Protein AF-A0AAF5HZ53-F1 (afdb_monomer)

Solvent-accessible surface area (backbone atoms only — not comparable to full-atom values): 23746 Å² total; per-residue (Å²): 130,79,78,79,76,76,78,72,83,55,58,65,71,77,50,85,93,33,59,78,68,47,75,76,90,46,73,68,54,51,52,51,51,52,43,53,59,74,40,40,68,58,51,57,70,65,50,45,55,27,36,38,33,34,54,42,39,54,21,49,64,66,49,35,52,54,59,69,38,47,87,83,42,79,54,48,36,41,32,15,16,73,44,60,65,27,27,50,32,22,50,51,18,23,48,67,62,78,34,55,92,52,50,50,62,42,68,35,70,66,64,61,85,48,61,74,81,44,48,52,49,31,31,31,38,37,33,61,58,27,34,41,67,25,91,66,79,68,87,50,67,59,39,57,62,37,52,4,31,74,49,11,36,56,67,55,65,68,43,59,80,45,45,85,51,27,34,22,82,72,9,38,35,42,33,54,40,37,61,80,44,42,53,67,58,59,44,65,46,64,71,90,72,33,50,52,43,44,80,72,40,75,51,78,56,90,93,46,44,39,33,31,34,40,33,32,30,48,81,65,86,80,76,75,90,66,101,73,65,76,66,63,61,41,54,55,34,41,50,50,37,52,50,47,18,55,51,26,44,51,53,16,54,51,25,48,50,54,17,51,55,27,49,53,50,19,30,55,27,49,69,70,69,36,62,71,62,20,51,55,26,36,47,49,21,54,38,25,47,51,51,15,52,50,27,42,53,47,19,54,50,42,49,50,50,40,50,53,51,50,55,30,48,78,69,70,65,68,45,72,67,55,48,50,41,45,48,51,34,37,55,23,52,78,68,67,35,63,68,57,33,52,57,39,47,58,50,47,53,51,59,51,52,71,70,57,82,72,82,91,75,92,85,83,90,74,82,83,77,61,73,84,67,74,59,65,70,59,35,53,51,52,50,49,56,37,45,55,49,34,52,53,52,54,65,64,67,49,71,89,72,68,95,71,92,72,89,78,78,84,80,63,90,70,63,63,59,59,55,55,53,55,58,56,59,66,74,78,113

Mean predicted aligned error: 19.12 Å

Foldseek 3Di:
DPPPPQQDFFDFDCPPVRPVQADPQDPLNVQLLVLLLVCLVVCLVLQAAEEEEEACRQLRNVLSNVRSCPPSHQHAAEYEYLDPSSQVNSLVSCVSSVNNVRYHYDNDQGCVVCPPVQFQRHQEYEYEALQDADCDDDPDSVCRRRYLYRLSCVSVVVCVLCCNGRHHAQRKYKYKYWPSSPVVCVCLPDNPQFWHKDWRTWDDDDPTIMTIMMITGHDLDPDDDDPDDPLNLLVNLLSLLLNLLSVLQVLLVVLQVVLVVLLVVLLVCLLVVNVVSNLVSLLSSVLSNLSSVLSNVLSVLSVVLSVLSVVCSVVVNDDPVLSVLSVQLSVCSVVVVSVSNVVSSVVNVVVSCVVPPDDDDDDDPDDPPPSPDDPVVSSVVSSVVSNVVSVVVVVVPPPPPDPDDDDDDPDDPPPVVVVVVVVVVVVVD

Nearest PDB structures (foldseek):
  6kms-assembly2_D  TM=9.197E-01  e=2.524E-16  Homo sapiens
  6h1e-assembly1_A  TM=9.214E-01  e=8.585E-16  Homo sapiens
  6ped-assembly1_A  TM=9.242E-01  e=9.474E-15  Homo sapiens
  5zy6-assembly1_A  TM=5.348E-01  e=2.016E-03  Schizosaccharomyces pombe 972h-
  5zy5-assembly1_A  TM=5.264E-01  e=1.450E-03  Schizosaccharomyces pombe 972h-

Organism: Strongyloides stercoralis (NCBI:txid6248)

InterPro domains:
  IPR002052 DNA methylase, N-6 adenine-specific, conserved site [PS00092] (125-131)
  IPR005024 Snf7 family [PF03357] (241-385)
  IPR005024 Snf7 family [PTHR10476] (241-428)
  IPR029063 S-adenosyl-L-methionine-dependent methyltransferase superfamily [G3DSA:3.40.50.150] (20-218)
  IPR029063 S-adenosyl-L-methionine-dependent methyltransferase superfamily [SSF53335] (12-187)

pLDDT: mean 81.02, std 18.52, range [24.61, 98.81]

Secondary structure (DSSP, 8-state):
-----PPPPPP----TTTTTTS----HHHHHHHHHHHHTHHHHHHH--SEEEEES-TTSHHHHHHHHHHTTT---EEEEEES-HHHHHHHHHHHHHTT-TTTEEEEESSTTGGGTTTTTTTEEEEEE----B--SSPP-SHHHHHHB-TTTT-HHHHHHGGGHHHHEEEEEEEEEEEEGGGTHHHHHT--STT-EEEEEEEEEEETTEEEEEEEEEE-------S----THHHHHHHHHHHHHHHHHHHHHHHHHHHHHHHHHHHHHHHHHTT-HHHHHHHHHHHHHHHHHHHHHHHHHHHHHHHHHHHHHHHHTT---HHHHHHHHHHHHHHHTT-HHHHHHHHHHHHHHHHTTS-S------------SS---HHHHHHHHHHHHHHHHHHHHHHS--------------TTHHHHHHHHHHHTT--

Radius of gyration: 31.91 Å; Cα contacts (8 Å, |Δi|>4): 612; chains: 1; bounding box: 116×47×76 Å

Structure (mmCIF, N/CA/C/O backbone):
data_AF-A0AAF5HZ53-F1
#
_entry.id   AF-A0AAF5HZ53-F1
#
loop_
_atom_site.group_PDB
_atom_site.id
_atom_site.type_symbol
_atom_site.label_atom_id
_atom_site.label_alt_id
_atom_site.label_comp_id
_atom_site.label_asym_id
_atom_site.label_entity_id
_atom_site.label_seq_id
_atom_site.pdbx_PDB_ins_code
_atom_site.Cartn_x
_atom_site.Cartn_y
_atom_site.Cartn_z
_atom_site.occupancy
_atom_site.B_iso_or_equiv
_atom_site.auth_seq_id
_atom_site.auth_comp_id
_atom_site.auth_asym_id
_atom_site.auth_atom_id
_atom_site.pdbx_PDB_model_num
ATOM 1 N N . MET A 1 1 ? 13.118 34.087 -2.758 1.00 35.72 1 MET A N 1
ATOM 2 C CA . MET A 1 1 ? 12.292 33.162 -3.555 1.00 35.72 1 MET A CA 1
ATOM 3 C C . MET A 1 1 ? 13.201 32.516 -4.583 1.00 35.72 1 MET A C 1
ATOM 5 O O . MET A 1 1 ? 13.415 33.097 -5.637 1.00 35.72 1 MET A O 1
ATOM 9 N N . SER A 1 2 ? 13.825 31.382 -4.263 1.00 42.06 2 SER A N 1
ATOM 10 C CA . SER A 1 2 ? 14.275 30.494 -5.335 1.00 42.06 2 SER A CA 1
ATOM 11 C C . SER A 1 2 ? 12.997 30.019 -6.011 1.00 42.06 2 SER A C 1
ATOM 13 O O . SER A 1 2 ? 12.173 29.397 -5.348 1.00 42.06 2 SER A O 1
ATOM 15 N N . SER A 1 3 ? 12.768 30.381 -7.272 1.00 46.66 3 SER A N 1
ATOM 16 C CA . SER A 1 3 ? 11.804 29.636 -8.076 1.00 46.66 3 SER A CA 1
ATOM 17 C C . SER A 1 3 ? 12.309 28.200 -8.063 1.00 46.66 3 SER A C 1
ATOM 19 O O . SER A 1 3 ? 13.376 27.939 -8.625 1.00 46.66 3 SER A O 1
ATOM 21 N N . GLU A 1 4 ? 11.649 27.312 -7.326 1.00 55.56 4 GLU A N 1
ATOM 22 C CA . GLU A 1 4 ? 11.966 25.892 -7.380 1.00 55.56 4 GLU A CA 1
ATOM 23 C C . GLU A 1 4 ? 11.783 25.482 -8.836 1.00 55.56 4 GLU A C 1
ATOM 25 O O . GLU A 1 4 ? 10.690 25.530 -9.395 1.00 55.56 4 GLU A O 1
ATOM 30 N N . SER A 1 5 ? 12.906 25.262 -9.513 1.00 72.00 5 SER A N 1
ATOM 31 C CA . SER A 1 5 ? 12.907 24.876 -10.909 1.00 72.00 5 SER A CA 1
ATOM 32 C C . SER A 1 5 ? 12.378 23.451 -10.959 1.00 72.00 5 SER A C 1
ATOM 34 O O . SER A 1 5 ? 13.135 22.522 -10.666 1.00 72.00 5 SER A O 1
ATOM 36 N N . HIS A 1 6 ? 11.095 23.301 -11.282 1.00 87.06 6 HIS A N 1
ATOM 37 C CA . HIS A 1 6 ? 10.507 22.000 -11.559 1.00 87.06 6 HIS A CA 1
ATOM 38 C C . HIS A 1 6 ? 11.354 21.263 -12.593 1.00 87.06 6 HIS A C 1
ATOM 40 O O . HIS A 1 6 ? 11.796 21.845 -13.594 1.00 87.06 6 HIS A O 1
ATOM 46 N N . VAL A 1 7 ? 11.604 19.984 -12.346 1.00 91.25 7 VAL A N 1
ATOM 47 C CA . VAL A 1 7 ? 12.312 19.132 -13.292 1.00 91.25 7 VAL A CA 1
ATOM 48 C C . VAL A 1 7 ? 11.350 18.821 -14.439 1.00 91.25 7 VAL A C 1
ATOM 50 O O . VAL A 1 7 ? 10.280 18.263 -14.208 1.00 91.25 7 VAL A O 1
ATOM 53 N N . PRO A 1 8 ? 11.683 19.171 -15.693 1.00 94.06 8 PRO A N 1
ATOM 54 C CA . PRO A 1 8 ? 10.787 18.903 -16.807 1.00 94.06 8 PRO A CA 1
ATOM 55 C C . PRO A 1 8 ? 10.628 17.396 -17.013 1.00 94.06 8 PRO A C 1
ATOM 57 O O . PRO A 1 8 ? 11.576 16.625 -16.812 1.00 94.06 8 PRO A O 1
ATOM 60 N N . THR A 1 9 ? 9.453 16.987 -17.495 1.00 95.50 9 THR A N 1
ATOM 61 C CA . THR A 1 9 ? 9.209 15.611 -17.931 1.00 95.50 9 THR A CA 1
ATOM 62 C C . THR A 1 9 ? 10.311 15.166 -18.905 1.00 95.50 9 THR A C 1
ATOM 64 O O . THR A 1 9 ? 10.631 15.896 -19.849 1.00 95.50 9 THR A O 1
ATOM 67 N N . PRO A 1 10 ? 10.946 14.002 -18.680 1.00 96.88 10 PRO A N 1
ATOM 68 C CA . PRO A 1 10 ? 11.906 13.424 -19.611 1.00 96.88 10 PRO A CA 1
ATOM 69 C C . PRO A 1 10 ? 11.382 13.319 -21.043 1.00 96.88 10 PRO A C 1
ATOM 71 O O . PRO A 1 10 ? 10.196 13.094 -21.264 1.00 96.88 10 PRO A O 1
ATOM 74 N N . LEU A 1 11 ? 12.287 13.428 -22.017 1.00 96.19 11 LEU A N 1
ATOM 75 C CA . LEU A 1 11 ? 11.954 13.137 -23.410 1.00 96.19 11 LEU A CA 1
ATOM 76 C C . LEU A 1 11 ? 11.695 11.635 -23.550 1.00 96.19 11 LEU A C 1
ATOM 78 O O . LEU A 1 11 ? 12.560 10.841 -23.193 1.00 96.19 11 LEU A O 1
ATOM 82 N N . TYR A 1 12 ? 10.537 11.250 -24.068 1.00 94.19 12 TYR A N 1
ATOM 83 C CA . TYR A 1 12 ? 10.185 9.858 -24.338 1.00 94.19 12 TYR A CA 1
ATOM 84 C C . TYR A 1 12 ? 9.501 9.756 -25.702 1.00 94.19 12 TYR A C 1
ATOM 86 O O . TYR A 1 12 ? 9.055 10.761 -26.259 1.00 94.19 12 TYR A O 1
ATOM 94 N N . SER A 1 13 ? 9.443 8.545 -26.252 1.00 89.44 13 SER A N 1
ATOM 95 C CA . SER A 1 13 ? 8.788 8.271 -27.528 1.00 89.44 13 SER A CA 1
ATOM 96 C C . SER A 1 13 ? 8.111 6.910 -27.476 1.00 89.44 13 SER A C 1
ATOM 98 O O . SER A 1 13 ? 8.775 5.879 -27.368 1.00 89.44 13 SER A O 1
ATOM 100 N N . LEU A 1 14 ? 6.786 6.907 -27.594 1.00 83.62 14 LEU A N 1
ATOM 101 C CA . LEU A 1 14 ? 6.022 5.713 -27.928 1.00 83.62 14 LEU A CA 1
ATOM 102 C C . LEU A 1 14 ? 5.885 5.663 -29.450 1.00 83.62 14 LEU A C 1
ATOM 104 O O . LEU A 1 14 ? 4.874 6.067 -30.021 1.00 83.62 14 LEU A O 1
ATOM 108 N N . GLY A 1 15 ? 6.949 5.232 -30.134 1.00 72.56 15 GLY A N 1
ATOM 109 C CA . GLY A 1 15 ? 6.890 5.006 -31.580 1.00 72.56 15 GLY A CA 1
ATOM 110 C C . GLY A 1 15 ? 5.747 4.050 -31.957 1.00 72.56 15 GLY A C 1
ATOM 111 O O . GLY A 1 15 ? 5.226 3.326 -31.109 1.00 72.56 15 GLY A O 1
ATOM 112 N N . LEU A 1 16 ? 5.383 3.988 -33.245 1.00 72.94 16 LEU A N 1
ATOM 113 C CA . LEU A 1 16 ? 4.279 3.136 -33.733 1.00 72.94 16 LEU A CA 1
ATOM 114 C C . LEU A 1 16 ? 4.375 1.679 -33.241 1.00 72.94 16 LEU A C 1
ATOM 116 O O . LEU A 1 16 ? 3.353 1.070 -32.941 1.00 72.94 16 LEU A O 1
ATOM 120 N N . SER A 1 17 ? 5.596 1.156 -33.088 1.00 73.25 17 SER A N 1
ATOM 121 C CA . SER A 1 17 ? 5.888 -0.197 -32.596 1.00 73.25 17 SER A CA 1
ATOM 122 C C . SER A 1 17 ? 5.435 -0.480 -31.158 1.00 73.25 17 SER A C 1
ATOM 124 O O . SER A 1 17 ? 5.352 -1.644 -30.783 1.00 73.25 17 SER A O 1
ATOM 126 N N . TYR A 1 18 ? 5.185 0.552 -30.347 1.00 80.12 18 TYR A N 1
ATOM 127 C CA . TYR A 1 18 ? 4.872 0.415 -28.921 1.00 80.12 18 TYR A CA 1
ATOM 128 C C . TYR A 1 18 ? 3.440 0.812 -28.561 1.00 80.12 18 TYR A C 1
ATOM 130 O O . TYR A 1 18 ? 2.950 0.395 -27.517 1.00 80.12 18 TYR A O 1
ATOM 138 N N . THR A 1 19 ? 2.760 1.566 -29.430 1.00 73.69 19 THR A N 1
ATOM 139 C CA . THR A 1 19 ? 1.433 2.159 -29.158 1.00 73.69 19 THR A CA 1
ATOM 140 C C . THR A 1 19 ? 0.332 1.163 -28.781 1.00 73.69 19 THR A C 1
ATOM 142 O O . THR A 1 19 ? -0.624 1.551 -28.120 1.00 73.69 19 THR A O 1
ATOM 145 N N . SER A 1 20 ? 0.450 -0.111 -29.167 1.00 77.69 20 SER A N 1
ATOM 146 C CA . SER A 1 20 ? -0.503 -1.160 -28.779 1.00 77.69 20 SER A CA 1
ATOM 147 C C . SER A 1 20 ? -0.132 -1.895 -27.490 1.00 77.69 20 SER A C 1
ATOM 149 O O . SER A 1 20 ? -0.908 -2.704 -27.021 1.00 77.69 20 SER A O 1
ATOM 151 N N . SER A 1 21 ? 1.064 -1.688 -26.940 1.00 82.75 21 SER A N 1
ATOM 152 C CA . SER A 1 21 ? 1.644 -2.554 -25.900 1.00 82.75 21 SER A CA 1
ATOM 153 C C . SER A 1 21 ? 2.074 -1.764 -24.651 1.00 82.75 21 SER A C 1
ATOM 155 O O . SER A 1 21 ? 2.271 -2.341 -23.585 1.00 82.75 21 SER A O 1
ATOM 157 N N . ILE A 1 22 ? 2.207 -0.437 -24.764 1.00 86.69 22 ILE A N 1
ATOM 158 C CA . ILE A 1 22 ? 2.592 0.481 -23.685 1.00 86.69 22 ILE A CA 1
ATOM 159 C C . ILE A 1 22 ? 1.659 1.692 -23.734 1.00 86.69 22 ILE A C 1
ATOM 161 O O . ILE A 1 22 ? 1.466 2.270 -24.804 1.00 86.69 22 ILE A O 1
ATOM 165 N N . TYR A 1 23 ? 1.106 2.097 -22.591 1.00 86.25 23 TYR A N 1
ATOM 166 C CA . TYR A 1 23 ? 0.298 3.313 -22.496 1.00 86.25 23 TYR A CA 1
ATOM 167 C C . TYR A 1 23 ? 1.175 4.556 -22.263 1.00 86.25 23 TYR A C 1
ATOM 169 O O . TYR A 1 23 ? 2.250 4.477 -21.662 1.00 86.25 23 TYR A O 1
ATOM 177 N N . ASP A 1 24 ? 0.721 5.713 -22.752 1.00 90.38 24 ASP A N 1
ATOM 178 C CA . ASP A 1 24 ? 1.384 6.999 -22.504 1.00 90.38 24 ASP A CA 1
ATOM 179 C C . ASP A 1 24 ? 1.423 7.336 -21.005 1.00 90.38 24 ASP A C 1
ATOM 181 O O . ASP A 1 24 ? 0.443 7.079 -20.303 1.00 90.38 24 ASP A O 1
ATOM 185 N N . PRO A 1 25 ? 2.497 7.989 -20.512 1.00 93.94 25 PRO A N 1
ATOM 186 C CA . PRO A 1 25 ? 2.506 8.641 -19.207 1.00 93.94 25 PRO A CA 1
ATOM 187 C C . PRO A 1 25 ? 1.206 9.402 -18.935 1.00 93.94 25 PRO A C 1
ATOM 189 O O . PRO A 1 25 ? 0.830 10.315 -19.675 1.00 93.94 25 PRO A O 1
ATOM 192 N N . SER A 1 26 ? 0.523 9.023 -17.858 1.00 93.31 26 SER A N 1
ATOM 193 C CA . SER A 1 26 ? -0.814 9.517 -17.536 1.00 93.31 26 SER A CA 1
ATOM 194 C C . SER A 1 26 ? -0.879 10.085 -16.108 1.00 93.31 26 SER A C 1
ATOM 196 O O . SER A 1 26 ? 0.144 10.417 -15.509 1.00 93.31 26 SER A O 1
ATOM 198 N N . ASN A 1 27 ? -2.084 10.280 -15.564 1.00 93.75 27 ASN A N 1
ATOM 199 C CA . ASN A 1 27 ? -2.303 10.916 -14.258 1.00 93.75 27 ASN A CA 1
ATOM 200 C C . ASN A 1 27 ? -1.528 10.266 -13.115 1.00 93.75 27 ASN A C 1
ATOM 202 O O . ASN A 1 27 ? -1.022 10.978 -12.253 1.00 93.75 27 ASN A O 1
ATOM 206 N N . ASP A 1 28 ? -1.477 8.940 -13.116 1.00 95.62 28 ASP A N 1
ATOM 207 C CA . ASP A 1 28 ? -0.729 8.096 -12.190 1.00 95.62 28 ASP A CA 1
ATOM 208 C C . ASP A 1 28 ? 0.776 8.380 -12.248 1.00 95.62 28 ASP A C 1
ATOM 210 O O . ASP A 1 28 ? 1.409 8.635 -11.224 1.00 95.62 28 ASP A O 1
ATOM 214 N N . THR A 1 29 ? 1.320 8.448 -13.461 1.00 96.94 29 THR A N 1
ATOM 215 C CA . THR A 1 29 ? 2.727 8.730 -13.736 1.00 96.94 29 THR A CA 1
ATOM 216 C C . THR A 1 29 ? 3.102 10.123 -13.239 1.00 96.94 29 THR A C 1
ATOM 218 O O . THR A 1 29 ? 4.080 10.282 -12.511 1.00 96.94 29 THR A O 1
ATOM 221 N N . PHE A 1 30 ? 2.298 11.138 -13.575 1.00 97.00 30 PHE A N 1
ATOM 222 C CA . PHE A 1 30 ? 2.564 12.513 -13.152 1.00 97.00 30 PHE A CA 1
ATOM 223 C C . PHE A 1 30 ? 2.352 12.714 -11.652 1.00 97.00 30 PHE A C 1
ATOM 225 O O . PHE A 1 30 ? 3.144 13.404 -11.027 1.00 97.00 30 PHE A O 1
ATOM 232 N N . LEU A 1 31 ? 1.337 12.083 -11.049 1.00 97.50 31 LEU A N 1
ATOM 233 C CA . LEU A 1 31 ? 1.152 12.122 -9.598 1.00 97.50 31 LEU A CA 1
ATOM 234 C C . LEU A 1 31 ? 2.373 11.535 -8.869 1.00 97.50 31 LEU A C 1
ATOM 236 O O . LEU A 1 31 ? 2.834 12.111 -7.886 1.00 97.50 31 LEU A O 1
ATOM 240 N N . LEU A 1 32 ? 2.913 10.415 -9.354 1.00 98.44 32 LEU A N 1
ATOM 241 C CA . LEU A 1 32 ? 4.113 9.812 -8.779 1.00 98.44 32 LEU A CA 1
ATOM 242 C C . LEU A 1 32 ? 5.344 10.716 -8.937 1.00 98.44 32 LEU A C 1
ATOM 244 O O . LEU A 1 32 ? 6.112 10.866 -7.989 1.00 98.44 32 LEU A O 1
ATOM 248 N N . MET A 1 33 ? 5.523 11.346 -10.102 1.00 98.38 33 MET A N 1
ATOM 249 C CA . MET A 1 33 ? 6.601 12.318 -10.328 1.00 98.38 33 MET A CA 1
ATOM 250 C C . MET A 1 33 ? 6.499 13.522 -9.384 1.00 98.38 33 MET A C 1
ATOM 252 O O . MET A 1 33 ? 7.510 13.905 -8.799 1.00 98.38 33 MET A O 1
ATOM 256 N N . ASP A 1 34 ? 5.298 14.069 -9.190 1.00 97.75 34 ASP A N 1
ATOM 257 C CA . ASP A 1 34 ? 5.068 15.215 -8.306 1.00 97.75 34 ASP A CA 1
ATOM 258 C C . ASP A 1 34 ? 5.427 14.873 -6.848 1.00 97.75 34 ASP A C 1
ATOM 260 O O . ASP A 1 34 ? 6.133 15.634 -6.189 1.00 97.75 34 ASP A O 1
ATOM 264 N N . VAL A 1 35 ? 5.034 13.687 -6.361 1.00 98.19 35 VAL A N 1
ATOM 265 C CA . VAL A 1 35 ? 5.408 13.214 -5.012 1.00 98.19 35 VAL A CA 1
ATOM 266 C C . VAL A 1 35 ? 6.916 12.994 -4.883 1.00 98.19 35 VAL A C 1
ATOM 268 O O . VAL A 1 35 ? 7.516 13.348 -3.868 1.00 98.19 35 VAL A O 1
ATOM 271 N N . LEU A 1 36 ? 7.563 12.415 -5.900 1.00 98.44 36 LEU A N 1
ATOM 272 C CA . LEU A 1 36 ? 9.018 12.240 -5.888 1.00 98.44 36 LEU A CA 1
ATOM 273 C C . LEU A 1 36 ? 9.742 13.595 -5.854 1.00 98.44 36 LEU A C 1
ATOM 275 O O . LEU A 1 36 ? 10.742 13.721 -5.145 1.00 98.44 36 LEU A O 1
ATOM 279 N N . GLU A 1 37 ? 9.239 14.599 -6.580 1.00 97.81 37 GLU A N 1
ATOM 280 C CA . GLU A 1 37 ? 9.764 15.968 -6.560 1.00 97.81 37 GLU A CA 1
ATOM 281 C C . GLU A 1 37 ? 9.581 16.641 -5.197 1.00 97.81 37 GLU A C 1
ATOM 283 O O . GLU A 1 37 ? 10.543 17.205 -4.672 1.00 97.81 37 GLU A O 1
ATOM 288 N N . GLU A 1 38 ? 8.406 16.508 -4.579 1.00 97.19 38 GLU A N 1
ATOM 289 C CA . GLU A 1 38 ? 8.142 16.990 -3.217 1.00 97.19 38 GLU A CA 1
ATOM 290 C C . GLU A 1 38 ? 9.116 16.363 -2.205 1.00 97.19 38 GLU A C 1
ATOM 292 O O . GLU A 1 38 ? 9.681 17.039 -1.343 1.00 97.19 38 GLU A O 1
ATOM 297 N N . HIS A 1 39 ? 9.411 15.072 -2.365 1.00 97.69 39 HIS A N 1
ATOM 298 C CA . HIS A 1 39 ? 10.320 14.332 -1.492 1.00 97.69 39 HIS A CA 1
ATOM 299 C C . HIS A 1 39 ? 11.807 14.494 -1.851 1.00 97.69 39 HIS A C 1
ATOM 301 O O . HIS A 1 39 ? 12.663 13.839 -1.244 1.00 97.69 39 HIS A O 1
ATOM 307 N N . LYS A 1 40 ? 12.169 15.373 -2.796 1.00 97.31 40 LYS A N 1
ATOM 308 C CA . LYS A 1 40 ? 13.549 15.541 -3.289 1.00 97.31 40 LYS A CA 1
ATOM 309 C C . LYS A 1 40 ? 14.582 15.690 -2.172 1.00 97.31 40 LYS A C 1
ATOM 311 O O . LYS A 1 40 ? 15.599 15.000 -2.185 1.00 97.31 40 LYS A O 1
ATOM 316 N N . ASN A 1 41 ? 14.345 16.577 -1.206 1.00 96.50 41 ASN A N 1
ATOM 317 C CA . ASN A 1 41 ? 15.309 16.843 -0.129 1.00 96.50 41 ASN A CA 1
ATOM 318 C C . ASN A 1 41 ? 15.506 15.619 0.778 1.00 96.50 41 ASN A C 1
ATOM 320 O O . ASN A 1 41 ? 16.626 15.321 1.207 1.00 96.50 41 ASN A O 1
ATOM 324 N N . GLU A 1 42 ? 14.434 14.872 1.032 1.00 95.69 42 GLU A N 1
ATOM 325 C CA . GLU A 1 42 ? 14.494 13.640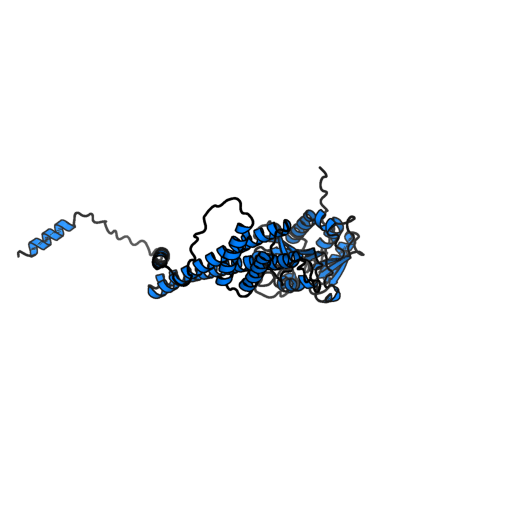 1.810 1.00 95.69 42 GLU A CA 1
ATOM 326 C C . GLU A 1 42 ? 15.225 12.531 1.056 1.00 95.69 42 GLU A C 1
ATOM 328 O O . GLU A 1 42 ? 16.052 11.838 1.641 1.00 95.69 42 GLU A O 1
ATOM 333 N N . LEU A 1 43 ? 14.986 12.398 -0.251 1.00 97.31 43 LEU A N 1
ATOM 334 C CA . LEU A 1 43 ? 15.679 11.437 -1.111 1.00 97.31 43 LEU A CA 1
ATOM 335 C C . LEU A 1 43 ? 17.174 11.765 -1.254 1.00 97.31 43 LEU A C 1
ATOM 337 O O . LEU A 1 43 ? 18.010 10.860 -1.231 1.00 97.31 43 LEU A O 1
ATOM 341 N N . ILE A 1 44 ? 17.540 13.051 -1.322 1.00 97.00 44 ILE A N 1
ATOM 342 C CA . ILE A 1 44 ? 18.945 13.488 -1.251 1.00 97.00 44 ILE A CA 1
ATOM 343 C C . ILE A 1 44 ? 19.570 13.096 0.093 1.00 97.00 44 ILE A C 1
ATOM 345 O O . ILE A 1 44 ? 20.728 12.681 0.137 1.00 97.00 44 ILE A O 1
ATOM 349 N N . SER A 1 45 ? 18.810 13.204 1.184 1.00 96.19 45 SER A N 1
ATOM 350 C CA . SER A 1 45 ? 19.270 12.854 2.534 1.00 96.19 45 SER A CA 1
ATOM 351 C C . SER A 1 45 ? 19.394 11.342 2.733 1.00 96.19 45 SER A C 1
ATOM 353 O O . SER A 1 45 ? 20.336 10.893 3.386 1.00 96.19 45 SER A O 1
ATOM 355 N N . LEU A 1 46 ? 18.496 10.566 2.117 1.00 94.62 46 LEU A N 1
ATOM 356 C CA . LEU A 1 46 ? 18.524 9.104 2.089 1.00 94.62 46 LEU A CA 1
ATOM 357 C C . LEU A 1 46 ? 19.775 8.573 1.380 1.00 94.62 46 LEU A C 1
ATOM 359 O O . LEU A 1 46 ? 20.310 7.548 1.789 1.00 94.62 46 LEU A O 1
ATOM 363 N N . LYS A 1 47 ? 20.255 9.280 0.345 1.00 96.19 47 LYS A N 1
ATOM 364 C CA . LYS A 1 47 ? 21.406 8.879 -0.485 1.00 96.19 47 LYS A CA 1
ATOM 365 C C . LYS A 1 47 ? 21.283 7.429 -0.984 1.00 96.19 47 LYS A C 1
ATOM 367 O O . LYS A 1 47 ? 22.191 6.633 -0.730 1.00 96.19 47 LYS A O 1
ATOM 372 N N . PRO A 1 48 ? 20.182 7.076 -1.681 1.00 97.81 48 PRO A N 1
ATOM 373 C CA . PRO A 1 48 ? 19.996 5.718 -2.179 1.00 97.81 48 PRO A CA 1
ATOM 374 C C . PRO A 1 48 ? 21.191 5.294 -3.040 1.00 97.81 48 PRO A C 1
ATOM 376 O O . PRO A 1 48 ? 21.686 6.080 -3.847 1.00 97.81 48 PRO A O 1
ATOM 379 N N . LEU A 1 49 ? 21.654 4.057 -2.874 1.00 96.62 49 LEU A N 1
ATOM 380 C CA . LEU A 1 49 ? 22.696 3.440 -3.693 1.00 96.62 49 LEU A CA 1
ATOM 381 C C . LEU A 1 49 ? 22.084 2.573 -4.790 1.00 96.62 49 LEU A C 1
ATOM 383 O O . LEU A 1 49 ? 22.604 2.568 -5.908 1.00 96.62 49 LEU A O 1
ATOM 387 N N . LEU A 1 50 ? 20.989 1.872 -4.486 1.00 97.31 50 LEU A N 1
ATOM 388 C CA . LEU A 1 50 ? 20.236 1.065 -5.440 1.00 97.31 50 LEU A CA 1
ATOM 389 C C . LEU A 1 50 ? 18.769 1.496 -5.478 1.00 97.31 50 LEU A C 1
ATOM 391 O O . LEU A 1 50 ? 18.039 1.385 -4.493 1.00 97.31 50 LEU A O 1
ATOM 395 N N . VAL A 1 51 ? 18.347 1.935 -6.659 1.00 98.50 51 VAL A N 1
ATOM 396 C CA . VAL A 1 51 ? 16.960 2.260 -6.981 1.00 98.50 51 VAL A CA 1
ATOM 397 C C . VAL A 1 51 ? 16.421 1.211 -7.944 1.00 98.50 51 VAL A C 1
ATOM 399 O O . VAL A 1 51 ? 17.088 0.880 -8.927 1.00 98.50 51 VAL A O 1
ATOM 402 N N . PHE A 1 52 ? 15.219 0.710 -7.678 1.00 98.69 52 PHE A N 1
ATOM 403 C CA . PHE A 1 52 ? 14.548 -0.272 -8.517 1.00 98.69 52 PHE A CA 1
ATOM 404 C C . PHE A 1 52 ? 13.138 0.212 -8.882 1.00 98.69 52 PHE A C 1
ATOM 406 O O . PHE A 1 52 ? 12.354 0.538 -7.996 1.00 98.69 52 PHE A O 1
ATOM 413 N N . GLU A 1 53 ? 12.795 0.233 -10.167 1.00 98.75 53 GLU A N 1
ATOM 414 C CA . GLU A 1 53 ? 11.419 0.461 -10.636 1.00 98.75 53 GLU A CA 1
ATOM 415 C C . GLU A 1 53 ? 10.823 -0.838 -11.195 1.00 98.75 53 GLU A C 1
ATOM 417 O O . GLU A 1 53 ? 11.436 -1.496 -12.036 1.00 98.75 53 GLU A O 1
ATOM 422 N N . ILE A 1 54 ? 9.636 -1.218 -10.727 1.00 98.50 54 ILE A N 1
ATOM 423 C CA . ILE A 1 54 ? 8.854 -2.333 -11.269 1.00 98.50 54 ILE A CA 1
ATOM 424 C C . ILE A 1 54 ? 7.810 -1.769 -12.236 1.00 98.50 54 ILE A C 1
ATOM 426 O O . ILE A 1 54 ? 7.110 -0.821 -11.889 1.00 98.50 54 ILE A O 1
ATOM 430 N N . GLY A 1 55 ? 7.662 -2.394 -13.405 1.00 97.12 55 GLY A N 1
ATOM 431 C CA . GLY A 1 55 ? 6.708 -1.986 -14.437 1.00 97.12 55 GLY A CA 1
ATOM 432 C C . GLY A 1 55 ? 7.087 -0.648 -15.063 1.00 97.12 55 GLY A C 1
ATOM 433 O O . GLY A 1 55 ? 6.289 0.285 -15.037 1.00 97.12 55 GLY A O 1
ATOM 434 N N . SER A 1 56 ? 8.321 -0.522 -15.563 1.00 96.88 56 SER A N 1
ATOM 435 C CA . SER A 1 56 ? 8.849 0.778 -15.995 1.00 96.88 56 SER A CA 1
ATOM 436 C C . SER A 1 56 ? 8.149 1.368 -17.217 1.00 96.88 56 SER A C 1
ATOM 438 O O . SER A 1 56 ? 8.244 2.578 -17.427 1.00 96.88 56 SER A O 1
ATOM 440 N N . GLY A 1 57 ? 7.453 0.561 -18.030 1.00 95.19 57 GLY A N 1
ATOM 441 C CA . GLY A 1 57 ? 6.653 1.056 -19.150 1.00 95.19 57 GLY A CA 1
ATOM 442 C C . GLY A 1 57 ? 7.452 1.959 -20.098 1.00 95.19 57 GLY A C 1
ATOM 443 O O . GLY A 1 57 ? 8.365 1.516 -20.796 1.00 95.19 57 GLY A O 1
ATOM 444 N N . SER A 1 58 ? 7.117 3.252 -20.103 1.00 95.56 58 SER A N 1
ATOM 445 C CA . SER A 1 58 ? 7.779 4.290 -20.907 1.00 95.56 58 SER A CA 1
ATOM 446 C C . SER A 1 58 ? 9.174 4.704 -20.403 1.00 95.56 58 SER A C 1
ATOM 448 O O . SER A 1 58 ? 9.904 5.406 -21.105 1.00 95.56 58 SER A O 1
ATOM 450 N N . GLY A 1 59 ? 9.559 4.319 -19.183 1.00 96.69 59 GLY A N 1
ATOM 451 C CA . GLY A 1 59 ? 10.820 4.687 -18.529 1.00 96.69 59 GLY A CA 1
ATOM 452 C C . GLY A 1 59 ? 10.880 6.126 -18.010 1.00 96.69 59 GLY A C 1
ATOM 453 O O . GLY A 1 59 ? 11.944 6.597 -17.601 1.00 96.69 59 GLY A O 1
ATOM 454 N N . VAL A 1 60 ? 9.762 6.855 -18.037 1.00 97.94 60 VAL A N 1
ATOM 455 C CA . VAL A 1 60 ? 9.723 8.276 -17.668 1.00 97.94 60 VAL A CA 1
ATOM 456 C C . VAL A 1 60 ? 10.012 8.490 -16.181 1.00 97.94 60 VAL A C 1
ATOM 458 O O . VAL A 1 60 ? 10.744 9.421 -15.852 1.00 97.94 60 VAL A O 1
ATOM 461 N N . ILE A 1 61 ? 9.522 7.629 -15.284 1.00 98.31 61 ILE A N 1
ATOM 462 C CA . ILE A 1 61 ? 9.708 7.797 -13.833 1.00 98.31 61 ILE A CA 1
ATOM 463 C C . ILE A 1 61 ? 11.172 7.577 -13.432 1.00 98.31 61 ILE A C 1
ATOM 465 O O . ILE A 1 61 ? 11.757 8.459 -12.798 1.00 98.31 61 ILE A O 1
ATOM 469 N N . THR A 1 62 ? 11.808 6.467 -13.838 1.00 98.00 62 THR A N 1
ATOM 470 C CA . THR A 1 62 ? 13.238 6.242 -13.550 1.00 98.00 62 THR A CA 1
ATOM 471 C C . THR A 1 62 ? 14.134 7.364 -14.092 1.00 98.00 62 THR A C 1
ATOM 473 O O . THR A 1 62 ? 15.004 7.873 -13.375 1.00 98.00 62 THR A O 1
ATOM 476 N N . VAL A 1 63 ? 13.894 7.838 -15.323 1.00 98.00 63 VAL A N 1
ATOM 477 C CA . VAL A 1 63 ? 14.690 8.927 -15.911 1.00 98.00 63 VAL A CA 1
ATOM 478 C C . VAL A 1 63 ? 14.415 10.256 -15.209 1.00 98.00 63 VAL A C 1
ATOM 480 O O . VAL A 1 63 ? 15.349 11.028 -14.976 1.00 98.00 63 VAL A O 1
ATOM 483 N N . PHE A 1 64 ? 13.164 10.527 -14.835 1.00 98.25 64 PHE A N 1
ATOM 484 C CA . PHE A 1 64 ? 12.802 11.707 -14.058 1.00 98.25 64 PHE A CA 1
ATOM 485 C C . PHE A 1 64 ? 13.535 11.723 -12.720 1.00 98.25 64 PHE A C 1
ATOM 487 O O . PHE A 1 64 ? 14.213 12.699 -12.410 1.00 98.25 64 PHE A O 1
ATOM 494 N N . LEU A 1 65 ? 13.494 10.619 -11.972 1.00 98.06 65 LEU A N 1
ATOM 495 C CA . LEU A 1 65 ? 14.191 10.495 -10.697 1.00 98.06 65 LEU A CA 1
ATOM 496 C C . LEU A 1 65 ? 15.708 10.672 -10.856 1.00 98.06 65 LEU A C 1
ATOM 498 O O . LEU A 1 65 ? 16.352 11.335 -10.037 1.00 98.06 65 LEU A O 1
ATOM 502 N N . LYS A 1 66 ? 16.290 10.127 -11.934 1.00 96.69 66 LYS A N 1
ATOM 503 C CA . LYS A 1 66 ? 17.710 10.320 -12.251 1.00 96.69 66 LYS A CA 1
ATOM 504 C C . LYS A 1 66 ? 18.047 11.796 -12.455 1.00 96.69 66 LYS A C 1
ATOM 506 O O . LYS A 1 66 ? 19.049 12.256 -11.912 1.00 96.69 66 LYS A O 1
ATOM 511 N N . LYS A 1 67 ? 17.212 12.546 -13.183 1.00 96.50 67 LYS A N 1
ATOM 512 C CA . LYS A 1 67 ? 17.362 14.002 -13.350 1.00 96.50 67 LYS A CA 1
ATOM 513 C C . LYS A 1 67 ? 17.149 14.761 -12.044 1.00 96.50 67 LYS A C 1
ATOM 515 O O . LYS A 1 67 ? 17.907 15.679 -11.756 1.00 96.50 67 LYS A O 1
ATOM 520 N N . LEU A 1 68 ? 16.147 14.366 -11.263 1.00 97.38 68 LEU A N 1
ATOM 521 C CA . LEU A 1 68 ? 15.739 15.034 -10.032 1.00 97.38 68 LEU A CA 1
ATOM 522 C C . LEU A 1 68 ? 16.831 15.024 -8.964 1.00 97.38 68 LEU A C 1
ATOM 524 O O . LEU A 1 68 ? 17.049 16.036 -8.295 1.00 97.38 68 LEU A O 1
ATOM 528 N N . LEU A 1 69 ? 17.520 13.892 -8.810 1.00 96.69 69 LEU A N 1
ATOM 529 C CA . LEU A 1 69 ? 18.551 13.717 -7.787 1.00 96.69 69 LEU A CA 1
ATOM 530 C C . LEU A 1 69 ? 19.971 14.006 -8.292 1.00 96.69 69 LEU A C 1
ATOM 532 O O . LEU A 1 69 ? 20.887 14.134 -7.480 1.00 96.69 69 LEU A O 1
ATOM 536 N N . HIS A 1 70 ? 20.184 14.146 -9.601 1.00 92.44 70 HIS A N 1
ATOM 537 C CA . HIS A 1 70 ? 21.475 14.554 -10.154 1.00 92.44 70 HIS A CA 1
ATOM 538 C C . HIS A 1 70 ? 21.696 16.076 -10.001 1.00 92.44 70 HIS A C 1
ATOM 540 O O . HIS A 1 70 ? 20.787 16.846 -10.302 1.00 92.44 70 HIS A O 1
ATOM 546 N N . PRO A 1 71 ? 22.897 16.558 -9.611 1.00 93.12 71 PRO A N 1
ATOM 547 C CA . PRO A 1 71 ? 24.130 15.809 -9.340 1.00 93.12 71 PRO A CA 1
ATOM 548 C C . PRO A 1 71 ? 24.313 15.396 -7.866 1.00 93.12 71 PRO A C 1
ATOM 550 O O . PRO A 1 71 ? 25.375 14.890 -7.512 1.00 93.12 71 PRO A O 1
ATOM 553 N N . TRP A 1 72 ? 23.326 15.635 -6.997 1.00 96.25 72 TRP A N 1
ATOM 554 C CA . TRP A 1 72 ? 23.444 15.448 -5.545 1.00 96.25 72 TRP A CA 1
ATOM 555 C C . TRP A 1 72 ? 23.660 13.993 -5.119 1.00 96.25 72 TRP A C 1
ATOM 557 O O . TRP A 1 72 ? 24.432 13.736 -4.195 1.00 96.25 72 TRP A O 1
ATOM 567 N N . VAL A 1 73 ? 22.990 13.047 -5.780 1.00 96.19 73 VAL A N 1
ATOM 568 C CA . VAL A 1 73 ? 23.091 11.615 -5.485 1.00 96.19 73 VAL A CA 1
ATOM 569 C C . VAL A 1 73 ? 23.364 10.848 -6.770 1.00 96.19 73 VAL A C 1
ATOM 571 O O . VAL A 1 73 ? 22.646 10.977 -7.761 1.00 96.19 73 VAL A O 1
ATOM 574 N N . ASN A 1 74 ? 24.391 10.001 -6.741 1.00 94.19 74 ASN A N 1
ATOM 575 C CA . ASN A 1 74 ? 24.627 9.014 -7.783 1.00 94.19 74 ASN A CA 1
ATOM 576 C C . ASN A 1 74 ? 24.251 7.625 -7.262 1.00 94.19 74 ASN A C 1
ATOM 578 O O . ASN A 1 74 ? 24.759 7.197 -6.231 1.00 94.19 74 ASN A O 1
ATOM 582 N N . PHE A 1 75 ? 23.398 6.930 -8.007 1.00 96.56 75 PHE A N 1
ATOM 583 C CA . PHE A 1 75 ? 22.839 5.630 -7.644 1.00 96.56 75 PHE A CA 1
ATOM 584 C C . PHE A 1 75 ? 22.779 4.693 -8.851 1.00 96.56 75 PHE A C 1
ATOM 586 O O . PHE A 1 75 ? 22.695 5.150 -9.998 1.00 96.56 75 PHE A O 1
ATOM 593 N N . ILE A 1 76 ? 22.815 3.389 -8.593 1.00 96.06 76 ILE A N 1
ATOM 594 C CA . ILE A 1 76 ? 22.525 2.341 -9.572 1.00 96.06 76 ILE A CA 1
ATOM 595 C C . ILE A 1 76 ? 21.011 2.292 -9.755 1.00 96.06 76 ILE A C 1
ATOM 597 O O . ILE A 1 76 ? 20.272 2.277 -8.772 1.00 96.06 76 ILE A O 1
ATOM 601 N N . SER A 1 77 ? 20.555 2.284 -11.004 1.00 97.62 77 SER A N 1
ATOM 602 C CA . SER A 1 77 ? 19.138 2.193 -11.335 1.00 97.62 77 SER A CA 1
ATOM 603 C C . SER A 1 77 ? 18.881 0.923 -12.130 1.00 97.62 77 SER A C 1
ATOM 605 O O . SER A 1 77 ? 19.485 0.714 -13.183 1.00 97.62 77 SER A O 1
ATOM 607 N N . LEU A 1 78 ? 18.000 0.085 -11.598 1.00 98.06 78 LEU A N 1
ATOM 608 C CA . LEU A 1 78 ? 17.482 -1.097 -12.266 1.00 98.06 78 LEU A CA 1
ATOM 609 C C . LEU A 1 78 ? 15.991 -0.906 -12.515 1.00 98.06 78 LEU A C 1
ATOM 611 O O . LEU A 1 78 ? 15.285 -0.308 -11.706 1.00 98.06 78 LEU A O 1
ATOM 615 N N . THR A 1 79 ? 15.510 -1.445 -13.621 1.00 98.38 79 THR A N 1
ATOM 616 C CA . THR A 1 79 ? 14.082 -1.510 -13.914 1.00 98.38 79 THR A CA 1
ATOM 617 C C . THR A 1 79 ? 13.703 -2.915 -14.346 1.00 98.38 79 THR A C 1
ATOM 619 O O . THR A 1 79 ? 14.517 -3.619 -14.954 1.00 98.38 79 THR A O 1
ATOM 622 N N . SER A 1 80 ? 12.475 -3.323 -14.047 1.00 98.19 80 SER A N 1
ATOM 623 C CA . SER A 1 80 ? 11.889 -4.523 -14.625 1.00 98.19 80 SER A CA 1
ATOM 624 C C . SER A 1 80 ? 10.545 -4.255 -15.268 1.00 98.19 80 SER A C 1
ATOM 626 O O . SER A 1 80 ? 9.783 -3.404 -14.821 1.00 98.19 80 SER A O 1
ATOM 628 N N . ASP A 1 81 ? 10.245 -5.024 -16.304 1.00 97.44 81 ASP A N 1
ATOM 629 C CA . ASP A 1 81 ? 8.912 -5.105 -16.882 1.00 97.44 81 ASP A CA 1
ATOM 630 C C . ASP A 1 81 ? 8.695 -6.522 -17.424 1.00 97.44 81 ASP A C 1
ATOM 632 O O . ASP A 1 81 ? 9.644 -7.178 -17.852 1.00 97.44 81 ASP A O 1
ATOM 636 N N . ILE A 1 82 ? 7.463 -7.027 -17.403 1.00 94.94 82 ILE A N 1
ATOM 637 C CA . ILE A 1 82 ? 7.160 -8.319 -18.032 1.00 94.94 82 ILE A CA 1
ATOM 638 C C . ILE A 1 82 ? 7.144 -8.193 -19.562 1.00 94.94 82 ILE A C 1
ATOM 640 O O . ILE A 1 82 ? 7.368 -9.176 -20.269 1.00 94.94 82 ILE A O 1
ATOM 644 N N . ASN A 1 83 ? 6.909 -6.982 -20.067 1.00 93.75 83 ASN A N 1
ATOM 645 C CA . ASN A 1 83 ? 6.828 -6.668 -21.477 1.00 93.75 83 ASN A CA 1
ATOM 646 C C . ASN A 1 83 ? 8.192 -6.219 -22.031 1.00 93.75 83 ASN A C 1
ATOM 648 O O . ASN A 1 83 ? 8.721 -5.161 -21.691 1.00 93.75 83 ASN A O 1
ATOM 652 N N . MET A 1 84 ? 8.747 -6.987 -22.973 1.00 94.38 84 MET A N 1
ATOM 653 C CA . MET A 1 84 ? 10.020 -6.652 -23.627 1.00 94.38 84 MET A CA 1
ATOM 654 C C . MET A 1 84 ? 9.970 -5.310 -24.379 1.00 94.38 84 MET A C 1
ATOM 656 O O . MET A 1 84 ? 10.990 -4.625 -24.478 1.00 94.38 84 MET A O 1
ATOM 660 N N . ASN A 1 85 ? 8.808 -4.915 -24.908 1.00 94.56 85 ASN A N 1
ATOM 661 C CA . ASN A 1 85 ? 8.643 -3.610 -25.547 1.00 94.56 85 ASN A CA 1
ATOM 662 C C . ASN A 1 85 ? 8.802 -2.475 -24.530 1.00 94.56 85 ASN A C 1
ATOM 664 O O . ASN A 1 85 ? 9.474 -1.494 -24.838 1.00 94.56 85 ASN A O 1
ATOM 668 N N . ALA A 1 86 ? 8.277 -2.632 -23.310 1.00 94.94 86 ALA A N 1
ATOM 669 C CA . ALA A 1 86 ? 8.469 -1.672 -22.222 1.00 94.94 86 ALA A CA 1
ATOM 670 C C . ALA A 1 86 ? 9.942 -1.552 -21.816 1.00 94.94 86 ALA A C 1
ATOM 672 O O . ALA A 1 86 ? 10.463 -0.442 -21.693 1.00 94.94 86 ALA A O 1
ATOM 673 N N . CYS A 1 87 ? 10.671 -2.668 -21.732 1.00 96.00 87 CYS A N 1
ATOM 674 C CA . CYS A 1 87 ? 12.114 -2.618 -21.486 1.00 96.00 87 CYS A CA 1
ATOM 675 C C . CYS A 1 87 ? 12.874 -1.857 -22.587 1.00 96.00 87 CYS A C 1
ATOM 677 O O . CYS A 1 87 ? 13.767 -1.058 -22.293 1.00 96.00 87 CYS A O 1
ATOM 679 N N . ARG A 1 88 ? 12.519 -2.069 -23.862 1.00 95.25 88 ARG A N 1
ATOM 680 C CA . ARG A 1 88 ? 13.124 -1.348 -24.997 1.00 95.25 88 ARG A CA 1
ATOM 681 C C . ARG A 1 88 ? 12.780 0.138 -24.978 1.00 95.25 88 ARG A C 1
ATOM 683 O O . ARG A 1 88 ? 13.686 0.958 -25.092 1.00 95.25 88 ARG A O 1
ATOM 690 N N . CYS A 1 89 ? 11.511 0.480 -24.767 1.00 95.44 89 CYS A N 1
ATOM 691 C CA . CYS A 1 89 ? 11.059 1.863 -24.649 1.00 95.44 89 CYS A CA 1
ATOM 692 C C . CYS A 1 89 ? 11.768 2.581 -23.493 1.00 95.44 89 CYS A C 1
ATOM 694 O O . CYS A 1 89 ? 12.297 3.674 -23.675 1.00 95.44 89 CYS A O 1
ATOM 696 N N . THR A 1 90 ? 11.902 1.920 -22.340 1.00 96.50 90 THR A N 1
ATOM 697 C CA . THR A 1 90 ? 12.668 2.439 -21.201 1.00 96.50 90 THR A CA 1
ATOM 698 C C . THR A 1 90 ? 14.113 2.765 -21.601 1.00 96.50 90 THR A C 1
ATOM 700 O O . THR A 1 90 ? 14.602 3.850 -21.291 1.00 96.50 90 THR A O 1
ATOM 703 N N . GLN A 1 91 ? 14.795 1.884 -22.342 1.00 96.19 91 GLN A N 1
ATOM 704 C CA . GLN A 1 91 ? 16.166 2.121 -22.824 1.00 96.19 91 GLN A CA 1
ATOM 705 C C . GLN A 1 91 ? 16.267 3.252 -23.866 1.00 96.19 91 GLN A C 1
ATOM 707 O O . GLN A 1 91 ? 17.222 4.038 -23.848 1.00 96.19 91 GLN A O 1
ATOM 712 N N . GLU A 1 92 ? 15.275 3.391 -24.747 1.00 95.56 92 GLU A N 1
ATOM 713 C CA . GLU A 1 92 ? 15.179 4.520 -25.679 1.00 95.56 92 GLU A CA 1
ATOM 714 C C . GLU A 1 92 ? 14.990 5.845 -24.925 1.00 95.56 92 GLU A C 1
ATOM 716 O O . GLU A 1 92 ? 15.718 6.805 -25.181 1.00 95.56 92 GLU A O 1
ATOM 721 N N . THR A 1 93 ? 14.093 5.885 -23.936 1.00 96.75 93 THR A N 1
ATOM 722 C CA . THR A 1 93 ? 13.899 7.032 -23.034 1.00 96.75 93 THR A CA 1
ATOM 723 C C . THR A 1 93 ? 15.181 7.364 -22.274 1.00 96.75 93 THR A C 1
ATOM 725 O O . THR A 1 93 ? 15.553 8.534 -22.175 1.00 96.75 93 THR A O 1
ATOM 728 N N . CYS A 1 94 ? 15.941 6.369 -21.814 1.00 96.62 94 CYS A N 1
ATOM 729 C CA . CYS A 1 94 ? 17.255 6.605 -21.209 1.00 96.62 94 CYS A CA 1
ATOM 730 C C . CYS A 1 94 ? 18.225 7.274 -22.197 1.00 96.62 94 CYS A C 1
ATOM 732 O O . CYS A 1 94 ? 18.882 8.254 -21.840 1.00 96.62 94 CYS A O 1
ATOM 734 N N . SER A 1 95 ? 18.270 6.801 -23.444 1.00 96.06 95 SER A N 1
ATOM 735 C CA . SER A 1 95 ? 19.141 7.333 -24.504 1.00 96.06 95 SER A CA 1
ATOM 736 C C . SER A 1 95 ? 18.777 8.760 -24.910 1.00 96.06 95 SER A C 1
ATOM 738 O O . SER A 1 95 ? 19.654 9.611 -25.043 1.00 96.06 95 SER A O 1
ATOM 740 N N . MET A 1 96 ? 17.482 9.063 -25.022 1.00 96.88 96 MET A N 1
ATOM 741 C CA . MET A 1 96 ? 16.984 10.412 -25.320 1.00 96.88 96 MET A CA 1
ATOM 742 C C . MET A 1 96 ? 17.319 11.439 -24.229 1.00 96.88 96 MET A C 1
ATOM 744 O O . MET A 1 96 ? 17.264 12.642 -24.476 1.00 96.88 96 MET A O 1
ATOM 748 N N . ASN A 1 97 ? 17.675 10.982 -23.025 1.00 96.81 97 ASN A N 1
ATOM 749 C CA . ASN A 1 97 ? 18.009 11.833 -21.886 1.00 96.81 97 ASN A CA 1
ATOM 750 C C . ASN A 1 97 ? 19.465 11.676 -21.412 1.00 96.81 97 ASN A C 1
ATOM 752 O O . ASN A 1 97 ? 19.784 12.134 -20.315 1.00 96.81 97 ASN A O 1
ATOM 756 N N . SER A 1 98 ? 20.343 11.068 -22.221 1.00 95.06 98 SER A N 1
ATOM 757 C CA . SER A 1 98 ? 21.777 10.886 -21.928 1.00 95.06 98 SER A CA 1
ATOM 758 C C . SER A 1 98 ? 22.073 10.054 -20.668 1.00 95.06 98 SER A C 1
ATOM 760 O O . SER A 1 98 ? 23.054 10.292 -19.956 1.00 95.06 98 SER A O 1
ATOM 762 N N . PHE A 1 99 ? 21.205 9.086 -20.364 1.00 94.19 99 PHE A N 1
ATOM 763 C CA . PHE A 1 99 ? 21.340 8.149 -19.246 1.00 94.19 99 PHE A CA 1
ATOM 764 C C . PHE A 1 99 ? 21.444 6.685 -19.698 1.00 94.19 99 PHE A C 1
ATOM 766 O O . PHE A 1 99 ? 21.325 5.784 -18.869 1.00 94.19 99 PHE A O 1
ATOM 773 N N . GLU A 1 100 ? 21.728 6.417 -20.974 1.00 89.94 100 GLU A N 1
ATOM 774 C CA . GLU A 1 100 ? 21.752 5.066 -21.557 1.00 89.94 100 GLU A CA 1
ATOM 775 C C . GLU A 1 100 ? 22.737 4.102 -20.880 1.00 89.94 100 GLU A C 1
ATOM 777 O O . GLU A 1 100 ? 22.528 2.898 -20.878 1.00 89.94 100 GLU A O 1
ATOM 782 N N . LYS A 1 101 ? 23.801 4.616 -20.252 1.00 90.62 101 LYS A N 1
ATOM 783 C CA . LYS A 1 101 ? 24.784 3.804 -19.502 1.00 90.62 101 LYS A CA 1
ATOM 784 C C . LYS A 1 101 ? 24.564 3.814 -17.988 1.00 90.62 101 LYS A C 1
ATOM 786 O O . LYS A 1 101 ? 25.491 3.515 -17.234 1.00 90.62 101 LYS A O 1
ATOM 791 N N . LYS A 1 102 ? 23.412 4.300 -17.522 1.00 91.75 102 LYS A N 1
ATOM 792 C CA . LYS A 1 102 ? 23.142 4.556 -16.096 1.00 91.75 102 LYS A CA 1
ATOM 793 C C . LYS A 1 102 ? 21.926 3.814 -15.553 1.00 91.75 102 LYS A C 1
ATOM 795 O O . LYS A 1 102 ? 21.754 3.824 -14.333 1.00 91.75 102 LYS A O 1
ATOM 800 N N . ILE A 1 103 ? 21.104 3.240 -16.427 1.00 95.50 103 ILE A N 1
ATOM 801 C CA . ILE A 1 103 ? 19.853 2.566 -16.086 1.00 95.50 103 ILE A CA 1
ATOM 802 C C . ILE A 1 103 ? 19.807 1.251 -16.867 1.00 95.50 103 ILE A C 1
ATOM 804 O O . ILE A 1 103 ? 19.808 1.267 -18.097 1.00 95.50 103 ILE A O 1
ATOM 808 N N . ASP A 1 104 ? 19.743 0.123 -16.163 1.00 96.81 104 ASP A N 1
ATOM 809 C CA . ASP A 1 104 ? 19.578 -1.195 -16.781 1.00 96.81 104 ASP A CA 1
ATOM 810 C C . ASP A 1 104 ? 18.097 -1.607 -16.737 1.00 96.81 104 ASP A C 1
ATOM 812 O O . ASP A 1 104 ? 17.434 -1.459 -15.709 1.00 96.81 104 ASP A O 1
ATOM 816 N N . SER A 1 105 ? 17.562 -2.129 -17.847 1.00 97.69 105 SER A N 1
ATOM 817 C CA . SER A 1 105 ? 16.171 -2.602 -17.938 1.00 97.69 105 SER A CA 1
ATOM 818 C C . SER A 1 105 ? 16.111 -4.085 -18.270 1.00 97.69 105 SER A C 1
ATOM 820 O O . SER A 1 105 ? 16.757 -4.540 -19.215 1.00 97.69 105 SER A O 1
ATOM 822 N N . ILE A 1 106 ? 15.369 -4.844 -17.462 1.00 98.25 106 ILE A N 1
ATOM 823 C CA . ILE A 1 106 ? 15.361 -6.304 -17.477 1.00 98.25 106 ILE A CA 1
ATOM 824 C C . ILE A 1 106 ? 13.932 -6.812 -17.678 1.00 98.25 106 ILE A C 1
ATOM 826 O O . ILE A 1 106 ? 13.041 -6.526 -16.885 1.00 98.25 106 ILE A O 1
ATOM 830 N N . CYS A 1 107 ? 13.728 -7.629 -18.711 1.00 97.94 107 CYS A N 1
ATOM 831 C CA . CYS A 1 107 ? 12.433 -8.251 -18.965 1.00 97.94 107 CYS A CA 1
ATOM 832 C C . CYS A 1 107 ? 12.199 -9.416 -17.989 1.00 97.94 107 CYS A C 1
ATOM 834 O O . CYS A 1 107 ? 12.798 -10.484 -18.147 1.00 97.94 107 CYS A O 1
ATOM 836 N N . CYS A 1 108 ? 11.357 -9.226 -16.974 1.00 97.25 108 CYS A N 1
ATOM 837 C CA . CYS A 1 108 ? 11.008 -10.253 -15.996 1.00 97.25 108 CYS A CA 1
ATOM 838 C C . CYS A 1 108 ? 9.755 -9.929 -15.166 1.00 97.25 108 CYS A C 1
ATOM 840 O O . CYS A 1 108 ? 9.335 -8.783 -15.056 1.00 97.25 108 CYS A O 1
ATOM 842 N N . ASP A 1 109 ? 9.211 -10.950 -14.495 1.00 94.94 109 ASP A N 1
ATOM 843 C CA . ASP A 1 109 ? 8.161 -10.791 -13.483 1.00 94.94 109 ASP A CA 1
ATOM 844 C C . ASP A 1 109 ? 8.717 -10.116 -12.217 1.00 94.94 109 ASP A C 1
ATOM 846 O O . ASP A 1 109 ? 9.444 -10.736 -11.428 1.00 94.94 109 ASP A O 1
ATOM 850 N N . THR A 1 110 ? 8.322 -8.853 -12.027 1.00 96.31 110 THR A N 1
ATOM 851 C CA . THR A 1 110 ? 8.570 -8.042 -10.828 1.00 96.31 110 THR A CA 1
ATOM 852 C C . THR A 1 110 ? 10.045 -8.056 -10.415 1.00 96.31 110 THR A C 1
ATOM 854 O O . THR A 1 110 ? 10.900 -7.578 -11.156 1.00 96.31 110 THR A O 1
ATOM 857 N N . ILE A 1 111 ? 10.370 -8.607 -9.246 1.00 95.31 111 ILE A N 1
ATOM 858 C CA . ILE A 1 111 ? 11.739 -8.701 -8.717 1.00 95.31 111 ILE A CA 1
ATOM 859 C C . ILE A 1 111 ? 12.196 -10.151 -8.529 1.00 95.31 111 ILE A C 1
ATOM 861 O O . ILE A 1 111 ? 13.314 -10.399 -8.074 1.00 95.31 111 ILE A O 1
ATOM 865 N N . LYS A 1 112 ? 11.340 -11.129 -8.856 1.00 92.81 112 LYS A N 1
ATOM 866 C CA . LYS A 1 112 ? 11.542 -12.538 -8.482 1.00 92.81 112 LYS A CA 1
ATOM 867 C C . LYS A 1 112 ? 12.881 -13.099 -8.975 1.00 92.81 112 LYS A C 1
ATOM 869 O O . LYS A 1 112 ? 13.571 -13.708 -8.157 1.00 92.81 112 LYS A O 1
ATOM 874 N N . PRO A 1 113 ? 13.324 -12.874 -10.230 1.00 94.81 113 PRO A N 1
ATOM 875 C CA . PRO A 1 113 ? 14.588 -13.446 -10.708 1.00 94.81 113 PRO A CA 1
ATOM 876 C C . PRO A 1 113 ? 15.840 -12.828 -10.083 1.00 94.81 113 PRO A C 1
ATOM 878 O O . PRO A 1 113 ? 16.929 -13.386 -10.204 1.00 94.81 113 PRO A O 1
ATOM 881 N N . PHE A 1 114 ? 15.708 -11.680 -9.417 1.00 93.94 114 PHE A N 1
ATOM 882 C CA . PHE A 1 114 ? 16.816 -11.049 -8.710 1.00 93.94 114 PHE A CA 1
ATOM 883 C C . PHE A 1 114 ? 17.031 -11.646 -7.317 1.00 93.94 114 PHE A C 1
ATOM 885 O O . PHE A 1 114 ? 18.074 -11.404 -6.707 1.00 93.94 114 PHE A O 1
ATOM 892 N N . LEU A 1 115 ? 16.085 -12.434 -6.799 1.00 89.69 115 LEU A N 1
ATOM 893 C CA . LEU A 1 115 ? 16.222 -13.090 -5.505 1.00 89.69 115 LEU A CA 1
ATOM 894 C C . LEU A 1 115 ? 17.163 -14.305 -5.595 1.00 89.69 115 LEU A C 1
ATOM 896 O O . LEU A 1 115 ? 17.120 -15.051 -6.572 1.00 89.69 115 LEU A O 1
ATOM 900 N N . PRO A 1 116 ? 18.022 -14.534 -4.582 1.00 92.06 116 PRO A N 1
ATOM 901 C CA . PRO A 1 116 ? 18.188 -13.752 -3.348 1.00 92.06 116 PRO A CA 1
ATOM 902 C C . PRO A 1 116 ? 19.220 -12.606 -3.460 1.00 92.06 116 PRO A C 1
ATOM 904 O O . PRO A 1 116 ? 19.588 -12.003 -2.456 1.00 92.06 116 PRO A O 1
ATOM 907 N N . ARG A 1 117 ? 19.748 -12.307 -4.655 1.00 89.31 117 ARG A N 1
ATOM 908 C CA . ARG A 1 117 ? 20.902 -11.400 -4.851 1.00 89.31 117 ARG A CA 1
ATOM 909 C C . ARG A 1 117 ? 20.636 -9.960 -4.400 1.00 89.31 117 ARG A C 1
ATOM 911 O O . ARG A 1 117 ? 21.574 -9.290 -3.978 1.00 89.31 117 ARG A O 1
ATOM 918 N N . ILE A 1 118 ? 19.388 -9.501 -4.486 1.00 90.50 118 ILE A N 1
ATOM 919 C CA . ILE A 1 118 ? 18.960 -8.154 -4.063 1.00 90.50 118 ILE A CA 1
ATOM 920 C C . ILE A 1 118 ? 18.410 -8.102 -2.630 1.00 90.50 118 ILE A C 1
ATOM 922 O O . ILE A 1 118 ? 17.863 -7.077 -2.235 1.00 90.50 118 ILE A O 1
ATOM 926 N N . CYS A 1 119 ? 18.521 -9.182 -1.847 1.00 91.06 119 CYS A N 1
ATOM 927 C CA . CYS A 1 119 ? 17.988 -9.177 -0.489 1.00 91.06 119 CYS A CA 1
ATOM 928 C C . CYS A 1 119 ? 18.665 -8.113 0.389 1.00 91.06 119 CYS A C 1
ATOM 930 O O . CYS A 1 119 ? 19.895 -8.093 0.496 1.00 91.06 119 CYS A O 1
ATOM 932 N N . ASN A 1 120 ? 17.869 -7.274 1.058 1.00 89.50 120 ASN A N 1
ATOM 933 C CA . ASN A 1 120 ? 18.326 -6.123 1.845 1.00 89.50 120 ASN A CA 1
ATOM 934 C C . ASN A 1 120 ? 19.270 -5.185 1.066 1.00 89.50 120 ASN A C 1
ATOM 936 O O . ASN A 1 120 ? 20.336 -4.815 1.575 1.00 89.50 120 ASN A O 1
ATOM 940 N N . LYS A 1 121 ? 18.953 -4.873 -0.199 1.00 92.31 121 LYS A N 1
ATOM 941 C CA . LYS A 1 121 ? 19.798 -4.020 -1.059 1.00 92.31 121 LYS A CA 1
ATOM 942 C C . LYS A 1 121 ? 19.085 -2.835 -1.682 1.00 92.31 121 LYS A C 1
ATOM 944 O O . LYS A 1 121 ? 19.784 -1.924 -2.101 1.00 92.31 121 LYS A O 1
ATOM 949 N N . ILE A 1 122 ? 17.760 -2.847 -1.792 1.00 97.12 122 ILE A N 1
ATOM 950 C CA . ILE A 1 122 ? 17.023 -1.783 -2.478 1.00 97.12 122 ILE A CA 1
ATOM 951 C C . ILE A 1 122 ? 16.755 -0.643 -1.493 1.00 97.12 122 ILE A C 1
ATOM 953 O O . ILE A 1 122 ? 16.029 -0.824 -0.521 1.00 97.12 122 ILE A O 1
ATOM 957 N N . ASP A 1 123 ? 17.320 0.535 -1.753 1.00 97.38 123 ASP A N 1
ATOM 958 C CA . ASP A 1 123 ? 17.096 1.731 -0.929 1.00 97.38 123 ASP A CA 1
ATOM 959 C C . ASP A 1 123 ? 15.819 2.471 -1.330 1.00 97.38 123 ASP A C 1
ATOM 961 O O . ASP A 1 123 ? 15.164 3.111 -0.507 1.00 97.38 123 ASP A O 1
ATOM 965 N N . LEU A 1 124 ? 15.464 2.385 -2.611 1.00 98.50 124 LEU A N 1
ATOM 966 C CA . LEU A 1 124 ? 14.258 2.984 -3.157 1.00 98.50 124 LEU A CA 1
ATOM 967 C C . LEU A 1 124 ? 13.629 2.039 -4.178 1.00 98.50 124 LEU A C 1
ATOM 969 O O . LEU A 1 124 ? 14.215 1.763 -5.223 1.00 98.50 124 LEU A O 1
ATOM 973 N N . LEU A 1 125 ? 12.433 1.557 -3.869 1.00 98.69 125 LEU A N 1
ATOM 974 C CA . LEU A 1 125 ? 11.587 0.781 -4.762 1.00 98.69 125 LEU A CA 1
ATOM 975 C C . LEU A 1 125 ? 10.444 1.670 -5.260 1.00 98.69 125 LEU A C 1
ATOM 977 O O . LEU A 1 125 ? 9.866 2.437 -4.492 1.00 98.69 125 LEU A O 1
ATOM 981 N N . ILE A 1 126 ? 10.104 1.567 -6.537 1.00 98.81 126 ILE A N 1
ATOM 982 C CA . ILE A 1 126 ? 9.001 2.305 -7.153 1.00 98.81 126 ILE A CA 1
ATOM 983 C C . ILE A 1 126 ? 8.143 1.320 -7.937 1.00 98.81 126 ILE A C 1
ATOM 985 O O . ILE A 1 126 ? 8.682 0.449 -8.620 1.00 98.81 126 ILE A O 1
ATOM 989 N N . PHE A 1 127 ? 6.821 1.437 -7.838 1.00 98.69 127 PHE A N 1
ATOM 990 C CA . PHE A 1 127 ? 5.907 0.596 -8.601 1.00 98.69 127 PHE A CA 1
ATOM 991 C C . PHE A 1 127 ? 4.618 1.338 -8.955 1.00 98.69 127 PHE A C 1
ATOM 993 O O . PHE A 1 127 ? 3.905 1.819 -8.077 1.00 98.69 127 PHE A O 1
ATOM 1000 N N . ASN A 1 128 ? 4.285 1.378 -10.242 1.00 97.62 128 ASN A N 1
ATOM 1001 C CA . ASN A 1 128 ? 2.949 1.725 -10.710 1.00 97.62 128 ASN A CA 1
ATOM 1002 C C . ASN A 1 128 ? 2.230 0.434 -11.157 1.00 97.62 128 ASN A C 1
ATOM 1004 O O . ASN A 1 128 ? 2.390 0.021 -12.306 1.00 97.62 128 ASN A O 1
ATOM 1008 N N . PRO A 1 129 ? 1.557 -0.290 -10.241 1.00 97.06 129 PRO A N 1
ATOM 1009 C CA . PRO A 1 129 ? 0.985 -1.602 -10.536 1.00 97.06 129 PRO A CA 1
ATOM 1010 C C . PRO A 1 129 ? -0.212 -1.526 -11.488 1.00 97.06 129 PRO A C 1
ATOM 1012 O O . PRO A 1 129 ? -0.865 -0.491 -11.566 1.00 97.06 129 PRO A O 1
ATOM 1015 N N . PRO A 1 130 ? -0.613 -2.650 -12.109 1.00 95.56 130 PRO A N 1
ATOM 1016 C CA . PRO A 1 130 ? -1.967 -2.771 -12.631 1.00 95.56 130 PRO A CA 1
ATOM 1017 C C . PRO A 1 130 ? -2.956 -2.728 -11.455 1.00 95.56 130 PRO A C 1
ATOM 1019 O O . PRO A 1 130 ? -3.021 -3.665 -10.653 1.00 95.56 130 PRO A O 1
ATOM 1022 N N . TYR A 1 131 ? -3.684 -1.619 -11.320 1.00 95.50 131 TYR A N 1
ATOM 1023 C CA . TYR A 1 131 ? -4.499 -1.316 -10.140 1.00 95.50 131 TYR A CA 1
ATOM 1024 C C . TYR A 1 131 ? -6.020 -1.337 -10.378 1.00 95.50 131 TYR A C 1
ATOM 1026 O O . TYR A 1 131 ? -6.807 -1.136 -9.453 1.00 95.50 131 TYR A O 1
ATOM 1034 N N . VAL A 1 132 ? -6.478 -1.551 -11.612 1.00 94.56 132 VAL A N 1
ATOM 1035 C CA . VAL A 1 132 ? -7.906 -1.497 -11.958 1.00 94.56 132 VAL A CA 1
ATOM 1036 C C . VAL A 1 132 ? -8.603 -2.788 -11.536 1.00 94.56 132 VAL A C 1
ATOM 1038 O O . VAL A 1 132 ? -8.132 -3.894 -11.820 1.00 94.56 132 VAL A O 1
ATOM 1041 N N . LEU A 1 133 ? -9.751 -2.646 -10.870 1.00 96.12 133 LEU A N 1
ATOM 1042 C CA . LEU A 1 133 ? -10.573 -3.773 -10.438 1.00 96.12 133 LEU A CA 1
ATOM 1043 C C . LEU A 1 133 ? -11.108 -4.529 -11.660 1.00 96.12 133 LEU A C 1
ATOM 1045 O O . LEU A 1 133 ? -11.723 -3.947 -12.551 1.00 96.12 133 LEU A O 1
ATOM 1049 N N . THR A 1 134 ? -10.854 -5.833 -11.698 1.00 95.25 134 THR A N 1
ATOM 1050 C CA . THR A 1 134 ? -11.205 -6.724 -12.812 1.00 95.25 134 THR A CA 1
ATOM 1051 C C . THR A 1 134 ? -11.619 -8.094 -12.279 1.00 95.25 134 THR A C 1
ATOM 1053 O O . THR A 1 134 ? -10.906 -8.695 -11.481 1.00 95.25 134 THR A O 1
ATOM 1056 N N . GLU A 1 135 ? -12.774 -8.596 -12.713 1.00 92.94 135 GLU A N 1
ATOM 1057 C CA . GLU A 1 135 ? -13.260 -9.932 -12.324 1.00 92.94 135 GLU A CA 1
ATOM 1058 C C . GLU A 1 135 ? -12.547 -11.045 -13.105 1.00 92.94 135 GLU A C 1
ATOM 1060 O O . GLU A 1 135 ? -12.192 -12.091 -12.561 1.00 92.94 135 GLU A O 1
ATOM 1065 N N . GLU A 1 136 ? -12.309 -10.800 -14.394 1.00 91.81 136 GLU A N 1
ATOM 1066 C CA . GLU A 1 136 ? -11.685 -11.749 -15.310 1.00 91.81 136 GLU A CA 1
ATOM 1067 C C . GLU A 1 136 ? -10.165 -11.587 -15.342 1.00 91.81 136 GLU A C 1
ATOM 1069 O O . GLU A 1 136 ? -9.617 -10.502 -15.133 1.00 91.81 136 GLU A O 1
ATOM 1074 N N . LYS A 1 137 ? -9.465 -12.683 -15.651 1.00 89.81 137 LYS A N 1
ATOM 1075 C CA . LYS A 1 137 ? -8.014 -12.635 -15.861 1.00 89.81 137 LYS A CA 1
ATOM 1076 C C . LYS A 1 137 ? -7.678 -11.876 -17.153 1.00 89.81 137 LYS A C 1
ATOM 1078 O O . LYS A 1 137 ? -8.430 -12.007 -18.118 1.00 89.81 137 LYS A O 1
ATOM 1083 N N . PRO A 1 138 ? -6.521 -11.191 -17.213 1.00 88.62 138 PRO A N 1
ATOM 1084 C CA . PRO A 1 138 ? -6.052 -10.530 -18.427 1.00 88.62 138 PRO A CA 1
ATOM 1085 C C . PRO A 1 138 ? -5.934 -11.517 -19.592 1.00 88.62 138 PRO A C 1
ATOM 1087 O O . PRO A 1 138 ? -5.359 -12.600 -19.447 1.00 88.62 138 PRO A O 1
ATOM 1090 N N . ARG A 1 139 ? -6.472 -11.137 -20.746 1.00 89.62 139 ARG A N 1
ATOM 1091 C CA . ARG A 1 139 ? -6.547 -11.952 -21.968 1.00 89.62 139 ARG A CA 1
ATOM 1092 C C . ARG A 1 139 ? -5.545 -11.511 -23.031 1.00 89.62 139 ARG A C 1
ATOM 1094 O O . ARG A 1 139 ? -5.265 -12.279 -23.948 1.00 89.62 139 ARG A O 1
ATOM 1101 N N . CYS A 1 140 ? -5.022 -10.295 -22.917 1.00 88.12 140 CYS A N 1
ATOM 1102 C CA . CYS A 1 140 ? -4.062 -9.694 -23.838 1.00 88.12 140 CYS A CA 1
ATOM 1103 C C . CYS A 1 140 ? -3.046 -8.814 -23.089 1.00 88.12 140 CYS A C 1
ATOM 1105 O O . CYS A 1 140 ? -3.170 -8.604 -21.880 1.00 88.12 140 CYS A O 1
ATOM 1107 N N . GLU A 1 141 ? -2.026 -8.325 -23.799 1.00 83.69 141 GLU A N 1
ATOM 1108 C CA . GLU A 1 141 ? -0.975 -7.473 -23.223 1.00 83.69 141 GLU A CA 1
ATOM 1109 C C . GLU A 1 141 ? -1.528 -6.146 -22.703 1.00 83.69 141 GLU A C 1
ATOM 1111 O O . GLU A 1 141 ? -1.114 -5.678 -21.647 1.00 83.69 141 GLU A O 1
ATOM 1116 N N . GLU A 1 142 ? -2.517 -5.581 -23.391 1.00 83.75 142 GLU A N 1
ATOM 1117 C CA . GLU A 1 142 ? -3.165 -4.334 -22.998 1.00 83.75 142 GLU A CA 1
ATOM 1118 C C . GLU A 1 142 ? -3.876 -4.476 -21.647 1.00 83.75 142 GLU A C 1
ATOM 1120 O O . GLU A 1 142 ? -3.768 -3.601 -20.789 1.00 83.75 142 GLU A O 1
ATOM 1125 N N . GLU A 1 143 ? -4.561 -5.605 -21.422 1.00 88.75 143 GLU A N 1
ATOM 1126 C CA . GLU A 1 143 ? -5.209 -5.897 -20.140 1.00 88.75 143 GLU A CA 1
ATOM 1127 C C . GLU A 1 143 ? -4.176 -6.103 -19.021 1.00 88.75 143 GLU A C 1
ATOM 1129 O O . GLU A 1 143 ? -4.431 -5.698 -17.888 1.00 88.75 143 GLU A O 1
ATOM 1134 N N . LEU A 1 144 ? -2.989 -6.657 -19.315 1.00 88.75 144 LEU A N 1
ATOM 1135 C CA . LEU A 1 144 ? -1.919 -6.829 -18.320 1.00 88.75 144 LEU A CA 1
ATOM 1136 C C . LEU A 1 144 ? -1.409 -5.496 -17.751 1.00 88.75 144 LEU A C 1
ATOM 1138 O O . LEU A 1 144 ? -0.936 -5.477 -16.615 1.00 88.75 144 LEU A O 1
ATOM 1142 N N . CYS A 1 145 ? -1.517 -4.394 -18.501 1.00 89.06 145 CYS A N 1
ATOM 1143 C CA . CYS A 1 145 ? -1.067 -3.077 -18.050 1.00 89.06 145 CYS A CA 1
ATOM 1144 C C . CYS A 1 145 ? -1.912 -2.503 -16.906 1.00 89.06 145 CYS A C 1
ATOM 1146 O O . CYS A 1 145 ? -1.381 -1.759 -16.086 1.00 89.06 145 CYS A O 1
ATOM 1148 N N . TYR A 1 146 ? -3.210 -2.821 -16.845 1.00 90.75 146 TYR A N 1
ATOM 1149 C CA . TYR A 1 146 ? -4.128 -2.184 -15.894 1.00 90.75 146 TYR A CA 1
ATOM 1150 C C . TYR A 1 146 ? -4.882 -3.161 -14.986 1.00 90.75 146 TYR A C 1
ATOM 1152 O O . TYR A 1 146 ? -5.272 -2.772 -13.887 1.00 90.75 146 TYR A O 1
ATOM 1160 N N . ALA A 1 147 ? -5.100 -4.412 -15.396 1.00 94.25 147 ALA A N 1
ATOM 1161 C CA . ALA A 1 147 ? -5.955 -5.352 -14.675 1.00 94.25 147 ALA A CA 1
ATOM 1162 C C . ALA A 1 147 ? -5.290 -5.889 -13.395 1.00 94.25 147 ALA A C 1
ATOM 1164 O O . ALA A 1 147 ? -4.432 -6.774 -13.420 1.00 94.25 147 ALA A O 1
ATOM 1165 N N . GLY A 1 148 ? -5.728 -5.369 -12.250 1.00 95.69 148 GLY A N 1
ATOM 1166 C CA . GLY A 1 148 ? -5.224 -5.734 -10.927 1.00 95.69 148 GLY A CA 1
ATOM 1167 C C . GLY A 1 148 ? -6.010 -6.844 -10.223 1.00 95.69 148 GLY A C 1
ATOM 1168 O O . GLY A 1 148 ? -5.806 -7.068 -9.027 1.00 95.69 148 GLY A O 1
ATOM 1169 N N . GLY A 1 149 ? -6.922 -7.536 -10.910 1.00 96.00 149 GLY A N 1
ATOM 1170 C CA . GLY A 1 149 ? -7.825 -8.531 -10.320 1.00 96.00 149 GLY A CA 1
ATOM 1171 C C . GLY A 1 149 ? -8.958 -7.915 -9.481 1.00 96.00 149 GLY A C 1
ATOM 1172 O O . GLY A 1 149 ? -9.129 -6.694 -9.492 1.00 96.00 149 GLY A O 1
ATOM 1173 N N . PRO A 1 150 ? -9.726 -8.722 -8.717 1.00 95.56 150 PRO A N 1
ATOM 1174 C CA . PRO A 1 150 ? -10.993 -8.280 -8.112 1.00 95.56 150 PRO A CA 1
ATOM 1175 C C . PRO A 1 150 ? -10.867 -7.095 -7.150 1.00 95.56 150 PRO A C 1
ATOM 1177 O O . PRO A 1 150 ? -11.767 -6.274 -7.040 1.00 95.56 150 PRO A O 1
ATOM 1180 N N . ASN A 1 151 ? -9.715 -6.977 -6.486 1.00 95.69 151 ASN A N 1
ATOM 1181 C CA . ASN A 1 151 ? -9.412 -5.859 -5.594 1.00 95.69 151 ASN A CA 1
ATOM 1182 C C . ASN A 1 151 ? -8.415 -4.853 -6.198 1.00 95.69 151 ASN A C 1
ATOM 1184 O O . ASN A 1 151 ? -7.943 -3.960 -5.498 1.00 95.69 151 ASN A O 1
ATOM 1188 N N . GLY A 1 152 ? -8.022 -5.025 -7.463 1.00 96.81 152 GLY A N 1
ATOM 1189 C CA . GLY A 1 152 ? -7.065 -4.148 -8.137 1.00 96.81 152 GLY A CA 1
ATOM 1190 C C . GLY A 1 152 ? -5.666 -4.138 -7.503 1.00 96.81 152 GLY A C 1
ATOM 1191 O O . GLY A 1 152 ? -4.976 -3.132 -7.535 1.00 96.81 152 GLY A O 1
ATOM 1192 N N . ARG A 1 153 ? -5.246 -5.227 -6.856 1.00 96.56 153 ARG A N 1
ATOM 1193 C CA . ARG A 1 153 ? -3.948 -5.311 -6.165 1.00 96.56 153 ARG A CA 1
ATOM 1194 C C . ARG A 1 153 ? -3.297 -6.689 -6.246 1.00 96.56 153 ARG A C 1
ATOM 1196 O O . ARG A 1 153 ? -2.427 -6.996 -5.449 1.00 96.56 153 ARG A O 1
ATOM 1203 N N . HIS A 1 154 ? -3.685 -7.532 -7.203 1.00 95.88 154 HIS A N 1
ATOM 1204 C CA . HIS A 1 154 ? -3.195 -8.911 -7.310 1.00 95.88 154 HIS A CA 1
ATOM 1205 C C . HIS A 1 154 ? -1.660 -9.004 -7.364 1.00 95.88 154 HIS A C 1
ATOM 1207 O O . HIS A 1 154 ? -1.060 -9.804 -6.648 1.00 95.88 154 HIS A O 1
ATOM 1213 N N . VAL A 1 155 ? -1.019 -8.164 -8.186 1.00 96.25 155 VAL A N 1
ATOM 1214 C CA . VAL A 1 155 ? 0.450 -8.133 -8.295 1.00 96.25 155 VAL A CA 1
ATOM 1215 C C . VAL A 1 155 ? 1.081 -7.527 -7.039 1.00 96.25 155 VAL A C 1
ATOM 1217 O O . VAL A 1 155 ? 2.086 -8.038 -6.545 1.00 96.25 155 VAL A O 1
ATOM 1220 N N . LEU A 1 156 ? 0.467 -6.474 -6.489 1.00 97.06 156 LEU A N 1
ATOM 1221 C CA . LEU A 1 156 ? 0.933 -5.808 -5.274 1.00 97.06 156 LEU A CA 1
ATOM 1222 C C . LEU A 1 156 ? 0.869 -6.736 -4.049 1.00 97.06 156 LEU A C 1
ATOM 1224 O O . LEU A 1 156 ? 1.853 -6.837 -3.326 1.00 97.06 156 LEU A O 1
ATOM 1228 N N . ASP A 1 157 ? -0.216 -7.489 -3.866 1.00 95.44 157 ASP A N 1
ATOM 1229 C CA . ASP A 1 157 ? -0.389 -8.467 -2.782 1.00 95.44 157 ASP A CA 1
ATOM 1230 C C . ASP A 1 157 ? 0.679 -9.576 -2.836 1.00 95.44 157 ASP A C 1
ATOM 1232 O O . ASP A 1 157 ? 1.104 -10.083 -1.799 1.00 95.44 157 ASP A O 1
ATOM 1236 N N . GLY A 1 158 ? 1.165 -9.932 -4.031 1.00 93.75 158 GLY A N 1
ATOM 1237 C CA . GLY A 1 158 ? 2.291 -10.857 -4.193 1.00 93.75 158 GLY A CA 1
ATOM 1238 C C . GLY A 1 158 ? 3.657 -10.251 -3.840 1.00 93.75 158 GLY A C 1
ATOM 1239 O O . GLY A 1 158 ? 4.577 -10.984 -3.469 1.00 93.75 158 GLY A O 1
ATOM 1240 N N . LEU A 1 159 ? 3.799 -8.927 -3.950 1.00 95.00 159 LEU A N 1
ATOM 1241 C CA . LEU A 1 159 ? 5.032 -8.188 -3.673 1.00 95.00 159 LEU A CA 1
ATOM 1242 C C . LEU A 1 159 ? 5.148 -7.770 -2.201 1.00 95.00 159 LEU A C 1
ATOM 1244 O O . LEU A 1 159 ? 6.238 -7.859 -1.635 1.00 95.00 159 LEU A O 1
ATOM 1248 N N . LEU A 1 160 ? 4.048 -7.337 -1.576 1.00 93.56 160 LEU A N 1
ATOM 1249 C CA . LEU A 1 160 ? 4.027 -6.783 -0.217 1.00 93.56 160 LEU A CA 1
ATOM 1250 C C . LEU A 1 160 ? 4.755 -7.674 0.820 1.00 93.56 160 LEU A C 1
ATOM 1252 O O . LEU A 1 160 ? 5.638 -7.155 1.505 1.00 93.56 160 LEU A O 1
ATOM 1256 N N . PRO A 1 161 ? 4.535 -9.009 0.889 1.00 89.00 161 PRO A N 1
ATOM 1257 C CA . PRO A 1 161 ? 5.222 -9.888 1.848 1.00 89.00 161 PRO A CA 1
ATOM 1258 C C . PRO A 1 161 ? 6.703 -10.162 1.533 1.00 89.00 161 PRO A C 1
ATOM 1260 O O . PRO A 1 161 ? 7.342 -11.016 2.155 1.00 89.00 161 PRO A O 1
ATOM 1263 N N . ARG A 1 162 ? 7.235 -9.584 0.450 1.00 89.88 162 ARG A N 1
ATOM 1264 C CA . ARG A 1 162 ? 8.642 -9.697 0.035 1.00 89.88 162 ARG A CA 1
ATOM 1265 C C . ARG A 1 162 ? 9.415 -8.408 0.295 1.00 89.88 162 ARG A C 1
ATOM 1267 O O . ARG A 1 162 ? 10.640 -8.444 0.232 1.00 89.88 162 ARG A O 1
ATOM 1274 N N . LEU A 1 163 ? 8.741 -7.294 0.598 1.00 92.44 163 LEU A N 1
ATOM 1275 C CA . LEU A 1 163 ? 9.382 -5.988 0.788 1.00 92.44 163 LEU A CA 1
ATOM 1276 C C . LEU A 1 163 ? 10.441 -6.018 1.896 1.00 92.44 163 LEU A C 1
ATOM 1278 O O . LEU A 1 163 ? 11.567 -5.589 1.652 1.00 92.44 163 LEU A O 1
ATOM 1282 N N . LYS A 1 164 ? 10.130 -6.645 3.038 1.00 85.44 164 LYS A N 1
ATOM 1283 C CA . LYS A 1 164 ? 11.071 -6.846 4.155 1.00 85.44 164 LYS A CA 1
ATOM 1284 C C . LYS A 1 164 ? 12.330 -7.637 3.780 1.00 85.44 164 LYS A C 1
ATOM 1286 O O . LYS A 1 164 ? 13.342 -7.570 4.465 1.00 85.44 164 LYS A O 1
ATOM 1291 N N . ASP A 1 165 ? 12.260 -8.447 2.720 1.00 85.75 165 ASP A N 1
ATOM 1292 C CA . ASP A 1 165 ? 13.382 -9.280 2.289 1.00 85.75 165 ASP A CA 1
ATOM 1293 C C . ASP A 1 165 ? 14.302 -8.521 1.321 1.00 85.75 165 ASP A C 1
ATOM 1295 O O . ASP A 1 165 ? 15.430 -8.961 1.103 1.00 85.75 165 ASP A O 1
ATOM 1299 N N . VAL A 1 166 ? 13.849 -7.415 0.712 1.00 92.81 166 VAL A N 1
ATOM 1300 C CA . VAL A 1 166 ? 14.560 -6.720 -0.381 1.00 92.81 166 VAL A CA 1
ATOM 1301 C C . VAL A 1 166 ? 14.936 -5.278 -0.070 1.00 92.81 166 VAL A C 1
ATOM 1303 O O . VAL A 1 166 ? 15.994 -4.835 -0.529 1.00 92.81 166 VAL A O 1
ATOM 1306 N N . LEU A 1 167 ? 14.122 -4.563 0.710 1.00 93.75 167 LEU A N 1
ATOM 1307 C CA . LEU A 1 167 ? 14.409 -3.191 1.117 1.00 93.75 167 LEU A CA 1
ATOM 1308 C C . LEU A 1 167 ? 15.559 -3.152 2.130 1.00 93.75 167 LEU A C 1
ATOM 1310 O O . LEU A 1 167 ? 15.728 -4.058 2.944 1.00 93.75 167 LEU A O 1
ATOM 1314 N N . THR A 1 168 ? 16.384 -2.109 2.069 1.00 92.50 168 THR A N 1
ATOM 1315 C CA . THR A 1 168 ? 17.321 -1.787 3.153 1.00 92.50 168 THR A CA 1
ATOM 1316 C C . THR A 1 168 ? 16.569 -1.208 4.350 1.00 92.50 168 THR A C 1
ATOM 1318 O O . THR A 1 168 ? 15.444 -0.734 4.223 1.00 92.50 168 THR A O 1
ATOM 1321 N N . VAL A 1 169 ? 17.190 -1.206 5.532 1.00 88.06 169 VAL A N 1
ATOM 1322 C CA . VAL A 1 169 ? 16.639 -0.494 6.697 1.00 88.06 169 VAL A CA 1
ATOM 1323 C C . VAL A 1 169 ? 16.591 1.005 6.393 1.00 88.06 169 VAL A C 1
ATOM 1325 O O . VAL A 1 169 ? 17.611 1.601 6.054 1.00 88.06 169 VAL A O 1
ATOM 1328 N N . GLY A 1 170 ? 15.417 1.613 6.543 1.00 89.12 170 GLY A N 1
ATOM 1329 C CA . GLY A 1 170 ? 15.119 2.980 6.111 1.00 89.12 170 GLY A CA 1
ATOM 1330 C C . GLY A 1 170 ? 14.816 3.103 4.614 1.00 89.12 170 GLY A C 1
ATOM 1331 O O . GLY A 1 170 ? 14.537 4.208 4.142 1.00 89.12 170 GLY A O 1
ATOM 1332 N N . GLY A 1 171 ? 14.864 1.990 3.876 1.00 94.12 171 GLY A N 1
ATOM 1333 C CA . GLY A 1 171 ? 14.508 1.910 2.469 1.00 94.12 171 GLY A CA 1
ATOM 1334 C C . GLY A 1 171 ? 13.037 2.245 2.255 1.00 94.12 171 GLY A C 1
ATOM 1335 O O . GLY A 1 171 ? 12.185 1.980 3.107 1.00 94.12 171 GLY A O 1
ATOM 1336 N N . ARG A 1 172 ? 12.744 2.869 1.115 1.00 96.62 172 ARG A N 1
ATOM 1337 C CA . ARG A 1 172 ? 11.418 3.406 0.793 1.00 96.62 172 ARG A CA 1
ATOM 1338 C C . ARG A 1 172 ? 10.823 2.677 -0.399 1.00 96.62 172 ARG A C 1
ATOM 1340 O O . ARG A 1 172 ? 11.516 2.438 -1.381 1.00 96.62 172 ARG A O 1
ATOM 1347 N N . PHE A 1 173 ? 9.532 2.396 -0.351 1.00 97.94 173 PHE A N 1
ATOM 1348 C CA . PHE A 1 173 ? 8.758 1.863 -1.461 1.00 97.94 173 PHE A CA 1
ATOM 1349 C C . PHE A 1 173 ? 7.605 2.809 -1.792 1.00 97.94 173 PHE A C 1
ATOM 1351 O O . PHE A 1 173 ? 6.721 3.004 -0.965 1.00 97.94 173 PHE A O 1
ATOM 1358 N N . TYR A 1 174 ? 7.622 3.400 -2.986 1.00 98.75 174 TYR A N 1
ATOM 1359 C CA . TYR A 1 174 ? 6.536 4.239 -3.492 1.00 98.75 174 TYR A CA 1
ATOM 1360 C C . TYR A 1 174 ? 5.648 3.425 -4.421 1.00 98.75 174 TYR A C 1
ATOM 1362 O O . TYR A 1 174 ? 6.147 2.798 -5.359 1.00 98.75 174 TYR A O 1
ATOM 1370 N N . VAL A 1 175 ? 4.341 3.461 -4.180 1.00 98.62 175 VAL A N 1
ATOM 1371 C CA . VAL A 1 175 ? 3.375 2.695 -4.966 1.00 98.62 175 VAL A CA 1
ATOM 1372 C C . VAL A 1 175 ? 2.107 3.485 -5.254 1.00 98.62 175 VAL A C 1
ATOM 1374 O O . VAL A 1 175 ? 1.583 4.169 -4.374 1.00 98.62 175 VAL A O 1
ATOM 1377 N N . ILE A 1 176 ? 1.619 3.388 -6.492 1.00 98.38 176 ILE A N 1
ATOM 1378 C CA . ILE A 1 176 ? 0.315 3.931 -6.890 1.00 98.38 176 ILE A CA 1
ATOM 1379 C C . ILE A 1 176 ? -0.800 2.958 -6.499 1.00 98.38 176 ILE A C 1
ATOM 1381 O O . ILE A 1 176 ? -0.675 1.747 -6.678 1.00 98.38 176 ILE A O 1
ATOM 1385 N N . ALA A 1 177 ? -1.906 3.500 -5.993 1.00 97.75 177 ALA A N 1
ATOM 1386 C CA . ALA A 1 177 ? -3.134 2.759 -5.737 1.00 97.75 177 ALA A CA 1
ATOM 1387 C C . ALA A 1 177 ? -4.373 3.617 -6.035 1.00 97.75 177 ALA A C 1
ATOM 1389 O O . ALA A 1 177 ? -4.377 4.828 -5.821 1.00 97.75 177 ALA A O 1
ATOM 1390 N N . LEU A 1 178 ? -5.458 2.989 -6.474 1.00 95.88 178 LEU A N 1
ATOM 1391 C CA . LEU A 1 178 ? -6.794 3.579 -6.479 1.00 95.88 178 LEU A CA 1
ATOM 1392 C C . LEU A 1 178 ? -7.429 3.497 -5.091 1.00 95.88 178 LEU A C 1
ATOM 1394 O O . LEU A 1 178 ? -7.190 2.558 -4.332 1.00 95.88 178 LEU A O 1
ATOM 1398 N N . LYS A 1 179 ? -8.338 4.434 -4.798 1.00 92.62 179 LYS A N 1
ATOM 1399 C CA . LYS A 1 179 ? -9.208 4.394 -3.608 1.00 92.62 179 LYS A CA 1
ATOM 1400 C C . LYS A 1 179 ? -9.835 3.012 -3.381 1.00 92.62 179 LYS A C 1
ATOM 1402 O O . LYS A 1 179 ? -9.878 2.533 -2.249 1.00 92.62 179 LYS A O 1
ATOM 1407 N N . ASP A 1 180 ? -10.295 2.388 -4.461 1.00 94.12 180 ASP A N 1
ATOM 1408 C CA . ASP A 1 180 ? -11.010 1.111 -4.437 1.00 94.12 180 ASP A CA 1
ATOM 1409 C C . ASP A 1 180 ? -10.084 -0.101 -4.247 1.00 94.12 180 ASP A C 1
ATOM 1411 O O . ASP A 1 180 ? -10.564 -1.216 -4.064 1.00 94.12 180 ASP A O 1
ATOM 1415 N N . ASN A 1 181 ? -8.759 0.094 -4.197 1.00 95.94 181 ASN A N 1
ATOM 1416 C CA . ASN A 1 181 ? -7.808 -0.974 -3.867 1.00 95.94 181 ASN A CA 1
ATOM 1417 C C . ASN A 1 181 ? -7.728 -1.297 -2.372 1.00 95.94 181 ASN A C 1
ATOM 1419 O O . ASN A 1 181 ? -6.877 -2.091 -1.965 1.00 95.94 181 ASN A O 1
ATOM 1423 N N . ASP A 1 182 ? -8.628 -0.726 -1.566 1.00 93.69 182 ASP A N 1
ATOM 1424 C CA . ASP A 1 182 ? -8.630 -0.817 -0.108 1.00 93.69 182 ASP A CA 1
ATOM 1425 C C . ASP A 1 182 ? -7.386 -0.143 0.494 1.00 93.69 182 ASP A C 1
ATOM 1427 O O . ASP A 1 182 ? -6.481 -0.772 1.045 1.00 93.69 182 ASP A O 1
ATOM 1431 N N . ILE A 1 183 ? -7.333 1.189 0.369 1.00 89.75 183 ILE A N 1
ATOM 1432 C CA . ILE A 1 183 ? -6.246 2.013 0.927 1.00 89.75 183 ILE A CA 1
ATOM 1433 C C . ILE A 1 183 ? -6.069 1.760 2.428 1.00 89.75 183 ILE A C 1
ATOM 1435 O O . ILE A 1 183 ? -4.947 1.766 2.929 1.00 89.75 183 ILE A O 1
ATOM 1439 N N . GLU A 1 184 ? -7.158 1.505 3.156 1.00 85.69 184 GLU A N 1
ATOM 1440 C CA . GLU A 1 184 ? -7.088 1.177 4.576 1.00 85.69 184 GLU A CA 1
ATOM 1441 C C . GLU A 1 184 ? -6.353 -0.146 4.818 1.00 85.69 184 GLU A C 1
ATOM 1443 O O . GLU A 1 184 ? -5.514 -0.220 5.721 1.00 85.69 184 GLU A O 1
ATOM 1448 N N . TYR A 1 185 ? -6.638 -1.183 4.028 1.00 88.75 185 TYR A N 1
ATOM 1449 C CA . TYR A 1 185 ? -5.884 -2.429 4.070 1.00 88.75 185 TYR A CA 1
ATOM 1450 C C . TYR A 1 185 ? -4.398 -2.191 3.804 1.00 88.75 185 TYR A C 1
ATOM 1452 O O . TYR A 1 185 ? -3.589 -2.653 4.605 1.00 88.75 185 TYR A O 1
ATOM 1460 N N . LEU A 1 186 ? -4.051 -1.437 2.753 1.00 90.75 186 LEU A N 1
ATOM 1461 C CA . LEU A 1 186 ? -2.662 -1.164 2.362 1.00 90.75 186 LEU A CA 1
ATOM 1462 C C . LEU A 1 186 ? -1.897 -0.372 3.433 1.00 90.75 186 LEU A C 1
ATOM 1464 O O . LEU A 1 186 ? -0.811 -0.776 3.837 1.00 90.75 186 LEU A O 1
ATOM 1468 N N . VAL A 1 187 ? -2.483 0.706 3.964 1.00 87.50 187 VAL A N 1
ATOM 1469 C CA . VAL A 1 187 ? -1.870 1.533 5.025 1.00 87.50 187 VAL A CA 1
ATOM 1470 C C . VAL A 1 187 ? -1.660 0.746 6.318 1.00 87.50 187 VAL A C 1
ATOM 1472 O O . VAL A 1 187 ? -0.718 0.990 7.072 1.00 87.50 187 VAL A O 1
ATOM 1475 N N . ASN A 1 188 ? -2.539 -0.213 6.590 1.00 81.94 188 ASN A N 1
ATOM 1476 C CA . ASN A 1 188 ? -2.429 -1.076 7.755 1.00 81.94 188 ASN A CA 1
ATOM 1477 C C . ASN A 1 188 ? -1.804 -2.441 7.413 1.00 81.94 188 ASN A C 1
ATOM 1479 O O . ASN A 1 188 ? -1.875 -3.361 8.235 1.00 81.94 188 ASN A O 1
ATOM 1483 N N . PHE A 1 189 ? -1.261 -2.631 6.207 1.00 83.81 189 PHE A N 1
ATOM 1484 C CA . PHE A 1 189 ? -0.603 -3.877 5.840 1.00 83.81 189 PHE A CA 1
ATOM 1485 C C . PHE A 1 189 ? 0.627 -4.048 6.727 1.00 83.81 189 PHE A C 1
ATOM 1487 O O . PHE A 1 189 ? 1.435 -3.134 6.871 1.00 83.81 189 PHE A O 1
ATOM 1494 N N . VAL A 1 190 ? 0.756 -5.220 7.341 1.00 70.75 190 VAL A N 1
ATOM 1495 C CA . VAL A 1 190 ? 1.874 -5.532 8.226 1.00 70.75 190 VAL A CA 1
ATOM 1496 C C . VAL A 1 190 ? 2.348 -6.941 7.930 1.00 70.75 190 VAL A C 1
ATOM 1498 O O . VAL A 1 190 ? 1.606 -7.902 8.116 1.00 70.75 190 VAL A O 1
ATOM 1501 N N . ASP A 1 191 ? 3.606 -7.053 7.517 1.00 68.62 191 ASP A N 1
ATOM 1502 C CA . ASP A 1 191 ? 4.313 -8.322 7.343 1.00 68.62 191 ASP A CA 1
ATOM 1503 C C . ASP A 1 191 ? 5.348 -8.485 8.466 1.00 68.62 191 ASP A C 1
ATOM 1505 O O . ASP A 1 191 ? 6.533 -8.205 8.307 1.00 68.62 191 ASP A O 1
ATOM 1509 N N . GLY A 1 192 ? 4.877 -8.834 9.667 1.00 62.62 192 GLY A N 1
ATOM 1510 C CA . GLY A 1 192 ? 5.751 -9.077 10.824 1.00 62.62 192 GLY A CA 1
ATOM 1511 C C . GLY A 1 192 ? 6.277 -7.834 11.557 1.00 62.62 192 GLY A C 1
ATOM 1512 O O . GLY A 1 192 ? 7.126 -7.979 12.428 1.00 62.62 192 GLY A O 1
ATOM 1513 N N . GLY A 1 193 ? 5.757 -6.637 11.261 1.00 58.44 193 GLY A N 1
ATOM 1514 C CA . GLY A 1 193 ? 6.018 -5.411 12.033 1.00 58.44 193 GLY A CA 1
ATOM 1515 C C . GLY A 1 193 ? 7.132 -4.500 11.508 1.00 58.44 193 GLY A C 1
ATOM 1516 O O . GLY A 1 193 ? 7.614 -3.642 12.236 1.00 58.44 193 GLY A O 1
ATOM 1517 N N . HIS A 1 194 ? 7.533 -4.680 10.254 1.00 74.94 194 HIS A N 1
ATOM 1518 C CA . HIS A 1 194 ? 8.698 -4.012 9.674 1.00 74.94 194 HIS A CA 1
ATOM 1519 C C . HIS A 1 194 ? 8.381 -2.844 8.732 1.00 74.94 194 HIS A C 1
ATOM 1521 O O . HIS A 1 194 ? 9.278 -2.095 8.368 1.00 74.94 194 HIS A O 1
ATOM 1527 N N . LEU A 1 195 ? 7.121 -2.664 8.332 1.00 84.94 195 LEU A N 1
ATOM 1528 C CA . LEU A 1 195 ? 6.741 -1.676 7.323 1.00 84.94 195 LEU A CA 1
ATOM 1529 C C . LEU A 1 195 ? 5.809 -0.625 7.921 1.00 84.94 195 LEU A C 1
ATOM 1531 O O . LEU A 1 195 ? 4.728 -0.950 8.414 1.00 84.94 195 LEU A O 1
ATOM 1535 N N . GLU A 1 196 ? 6.213 0.639 7.839 1.00 86.75 196 GLU A N 1
ATOM 1536 C CA . GLU A 1 196 ? 5.329 1.779 8.076 1.00 86.75 196 GLU A CA 1
ATOM 1537 C C . GLU A 1 196 ? 4.794 2.286 6.742 1.00 86.75 196 GLU A C 1
ATOM 1539 O O . GLU A 1 196 ? 5.567 2.719 5.893 1.00 86.75 196 GLU A O 1
ATOM 1544 N N . CYS A 1 197 ? 3.475 2.243 6.556 1.00 90.12 197 CYS A N 1
ATOM 1545 C CA . CYS A 1 197 ? 2.827 2.760 5.358 1.00 90.12 197 CYS A CA 1
ATOM 1546 C C . CYS A 1 197 ? 2.087 4.069 5.653 1.00 90.12 197 CYS A C 1
ATOM 1548 O O . CYS A 1 197 ? 1.372 4.176 6.653 1.00 90.12 197 CYS A O 1
ATOM 1550 N N . SER A 1 198 ? 2.187 5.041 4.750 1.00 91.25 198 SER A N 1
ATOM 1551 C CA . SER A 1 198 ? 1.388 6.268 4.784 1.00 91.25 198 SER A CA 1
ATOM 1552 C C . SER A 1 198 ? 1.003 6.736 3.380 1.00 91.25 198 SER A C 1
ATOM 1554 O O . SER A 1 198 ? 1.616 6.361 2.383 1.00 91.25 198 SER A O 1
ATOM 1556 N N . VAL A 1 199 ? -0.056 7.543 3.301 1.00 92.12 199 VAL A N 1
ATOM 1557 C CA . VAL A 1 199 ? -0.447 8.253 2.078 1.00 92.12 199 VAL A CA 1
ATOM 1558 C C . VAL A 1 199 ? 0.390 9.524 1.977 1.00 92.12 199 VAL A C 1
ATOM 1560 O O . VAL A 1 199 ? 0.393 10.317 2.917 1.00 92.12 199 VAL A O 1
ATOM 1563 N N . VAL A 1 200 ? 1.055 9.729 0.841 1.00 94.19 200 VAL A N 1
ATOM 1564 C CA . VAL A 1 200 ? 1.922 10.898 0.586 1.00 94.19 200 VAL A CA 1
ATOM 1565 C C . VAL A 1 200 ? 1.499 11.721 -0.624 1.00 94.19 200 VAL A C 1
ATOM 1567 O O . VAL A 1 200 ? 1.971 12.831 -0.805 1.00 94.19 200 VAL A O 1
ATOM 1570 N N . GLY A 1 201 ? 0.569 11.218 -1.432 1.00 89.19 201 GLY A N 1
ATOM 1571 C CA . GLY A 1 201 ? -0.003 11.978 -2.535 1.00 89.19 201 GLY A CA 1
ATOM 1572 C C . GLY A 1 201 ? -1.409 11.516 -2.862 1.00 89.19 201 GLY A C 1
ATOM 1573 O O . GLY A 1 201 ? -1.768 10.360 -2.629 1.00 89.19 201 GLY A O 1
ATOM 1574 N N . ASN A 1 202 ? -2.207 12.424 -3.413 1.00 95.06 202 ASN A N 1
ATOM 1575 C CA . ASN A 1 202 ? -3.549 12.131 -3.887 1.00 95.06 202 ASN A CA 1
ATOM 1576 C C . ASN A 1 202 ? -3.909 13.001 -5.095 1.00 95.06 202 ASN A C 1
ATOM 1578 O O . ASN A 1 202 ? -3.577 14.186 -5.135 1.00 95.06 202 ASN A O 1
ATOM 1582 N N . ARG A 1 203 ? -4.626 12.429 -6.065 1.00 93.69 203 ARG A N 1
ATOM 1583 C CA . ARG A 1 203 ? -5.200 13.173 -7.190 1.00 93.69 203 ARG A CA 1
ATOM 1584 C C . ARG A 1 203 ? -6.535 12.575 -7.596 1.00 93.69 203 ARG A C 1
ATOM 1586 O O . ARG A 1 203 ? -6.636 11.383 -7.871 1.00 93.69 203 ARG A O 1
ATOM 1593 N N . ILE A 1 204 ? -7.542 13.436 -7.691 1.00 89.56 204 ILE A N 1
ATOM 1594 C CA . ILE A 1 204 ? -8.868 13.078 -8.195 1.00 89.56 204 ILE A CA 1
ATOM 1595 C C . ILE A 1 204 ? -8.999 13.601 -9.623 1.00 89.56 204 ILE A C 1
ATOM 1597 O O . ILE A 1 204 ? -8.799 14.794 -9.866 1.00 89.56 204 ILE A O 1
ATOM 1601 N N . ARG A 1 205 ? -9.366 12.731 -10.568 1.00 82.44 205 ARG A N 1
ATOM 1602 C CA . ARG A 1 205 ? -9.717 13.125 -11.937 1.00 82.44 205 ARG A CA 1
ATOM 1603 C C . ARG A 1 205 ? -10.881 12.284 -12.452 1.00 82.44 205 ARG A C 1
ATOM 1605 O O . ARG A 1 205 ? -10.762 11.084 -12.660 1.00 82.44 205 ARG A O 1
ATOM 1612 N N . GLY A 1 206 ? -12.021 12.932 -12.685 1.00 82.50 206 GLY A N 1
ATOM 1613 C CA . GLY A 1 206 ? -13.246 12.228 -13.069 1.00 82.50 206 GLY A CA 1
ATOM 1614 C C . GLY A 1 206 ? -13.691 11.259 -11.971 1.00 82.50 206 GLY A C 1
ATOM 1615 O O . GLY A 1 206 ? -13.858 11.667 -10.824 1.00 82.50 206 GLY A O 1
ATOM 1616 N N . CYS A 1 207 ? -13.879 9.989 -12.329 1.00 80.88 207 CYS A N 1
ATOM 1617 C CA . CYS A 1 207 ? -14.206 8.914 -11.389 1.00 80.88 207 CYS A CA 1
ATOM 1618 C C . CYS A 1 207 ? -12.978 8.294 -10.704 1.00 80.88 207 CYS A C 1
ATOM 1620 O O . CYS A 1 207 ? -13.142 7.507 -9.776 1.00 80.88 207 CYS A O 1
ATOM 1622 N N . GLU A 1 208 ? -11.761 8.639 -11.130 1.00 86.44 208 GLU A N 1
ATOM 1623 C CA . GLU A 1 208 ? -10.533 8.077 -10.575 1.00 86.44 208 GLU A CA 1
ATOM 1624 C C . GLU A 1 208 ? -10.056 8.896 -9.375 1.00 86.44 208 GLU A C 1
ATOM 1626 O O . GLU A 1 208 ? -9.938 10.123 -9.435 1.00 86.44 208 GLU A O 1
ATOM 1631 N N . ASN A 1 209 ? -9.752 8.201 -8.281 1.00 92.38 209 ASN A N 1
ATOM 1632 C CA . ASN A 1 209 ? -9.134 8.774 -7.095 1.00 92.38 209 ASN A CA 1
ATOM 1633 C C . ASN A 1 209 ? -7.848 7.997 -6.785 1.00 92.38 209 ASN A C 1
ATOM 1635 O O . ASN A 1 209 ? -7.900 6.908 -6.209 1.00 92.38 209 ASN A O 1
ATOM 1639 N N . LEU A 1 210 ? -6.723 8.549 -7.237 1.00 96.38 210 LEU A N 1
ATOM 1640 C CA . LEU A 1 210 ? -5.395 7.947 -7.173 1.00 96.38 210 LEU A CA 1
ATOM 1641 C C . LEU A 1 210 ? -4.656 8.405 -5.918 1.00 96.38 210 LEU A C 1
ATOM 1643 O O . LEU A 1 210 ? -4.721 9.572 -5.536 1.00 96.38 210 LEU A O 1
ATOM 1647 N N . PHE A 1 211 ? -3.901 7.498 -5.318 1.00 97.00 211 PHE A N 1
ATOM 1648 C CA . PHE A 1 211 ? -3.052 7.722 -4.159 1.00 97.00 211 PHE A CA 1
ATOM 1649 C C . PHE A 1 211 ? -1.624 7.282 -4.463 1.00 97.00 211 PHE A C 1
ATOM 1651 O O . PHE A 1 211 ? -1.416 6.279 -5.143 1.00 97.00 211 PHE A O 1
ATOM 1658 N N . VAL A 1 212 ? -0.653 7.996 -3.896 1.00 98.44 212 VAL A N 1
ATOM 1659 C CA . VAL A 1 212 ? 0.713 7.490 -3.729 1.00 98.44 212 VAL A CA 1
ATOM 1660 C C . VAL A 1 212 ? 0.868 7.090 -2.276 1.00 98.44 212 VAL A C 1
ATOM 1662 O O . VAL A 1 212 ? 0.669 7.910 -1.374 1.00 98.44 212 VAL A O 1
ATOM 1665 N N . LEU A 1 213 ? 1.219 5.830 -2.057 1.00 97.75 213 LEU A N 1
ATOM 1666 C CA . LEU A 1 213 ? 1.610 5.322 -0.755 1.00 97.75 213 LEU A CA 1
ATOM 1667 C C . LEU A 1 213 ? 3.131 5.256 -0.681 1.00 97.75 213 LEU A C 1
ATOM 1669 O O . LEU A 1 213 ? 3.785 4.888 -1.657 1.00 97.75 213 LEU A O 1
ATOM 1673 N N . ILE A 1 214 ? 3.676 5.581 0.485 1.00 97.12 214 ILE A N 1
ATOM 1674 C CA . ILE A 1 214 ? 5.056 5.270 0.841 1.00 97.12 214 ILE A CA 1
ATOM 1675 C C . ILE A 1 214 ? 5.040 4.175 1.901 1.00 97.12 214 ILE A C 1
ATOM 1677 O O . ILE A 1 214 ? 4.317 4.279 2.890 1.00 97.12 214 ILE A O 1
ATOM 1681 N N . LEU A 1 215 ? 5.835 3.131 1.697 1.00 95.06 215 LEU A N 1
ATOM 1682 C CA . LEU A 1 215 ? 6.151 2.132 2.706 1.00 95.06 215 LEU A CA 1
ATOM 1683 C C . LEU A 1 215 ? 7.623 2.282 3.080 1.00 95.06 215 LEU A C 1
ATOM 1685 O O . LEU A 1 215 ? 8.482 2.324 2.200 1.00 95.06 215 LEU A O 1
ATOM 1689 N N . ILE A 1 216 ? 7.919 2.378 4.370 1.00 92.38 216 ILE A N 1
ATOM 1690 C CA . ILE A 1 216 ? 9.279 2.501 4.891 1.00 92.38 216 ILE A CA 1
ATOM 1691 C C . ILE A 1 216 ? 9.606 1.240 5.677 1.00 92.38 216 ILE A C 1
ATOM 1693 O O . ILE A 1 216 ? 8.890 0.896 6.618 1.00 92.38 216 ILE A O 1
ATOM 1697 N N . GLU A 1 217 ? 10.696 0.574 5.300 1.00 88.44 217 GLU A N 1
ATOM 1698 C CA . GLU A 1 217 ? 11.257 -0.526 6.082 1.00 88.44 217 GLU A CA 1
ATOM 1699 C C . GLU A 1 217 ? 11.894 0.055 7.344 1.00 88.44 217 GLU A C 1
ATOM 1701 O O . GLU A 1 217 ? 12.962 0.670 7.312 1.00 88.44 217 GLU A O 1
ATOM 1706 N N . VAL A 1 218 ? 11.217 -0.099 8.474 1.00 83.44 218 VAL A N 1
ATOM 1707 C CA . VAL A 1 218 ? 11.704 0.343 9.773 1.00 83.44 218 VAL A CA 1
ATOM 1708 C C . VAL A 1 218 ? 12.471 -0.777 10.458 1.00 83.44 218 VAL A C 1
ATOM 1710 O O . VAL A 1 218 ? 12.155 -1.963 10.368 1.00 83.44 218 VAL A O 1
ATOM 1713 N N . TYR A 1 219 ? 13.506 -0.393 11.199 1.00 67.12 219 TYR A N 1
ATOM 1714 C CA . TYR A 1 219 ? 14.227 -1.338 12.033 1.00 67.12 219 TYR A CA 1
ATOM 1715 C C . TYR A 1 219 ? 13.321 -1.798 13.184 1.00 67.12 219 TYR A C 1
ATOM 1717 O O . TYR A 1 219 ? 13.132 -1.059 14.148 1.00 67.12 219 TYR A O 1
ATOM 1725 N N . LEU A 1 220 ? 12.827 -3.036 13.150 1.00 55.28 220 LEU A N 1
ATOM 1726 C CA . LEU A 1 220 ? 12.585 -3.748 14.404 1.00 55.28 220 LEU A CA 1
ATOM 1727 C C . LEU A 1 220 ? 13.951 -4.140 14.928 1.00 55.28 220 LEU A C 1
ATOM 1729 O O . LEU A 1 220 ? 14.695 -4.770 14.192 1.00 55.28 220 LEU A O 1
ATOM 1733 N N . ILE A 1 221 ? 14.302 -3.794 16.164 1.00 44.94 221 ILE A N 1
ATOM 1734 C CA . ILE A 1 221 ? 15.548 -4.263 16.774 1.00 44.94 221 ILE A CA 1
ATOM 1735 C C . ILE A 1 221 ? 15.425 -5.777 17.007 1.00 44.94 221 ILE A C 1
ATOM 1737 O O . ILE A 1 221 ? 14.739 -6.160 17.957 1.00 44.94 221 ILE A O 1
ATOM 1741 N N . PRO A 1 222 ? 16.126 -6.671 16.279 1.00 38.00 222 PRO A N 1
ATOM 1742 C CA . PRO A 1 222 ? 16.221 -8.072 16.637 1.00 38.00 222 PRO A CA 1
ATOM 1743 C C . PRO A 1 222 ? 17.648 -8.253 17.166 1.00 38.00 222 PRO A C 1
ATOM 1745 O O . PRO A 1 222 ? 18.518 -8.816 16.503 1.00 38.00 222 PRO A O 1
ATOM 1748 N N . LYS A 1 223 ? 17.960 -7.657 18.324 1.00 29.86 223 LYS A N 1
ATOM 1749 C CA . LYS A 1 223 ? 19.309 -7.775 18.886 1.00 29.86 223 LYS A CA 1
ATOM 1750 C C . LYS A 1 223 ? 19.449 -9.115 19.591 1.00 29.86 223 LYS A C 1
ATOM 1752 O O . LYS A 1 223 ? 19.127 -9.265 20.765 1.00 29.86 223 LYS A O 1
ATOM 1757 N N . MET A 1 224 ? 19.976 -10.081 18.839 1.00 25.25 224 MET A N 1
ATOM 1758 C CA . MET A 1 224 ? 20.778 -11.161 19.399 1.00 25.25 224 MET A CA 1
ATOM 1759 C C . MET A 1 224 ? 21.829 -10.580 20.355 1.00 25.25 224 MET A C 1
ATOM 1761 O O . MET A 1 224 ? 22.553 -9.656 19.993 1.00 25.25 224 MET A O 1
ATOM 1765 N N . GLY A 1 225 ? 21.911 -11.157 21.554 1.00 36.28 225 GLY A N 1
ATOM 1766 C CA . GLY A 1 225 ? 23.117 -11.179 22.379 1.00 36.28 225 GLY A CA 1
ATOM 1767 C C . GLY A 1 225 ? 23.770 -9.831 22.681 1.00 36.28 225 GLY A C 1
ATOM 1768 O O . GLY A 1 225 ? 24.870 -9.567 22.211 1.00 36.28 225 GLY A O 1
ATOM 1769 N N . ASN A 1 226 ? 23.143 -9.012 23.524 1.00 24.61 226 ASN A N 1
ATOM 1770 C CA . ASN A 1 226 ? 23.871 -8.371 24.621 1.00 24.61 226 ASN A CA 1
ATOM 1771 C C . ASN A 1 226 ? 22.877 -7.788 25.622 1.00 24.61 226 ASN A C 1
ATOM 1773 O O . ASN A 1 226 ? 22.045 -6.953 25.273 1.00 24.61 226 ASN A O 1
ATOM 1777 N N . GLU A 1 227 ? 22.972 -8.242 26.867 1.00 34.84 227 GLU A N 1
ATOM 1778 C CA . GLU A 1 227 ? 22.157 -7.831 28.008 1.00 34.84 227 GLU A CA 1
ATOM 1779 C C . GLU A 1 227 ? 22.426 -6.376 28.424 1.00 34.84 227 GLU A C 1
ATOM 1781 O O . GLU A 1 227 ? 22.764 -6.122 29.569 1.00 34.84 227 GLU A O 1
ATOM 1786 N N . HIS A 1 228 ? 22.278 -5.381 27.545 1.00 28.72 228 HIS A N 1
ATOM 1787 C CA . HIS A 1 228 ? 22.378 -3.975 27.941 1.00 28.72 228 HIS A CA 1
ATOM 1788 C C . HIS A 1 228 ? 21.304 -3.096 27.274 1.00 28.72 228 HIS A C 1
ATOM 1790 O O . HIS A 1 228 ? 21.252 -2.937 26.057 1.00 28.72 228 HIS A O 1
ATOM 1796 N N . SER A 1 229 ? 20.511 -2.451 28.144 1.00 34.06 229 SER A N 1
ATOM 1797 C CA . SER A 1 229 ? 19.500 -1.393 27.946 1.00 34.06 229 SER A CA 1
ATOM 1798 C C . SER A 1 229 ? 18.048 -1.830 27.657 1.00 34.06 229 SER A C 1
ATOM 1800 O O . SER A 1 229 ? 17.613 -1.997 26.519 1.00 34.06 229 SER A O 1
ATOM 1802 N N . GLY A 1 230 ? 17.243 -1.901 28.728 1.00 42.97 230 GLY A N 1
ATOM 1803 C CA . GLY A 1 230 ? 15.790 -2.150 28.705 1.00 42.97 230 GLY A CA 1
ATOM 1804 C C . GLY A 1 230 ? 14.937 -1.114 27.954 1.00 42.97 230 GLY A C 1
ATOM 1805 O O . GLY A 1 230 ? 13.733 -1.304 27.836 1.00 42.97 230 GLY A O 1
ATOM 1806 N N . VAL A 1 231 ? 15.546 -0.055 27.410 1.00 42.69 231 VAL A N 1
ATOM 1807 C CA . VAL A 1 231 ? 14.884 0.918 26.522 1.00 42.69 231 VAL A CA 1
ATOM 1808 C C . VAL A 1 231 ? 14.548 0.275 25.165 1.00 42.69 231 VAL A C 1
ATOM 1810 O O . VAL A 1 231 ? 13.468 0.492 24.639 1.00 42.69 231 VAL A O 1
ATOM 1813 N N . SER A 1 232 ? 15.410 -0.611 24.649 1.00 52.31 232 SER A N 1
ATOM 1814 C CA . SER A 1 232 ? 15.234 -1.244 23.327 1.00 52.31 232 SER A CA 1
ATOM 1815 C C . SER A 1 232 ? 14.126 -2.307 23.265 1.00 52.31 232 SER A C 1
ATOM 1817 O O . SER A 1 232 ? 13.424 -2.419 22.265 1.00 52.31 232 SER A O 1
ATOM 1819 N N . ALA A 1 233 ? 13.935 -3.082 24.339 1.00 57.88 233 ALA A N 1
ATOM 1820 C CA . ALA A 1 233 ? 12.836 -4.048 24.431 1.00 57.88 233 ALA A CA 1
ATOM 1821 C C . ALA A 1 233 ? 11.475 -3.344 24.509 1.00 57.88 233 ALA A C 1
ATOM 1823 O O . ALA A 1 233 ? 10.480 -3.840 23.985 1.00 57.88 233 ALA A O 1
ATOM 1824 N N . LEU A 1 234 ? 11.442 -2.174 25.149 1.00 65.12 234 LEU A N 1
ATOM 1825 C CA . LEU A 1 234 ? 10.236 -1.377 25.276 1.00 65.12 234 LEU A CA 1
ATOM 1826 C C . LEU A 1 234 ? 9.756 -0.847 23.924 1.00 65.12 234 LEU A C 1
ATOM 1828 O O . LEU A 1 234 ? 8.557 -0.897 23.686 1.00 65.12 234 LEU A O 1
ATOM 1832 N N . ASP A 1 235 ? 10.657 -0.402 23.044 1.00 61.62 235 ASP A N 1
ATOM 1833 C CA . ASP A 1 235 ? 10.288 0.101 21.712 1.00 61.62 235 ASP A CA 1
ATOM 1834 C C . ASP A 1 235 ? 9.601 -0.985 20.862 1.00 61.62 235 ASP A C 1
ATOM 1836 O O . ASP A 1 235 ? 8.566 -0.731 20.248 1.00 61.62 235 ASP A O 1
ATOM 1840 N N . ASN A 1 236 ? 10.101 -2.228 20.905 1.00 59.78 236 ASN A N 1
ATOM 1841 C CA . ASN A 1 236 ? 9.460 -3.369 20.237 1.00 59.78 236 ASN A CA 1
ATOM 1842 C C . ASN A 1 236 ? 8.076 -3.682 20.834 1.00 59.78 236 ASN A C 1
ATOM 1844 O O . ASN A 1 236 ? 7.108 -3.878 20.098 1.00 59.78 236 ASN A O 1
ATOM 1848 N N . HIS A 1 237 ? 7.967 -3.717 22.167 1.00 73.25 237 HIS A N 1
ATOM 1849 C CA . HIS A 1 237 ? 6.685 -3.939 22.839 1.00 73.25 237 HIS A CA 1
ATOM 1850 C C . HIS A 1 237 ? 5.684 -2.811 22.535 1.00 73.25 237 HIS A C 1
ATOM 1852 O O . HIS A 1 237 ? 4.503 -3.067 22.314 1.00 73.25 237 HIS A O 1
ATOM 1858 N N . LEU A 1 238 ? 6.159 -1.567 22.462 1.00 67.62 238 LEU A N 1
ATOM 1859 C CA . LEU A 1 238 ? 5.375 -0.388 22.114 1.00 67.62 238 LEU A CA 1
ATOM 1860 C C . LEU A 1 238 ? 4.851 -0.456 20.675 1.00 67.62 238 LEU A C 1
ATOM 1862 O O . LEU A 1 238 ? 3.676 -0.170 20.436 1.00 67.62 238 LEU A O 1
ATOM 1866 N N . PHE A 1 239 ? 5.696 -0.866 19.728 1.00 63.78 239 PHE A N 1
ATOM 1867 C CA . PHE A 1 239 ? 5.287 -1.096 18.346 1.00 63.78 239 PHE A CA 1
ATOM 1868 C C . PHE A 1 239 ? 4.208 -2.185 18.261 1.00 63.78 239 PHE A C 1
ATOM 1870 O O . PHE A 1 239 ? 3.155 -1.963 17.665 1.00 63.78 239 PHE A O 1
ATOM 1877 N N . ASN A 1 240 ? 4.417 -3.331 18.920 1.00 70.88 240 ASN A N 1
ATOM 1878 C CA . ASN A 1 240 ? 3.440 -4.421 18.938 1.00 70.88 240 ASN A CA 1
ATOM 1879 C C . ASN A 1 240 ? 2.110 -4.009 19.587 1.00 70.88 240 ASN A C 1
ATOM 1881 O O . ASN A 1 240 ? 1.055 -4.443 19.133 1.00 70.88 240 ASN A O 1
ATOM 1885 N N . LEU A 1 241 ? 2.131 -3.152 20.613 1.00 74.25 241 LEU A N 1
ATOM 1886 C CA . LEU A 1 241 ? 0.910 -2.591 21.195 1.00 74.25 241 LEU A CA 1
ATOM 1887 C C . LEU A 1 241 ? 0.168 -1.685 20.212 1.00 74.25 241 LEU A C 1
ATOM 1889 O O . LEU A 1 241 ? -1.036 -1.847 20.038 1.00 74.25 241 LEU A O 1
ATOM 1893 N N . ARG A 1 242 ? 0.867 -0.777 19.521 1.00 72.25 242 ARG A N 1
ATOM 1894 C CA . ARG A 1 242 ? 0.259 0.064 18.472 1.00 72.25 242 ARG A CA 1
ATOM 1895 C C . ARG A 1 242 ? -0.320 -0.765 17.334 1.00 72.25 242 ARG A C 1
ATOM 1897 O O . ARG A 1 242 ? -1.389 -0.456 16.814 1.00 72.25 242 ARG A O 1
ATOM 1904 N N . PHE A 1 243 ? 0.375 -1.833 16.958 1.00 68.31 243 PHE A N 1
ATOM 1905 C CA . PHE A 1 243 ? -0.125 -2.795 15.987 1.00 68.31 243 PHE A CA 1
ATOM 1906 C C . PHE A 1 243 ? -1.427 -3.440 16.468 1.00 68.31 243 PHE A C 1
ATOM 1908 O O . PHE A 1 243 ? -2.425 -3.453 15.748 1.00 68.31 243 PHE A O 1
ATOM 1915 N N . ALA A 1 244 ? -1.438 -3.899 17.715 1.00 73.75 244 ALA A N 1
ATOM 1916 C CA . ALA A 1 244 ? -2.605 -4.509 18.313 1.00 73.75 244 ALA A CA 1
ATOM 1917 C C . ALA A 1 244 ? -3.786 -3.523 18.426 1.00 73.75 244 ALA A C 1
ATOM 1919 O O . ALA A 1 244 ? -4.925 -3.911 18.186 1.00 73.75 244 ALA A O 1
ATOM 1920 N N . ALA A 1 245 ? -3.532 -2.236 18.693 1.00 77.44 245 ALA A N 1
ATOM 1921 C CA . ALA A 1 245 ? -4.554 -1.186 18.651 1.00 77.44 245 ALA A CA 1
ATOM 1922 C C . ALA A 1 245 ? -5.206 -1.087 17.260 1.00 77.44 245 ALA A C 1
ATOM 1924 O O . ALA A 1 245 ? -6.428 -1.179 17.133 1.00 77.44 245 ALA A O 1
ATOM 1925 N N . LYS A 1 246 ? -4.400 -1.026 16.192 1.00 77.75 246 LYS A N 1
ATOM 1926 C CA . LYS A 1 246 ? -4.905 -1.022 14.806 1.00 77.75 246 LY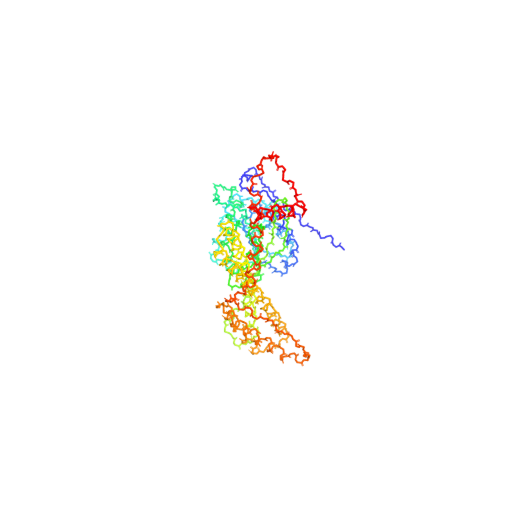S A CA 1
ATOM 1927 C C . LYS A 1 246 ? -5.714 -2.280 14.463 1.00 77.75 246 LYS A C 1
ATOM 1929 O O . LYS A 1 246 ? -6.716 -2.190 13.753 1.00 77.75 246 LYS A O 1
ATOM 1934 N N . GLU A 1 247 ? -5.315 -3.448 14.963 1.00 74.62 247 GLU A N 1
ATOM 1935 C CA . GLU A 1 247 ? -6.071 -4.695 14.787 1.00 74.62 247 GLU A CA 1
ATOM 1936 C C . GLU A 1 247 ? -7.454 -4.634 15.458 1.00 74.62 247 GLU A C 1
ATOM 1938 O O . GLU A 1 247 ? -8.450 -5.057 14.867 1.00 74.62 247 GLU A O 1
ATOM 1943 N N . LEU A 1 248 ? -7.556 -4.026 16.643 1.00 82.50 248 LEU A N 1
ATOM 1944 C CA . LEU A 1 248 ? -8.845 -3.803 17.299 1.00 82.50 248 LEU A CA 1
ATOM 1945 C C . LEU A 1 248 ? -9.750 -2.860 16.500 1.00 82.50 248 LEU A C 1
ATOM 1947 O O . LEU A 1 248 ? -10.946 -3.124 16.399 1.00 82.50 248 LEU A O 1
ATOM 1951 N N . VAL A 1 249 ? -9.209 -1.809 15.873 1.00 82.12 249 VAL A N 1
ATOM 1952 C CA . VAL A 1 249 ? -9.997 -0.932 14.979 1.00 82.12 249 VAL A CA 1
ATOM 1953 C C . VAL A 1 249 ? -10.581 -1.724 13.807 1.00 82.12 249 VAL A C 1
ATOM 1955 O O . VAL A 1 249 ? -11.755 -1.562 13.471 1.00 82.12 249 VAL A O 1
ATOM 1958 N N . ARG A 1 250 ? -9.799 -2.630 13.209 1.00 76.88 250 ARG A N 1
ATOM 1959 C CA . ARG A 1 250 ? -10.285 -3.513 12.136 1.00 76.88 250 ARG A CA 1
ATOM 1960 C C . ARG A 1 250 ? -11.393 -4.446 12.621 1.00 76.88 250 ARG A C 1
ATOM 1962 O O . ARG A 1 250 ? -12.416 -4.579 11.950 1.00 76.88 250 ARG A O 1
ATOM 1969 N N . ASN A 1 251 ? -11.217 -5.055 1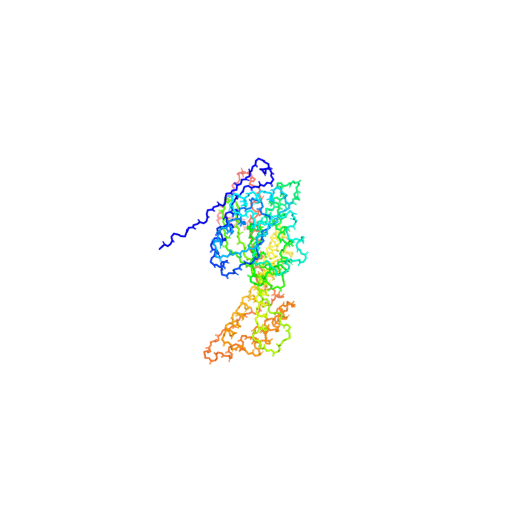3.792 1.00 81.50 251 ASN A N 1
ATOM 1970 C CA . ASN A 1 251 ? -12.235 -5.918 14.390 1.00 81.50 251 ASN A CA 1
ATOM 1971 C C . ASN A 1 251 ? -13.513 -5.135 14.735 1.00 81.50 251 ASN A C 1
ATOM 1973 O O . ASN A 1 251 ? -14.607 -5.638 14.492 1.00 81.50 251 ASN A O 1
ATOM 1977 N N . SER A 1 252 ? -13.393 -3.877 15.179 1.00 86.56 252 SER A N 1
ATOM 1978 C CA . SER A 1 252 ? -14.533 -2.970 15.375 1.00 86.56 252 SER A CA 1
ATOM 1979 C C . SER A 1 252 ? -15.330 -2.781 14.086 1.00 86.56 252 SER A C 1
ATOM 1981 O O . SER A 1 252 ? -16.536 -3.014 14.070 1.00 86.56 252 SER A O 1
ATOM 1983 N N . LYS A 1 253 ? -14.662 -2.443 12.976 1.00 86.88 253 LYS A N 1
ATOM 1984 C CA . LYS A 1 253 ? -15.318 -2.255 11.668 1.00 86.88 253 LYS A CA 1
ATOM 1985 C C . LYS A 1 253 ? -15.984 -3.528 11.149 1.00 86.88 253 LYS A C 1
ATOM 1987 O O . LYS A 1 253 ? -17.048 -3.477 10.533 1.00 86.88 253 LYS A O 1
ATOM 1992 N N . LYS A 1 254 ? -15.382 -4.691 11.411 1.00 86.00 254 LYS A N 1
ATOM 1993 C CA . LYS A 1 254 ? -15.994 -5.984 11.088 1.00 86.00 254 LYS A CA 1
ATOM 1994 C C . LYS A 1 254 ? -17.286 -6.199 11.885 1.00 86.00 254 LYS A C 1
ATOM 1996 O O . LYS A 1 254 ? -18.297 -6.569 11.293 1.00 86.00 254 LYS A O 1
ATOM 2001 N N . CYS A 1 255 ? -17.275 -5.913 13.187 1.00 89.00 255 CYS A N 1
ATOM 2002 C CA . CYS A 1 255 ? -18.468 -5.977 14.031 1.00 89.00 255 CYS A CA 1
ATOM 2003 C C . CYS A 1 255 ? -19.553 -4.978 13.594 1.00 89.00 255 CYS A C 1
ATOM 2005 O O . CYS A 1 255 ? -20.723 -5.341 13.602 1.00 89.00 255 CYS A O 1
ATOM 2007 N N . GLU A 1 256 ? -19.196 -3.771 13.141 1.00 90.31 256 GLU A N 1
ATOM 2008 C CA . GLU A 1 256 ? -20.151 -2.793 12.582 1.00 90.31 256 GLU A CA 1
ATOM 2009 C C . GLU A 1 256 ? -20.823 -3.301 11.295 1.00 90.31 256 GLU A C 1
ATOM 2011 O O . GLU A 1 256 ? -22.022 -3.103 11.080 1.00 90.31 256 GLU A O 1
ATOM 2016 N N . LYS A 1 257 ? -20.073 -4.000 10.433 1.00 90.56 257 LYS A N 1
ATOM 2017 C CA . LYS A 1 257 ? -20.643 -4.646 9.243 1.00 90.56 257 LYS A CA 1
ATOM 2018 C C . LYS A 1 257 ? -21.610 -5.768 9.630 1.00 90.56 257 LYS A C 1
ATOM 2020 O O . LYS A 1 257 ? -22.720 -5.818 9.107 1.00 90.56 257 LYS A O 1
ATOM 2025 N N . GLU A 1 258 ? -21.212 -6.624 10.571 1.00 91.56 258 GLU A N 1
ATOM 2026 C CA . GLU A 1 258 ? -22.062 -7.702 11.094 1.00 91.56 258 GLU A CA 1
ATOM 2027 C C . GLU A 1 258 ? -23.323 -7.155 11.792 1.00 91.56 258 GLU A C 1
ATOM 2029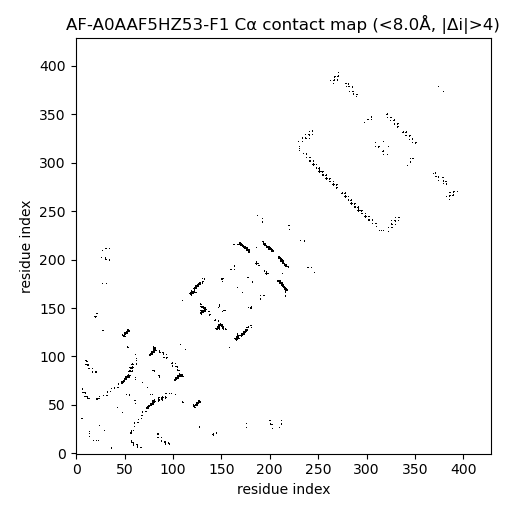 O O . GLU A 1 258 ? -24.405 -7.712 11.616 1.00 91.56 258 GLU A O 1
ATOM 2034 N N . GLU A 1 259 ? -23.221 -6.036 12.521 1.00 93.06 259 GLU A N 1
ATOM 2035 C CA . GLU A 1 259 ? -24.366 -5.317 13.096 1.00 93.06 259 GLU A CA 1
ATOM 2036 C C . GLU A 1 259 ? -25.350 -4.887 12.002 1.00 93.06 259 GLU A C 1
ATOM 2038 O O . GLU A 1 259 ? -26.557 -5.104 12.130 1.00 93.06 259 GLU A O 1
ATOM 2043 N N . LYS A 1 260 ? -24.852 -4.279 10.918 1.00 93.38 260 LYS A N 1
ATOM 2044 C CA . LYS A 1 260 ? -25.693 -3.824 9.805 1.00 93.38 260 LYS A CA 1
ATOM 2045 C C . LYS A 1 260 ? -26.403 -4.989 9.116 1.00 93.38 260 LYS A C 1
ATOM 2047 O O . LYS A 1 260 ? -27.594 -4.891 8.821 1.00 93.38 260 LYS A O 1
ATOM 2052 N N . ASP A 1 261 ? -25.695 -6.090 8.883 1.00 92.88 261 ASP A N 1
ATOM 2053 C CA . ASP A 1 261 ? -26.277 -7.291 8.282 1.00 92.88 261 ASP A CA 1
ATOM 2054 C C . ASP A 1 261 ? -27.382 -7.878 9.170 1.00 92.88 261 ASP A C 1
ATOM 2056 O O . ASP A 1 261 ? -28.424 -8.308 8.672 1.00 92.88 261 ASP A O 1
ATOM 2060 N N . GLU A 1 262 ? -27.200 -7.843 10.488 1.00 92.69 262 GLU A N 1
ATOM 2061 C CA . GLU A 1 262 ? -28.203 -8.315 11.436 1.00 92.69 262 GLU A CA 1
ATOM 2062 C C . GLU A 1 262 ? -29.416 -7.375 11.530 1.00 92.69 262 GLU A C 1
ATOM 2064 O O . GLU A 1 262 ? -30.553 -7.847 11.569 1.00 92.69 262 GLU A O 1
ATOM 2069 N N . LYS A 1 263 ? -29.208 -6.054 11.446 1.00 92.94 263 LYS A N 1
ATOM 2070 C CA . LYS A 1 263 ? -30.293 -5.064 11.310 1.00 92.94 263 LYS A CA 1
ATOM 2071 C C . LYS A 1 263 ? -31.122 -5.285 10.042 1.00 92.94 263 LYS A C 1
ATOM 2073 O O . LYS A 1 263 ? -32.347 -5.200 10.086 1.00 92.94 263 LYS A O 1
ATOM 2078 N N . ASN A 1 264 ? -30.488 -5.634 8.925 1.00 92.62 264 ASN A N 1
ATOM 2079 C CA . ASN A 1 264 ? -31.211 -5.952 7.691 1.00 92.62 264 ASN A CA 1
ATOM 2080 C C . ASN A 1 264 ? -32.074 -7.217 7.850 1.00 92.62 264 ASN A C 1
ATOM 2082 O O . ASN A 1 264 ? -33.223 -7.250 7.405 1.00 92.62 264 ASN A O 1
ATOM 2086 N N . LYS A 1 265 ? -31.551 -8.255 8.519 1.00 92.25 265 LYS A N 1
ATOM 2087 C CA . LYS A 1 265 ? -32.322 -9.474 8.828 1.00 92.25 265 LYS A CA 1
ATOM 2088 C C . LYS A 1 265 ? -33.468 -9.200 9.799 1.00 92.25 265 LYS A C 1
ATOM 2090 O O . LYS A 1 265 ? -34.547 -9.757 9.615 1.00 92.25 265 LYS A O 1
ATOM 2095 N N . LEU A 1 266 ? -33.259 -8.319 10.778 1.00 92.50 266 LEU A N 1
ATOM 2096 C CA . LEU A 1 266 ? -34.296 -7.838 11.689 1.00 92.50 266 LEU A CA 1
ATOM 2097 C C . LEU A 1 266 ? -35.470 -7.221 10.910 1.00 92.50 266 LEU A C 1
ATOM 2099 O O . LEU A 1 266 ? -36.606 -7.666 11.073 1.00 92.50 266 LEU A O 1
ATOM 2103 N N . VAL A 1 267 ? -35.202 -6.271 10.007 1.00 92.25 267 VAL A N 1
ATOM 2104 C CA . VAL A 1 267 ? -36.242 -5.649 9.161 1.00 92.25 267 VAL A CA 1
ATOM 2105 C C . VAL A 1 267 ? -36.954 -6.702 8.298 1.00 92.25 267 VAL A C 1
ATOM 2107 O O . VAL A 1 267 ? -38.183 -6.721 8.224 1.00 92.25 267 VAL A O 1
ATOM 2110 N N . ALA A 1 268 ? -36.215 -7.644 7.704 1.00 91.06 268 ALA A N 1
ATOM 2111 C CA . ALA A 1 268 ? -36.799 -8.717 6.896 1.00 91.06 268 ALA A CA 1
ATOM 2112 C C . ALA A 1 268 ? -37.685 -9.688 7.706 1.00 91.06 268 ALA A C 1
ATOM 2114 O O . ALA A 1 268 ? -38.707 -10.156 7.198 1.00 91.06 268 ALA A O 1
ATOM 2115 N N . ALA A 1 269 ? -37.319 -9.999 8.953 1.00 91.69 269 ALA A N 1
ATOM 2116 C CA . ALA A 1 269 ? -38.119 -10.831 9.853 1.00 91.69 269 ALA A CA 1
ATOM 2117 C C . ALA A 1 269 ? -39.409 -10.115 10.291 1.00 91.69 269 ALA A C 1
ATOM 2119 O O . ALA A 1 269 ? -40.476 -10.736 10.332 1.00 91.69 269 ALA A O 1
ATOM 2120 N N . LEU A 1 270 ? -39.335 -8.800 10.531 1.00 90.44 270 LEU A N 1
ATOM 2121 C CA . LEU A 1 270 ? -40.495 -7.964 10.854 1.00 90.44 270 LEU A CA 1
ATOM 2122 C C . LEU A 1 270 ? -41.484 -7.872 9.686 1.00 90.44 270 LEU A C 1
ATOM 2124 O O . LEU A 1 270 ? -42.678 -8.071 9.904 1.00 90.44 270 LEU A O 1
ATOM 2128 N N . LYS A 1 271 ? -41.007 -7.697 8.442 1.00 88.50 271 LYS A N 1
ATOM 2129 C CA . LYS A 1 271 ? -41.863 -7.742 7.235 1.00 88.50 271 LYS A CA 1
ATOM 2130 C C . LYS A 1 271 ? -42.639 -9.060 7.099 1.00 88.50 271 LYS A C 1
ATOM 2132 O O . LYS A 1 271 ? -43.748 -9.075 6.578 1.00 88.50 271 LYS A O 1
ATOM 2137 N N . LYS A 1 272 ? -42.071 -10.172 7.578 1.00 89.75 272 LYS A N 1
ATOM 2138 C CA . LYS A 1 272 ? -42.698 -11.507 7.561 1.00 89.75 272 LYS A CA 1
ATOM 2139 C C . LYS A 1 272 ? -43.592 -11.788 8.776 1.00 89.75 272 LYS A C 1
ATOM 2141 O O . LYS A 1 272 ? -44.121 -12.891 8.883 1.00 89.75 272 LYS A O 1
ATOM 2146 N N . GLY A 1 273 ? -43.730 -10.844 9.711 1.00 86.06 273 GLY A N 1
ATOM 2147 C CA . GLY A 1 273 ? -44.496 -11.025 10.948 1.00 86.06 273 GLY A CA 1
ATOM 2148 C C . GLY A 1 273 ? -43.857 -11.988 11.960 1.00 86.06 273 GLY A C 1
ATOM 2149 O O . GLY A 1 273 ? -44.522 -12.430 12.895 1.00 86.06 273 GLY A O 1
ATOM 2150 N N . GLN A 1 274 ? -42.574 -12.332 11.803 1.00 89.56 274 GLN A N 1
ATOM 2151 C CA . GLN A 1 274 ? -41.875 -13.296 12.659 1.00 89.56 274 GLN A CA 1
ATOM 2152 C C . GLN A 1 274 ? -41.247 -12.598 13.871 1.00 89.56 274 GLN A C 1
ATOM 2154 O O . GLN A 1 274 ? -40.044 -12.335 13.904 1.00 89.56 274 GLN A O 1
ATOM 2159 N N . ARG A 1 275 ? -42.070 -12.288 14.882 1.00 86.81 275 ARG A N 1
ATOM 2160 C CA . ARG A 1 275 ? -41.650 -11.489 16.049 1.00 86.81 275 ARG A CA 1
ATOM 2161 C C . ARG A 1 275 ? -40.522 -12.132 16.869 1.00 86.81 275 ARG A C 1
ATOM 2163 O O . ARG A 1 275 ? -39.604 -11.427 17.268 1.00 86.81 275 ARG A O 1
ATOM 2170 N N . GLU A 1 276 ? -40.564 -13.446 17.085 1.00 87.81 276 GLU A N 1
ATOM 2171 C CA . GLU A 1 276 ? -39.529 -14.162 17.853 1.00 87.81 276 GLU A CA 1
ATOM 2172 C C . GLU A 1 276 ? -38.164 -14.133 17.145 1.00 87.81 276 GLU A C 1
ATOM 2174 O O . GLU A 1 276 ? -37.139 -13.861 17.763 1.00 87.81 276 GLU A O 1
ATOM 2179 N N . VAL A 1 277 ? -38.146 -14.335 15.822 1.00 89.94 277 VAL A N 1
ATOM 2180 C CA . VAL A 1 277 ? -36.918 -14.278 15.008 1.00 89.94 277 VAL A CA 1
ATOM 2181 C C . VAL A 1 277 ? -36.360 -12.854 14.960 1.00 89.94 277 VAL A C 1
ATOM 2183 O O . VAL A 1 277 ? -35.150 -12.653 15.056 1.00 89.94 277 VAL A O 1
ATOM 2186 N N . ALA A 1 278 ? -37.241 -11.855 14.859 1.00 90.62 278 ALA A N 1
ATOM 2187 C CA . ALA A 1 278 ? -36.861 -10.450 14.927 1.00 90.62 278 ALA A CA 1
ATOM 2188 C C . ALA A 1 278 ? -36.184 -10.110 16.268 1.00 90.62 278 ALA A C 1
ATOM 2190 O O . ALA A 1 278 ? -35.125 -9.489 16.263 1.00 90.62 278 ALA A O 1
ATOM 2191 N N . GLN A 1 279 ? -36.713 -10.591 17.398 1.00 89.44 279 GLN A N 1
ATOM 2192 C CA . GLN A 1 279 ? -36.100 -10.370 18.712 1.00 89.44 279 GLN A CA 1
ATOM 2193 C C . GLN A 1 279 ? -34.660 -10.908 18.781 1.00 89.44 279 GLN A C 1
ATOM 2195 O O . GLN A 1 279 ? -33.763 -10.194 19.228 1.00 89.44 279 GLN A O 1
ATOM 2200 N N . VAL A 1 280 ? -34.408 -12.113 18.256 1.00 90.75 280 VAL A N 1
ATOM 2201 C CA . VAL A 1 280 ? -33.054 -12.699 18.202 1.00 90.75 280 VAL A CA 1
ATOM 2202 C C . VAL A 1 280 ? -32.095 -11.840 17.367 1.00 90.75 280 VAL A C 1
ATOM 2204 O O . VAL A 1 280 ? -30.960 -11.596 17.779 1.00 90.75 280 VAL A O 1
ATOM 2207 N N . HIS A 1 281 ? -32.537 -11.348 16.205 1.00 91.62 281 HIS A N 1
ATOM 2208 C CA . HIS A 1 281 ? -31.718 -10.468 15.365 1.00 91.62 281 HIS A CA 1
ATOM 2209 C C . HIS A 1 281 ? -31.457 -9.104 16.025 1.00 91.62 281 HIS A C 1
ATOM 2211 O O . HIS A 1 281 ? -30.350 -8.578 15.917 1.00 91.62 281 HIS A O 1
ATOM 2217 N N . ALA A 1 282 ? -32.427 -8.547 16.755 1.00 91.50 282 ALA A N 1
ATOM 2218 C CA . ALA A 1 282 ? -32.235 -7.312 17.514 1.00 91.50 282 ALA A CA 1
ATOM 2219 C C . ALA A 1 282 ? -31.194 -7.483 18.635 1.00 91.50 282 ALA A C 1
ATOM 2221 O O . ALA A 1 282 ? -30.265 -6.679 18.740 1.00 91.50 282 ALA A O 1
ATOM 2222 N N . GLU A 1 283 ? -31.286 -8.558 19.424 1.00 91.62 283 GLU A N 1
ATOM 2223 C CA . GLU A 1 283 ? -30.302 -8.882 20.467 1.00 91.62 283 GLU A CA 1
ATOM 2224 C C . GLU A 1 283 ? -28.896 -9.079 19.882 1.00 91.62 283 GLU A C 1
ATOM 2226 O O . GLU A 1 283 ? -27.915 -8.528 20.393 1.00 91.62 283 GLU A O 1
ATOM 2231 N N . ASN A 1 284 ? -28.786 -9.812 18.771 1.00 91.38 284 ASN A N 1
ATOM 2232 C CA . ASN A 1 284 ? -27.520 -10.006 18.068 1.00 91.38 284 ASN A CA 1
ATOM 2233 C C . ASN A 1 284 ? -26.937 -8.684 17.544 1.00 91.38 284 ASN A C 1
ATOM 2235 O O . ASN A 1 284 ? -25.735 -8.459 17.691 1.00 91.38 284 ASN A O 1
ATOM 2239 N N . ALA A 1 285 ? -27.762 -7.800 16.972 1.00 92.25 285 ALA A N 1
ATOM 2240 C CA . ALA A 1 285 ? -27.321 -6.499 16.475 1.00 92.25 285 ALA A CA 1
ATOM 2241 C C . ALA A 1 285 ? -26.758 -5.626 17.607 1.00 92.25 285 ALA A C 1
ATOM 2243 O O . ALA A 1 285 ? -25.670 -5.066 17.476 1.00 92.25 285 ALA A O 1
ATOM 2244 N N . ILE A 1 286 ? -27.444 -5.561 18.753 1.00 91.31 286 ILE A N 1
ATOM 2245 C CA . ILE A 1 286 ? -26.966 -4.796 19.915 1.00 91.31 286 ILE A CA 1
ATOM 2246 C C . ILE A 1 286 ? -25.679 -5.404 20.475 1.00 91.31 286 ILE A C 1
ATOM 2248 O O . ILE A 1 286 ? -24.739 -4.672 20.789 1.00 91.31 286 ILE A O 1
ATOM 2252 N N . ARG A 1 287 ? -25.589 -6.739 20.548 1.00 90.06 287 ARG A N 1
ATOM 2253 C CA . ARG A 1 287 ? -24.358 -7.419 20.969 1.00 90.06 287 ARG A CA 1
ATOM 2254 C C . ARG A 1 287 ? -23.183 -7.048 20.062 1.00 90.06 287 ARG A C 1
ATOM 2256 O O . ARG A 1 287 ? -22.128 -6.684 20.573 1.00 90.06 287 ARG A O 1
ATOM 2263 N N . LYS A 1 288 ? -23.375 -7.058 18.738 1.00 91.62 288 LYS A N 1
ATOM 2264 C CA . LYS A 1 288 ? -22.343 -6.669 17.762 1.00 91.62 288 LYS A CA 1
ATOM 2265 C C . LYS A 1 288 ? -21.949 -5.199 17.849 1.00 91.62 288 LYS A C 1
ATOM 2267 O O . LYS A 1 288 ? -20.757 -4.898 17.822 1.00 91.62 288 LYS A O 1
ATOM 2272 N N . LYS A 1 289 ? -22.913 -4.305 18.067 1.00 90.50 289 LYS A N 1
ATOM 2273 C CA . LYS A 1 289 ? -22.651 -2.889 18.349 1.00 90.50 289 LYS A CA 1
ATOM 2274 C C . LYS A 1 289 ? -21.791 -2.707 19.606 1.00 90.50 289 LYS A C 1
ATOM 2276 O O . LYS A 1 289 ? -20.819 -1.954 19.596 1.00 90.50 289 LYS A O 1
ATOM 2281 N N . ASN A 1 290 ? -22.121 -3.417 20.685 1.00 88.25 290 ASN A N 1
ATOM 2282 C CA . ASN A 1 290 ? -21.371 -3.357 21.942 1.00 88.25 290 ASN A CA 1
ATOM 2283 C C . ASN A 1 290 ? -19.961 -3.954 21.803 1.00 88.25 290 ASN A C 1
ATOM 2285 O O . ASN A 1 290 ? -19.009 -3.387 22.337 1.00 88.25 290 ASN A O 1
ATOM 2289 N N . GLU A 1 291 ? -19.803 -5.054 21.057 1.00 87.88 291 GLU A N 1
ATOM 2290 C CA . GLU A 1 291 ? -18.492 -5.616 20.697 1.00 87.88 291 GLU A CA 1
ATOM 2291 C C . GLU A 1 291 ? -17.632 -4.591 19.939 1.00 87.88 291 GLU A C 1
ATOM 2293 O O . GLU A 1 291 ? -16.484 -4.363 20.322 1.00 87.88 291 GLU A O 1
ATOM 2298 N N . ALA A 1 292 ? -18.194 -3.916 18.927 1.00 87.81 292 ALA A N 1
ATOM 2299 C CA . ALA A 1 292 ? -17.493 -2.883 18.164 1.00 87.81 292 ALA A CA 1
ATOM 2300 C C . ALA A 1 292 ? -17.011 -1.731 19.062 1.00 87.81 292 ALA A C 1
ATOM 2302 O O . ALA A 1 292 ? -15.826 -1.396 19.085 1.00 87.81 292 ALA A O 1
ATOM 2303 N N . ILE A 1 293 ? -17.908 -1.182 19.888 1.00 88.69 293 ILE A N 1
ATOM 2304 C CA . ILE A 1 293 ? -17.575 -0.104 20.831 1.00 88.69 293 ILE A CA 1
ATOM 2305 C C . ILE A 1 293 ? -16.479 -0.543 21.809 1.00 88.69 293 ILE A C 1
ATOM 2307 O O . ILE A 1 293 ? -15.580 0.244 22.113 1.00 88.69 293 ILE A O 1
ATOM 2311 N N . ASN A 1 294 ? -16.527 -1.784 22.299 1.00 86.56 294 ASN A N 1
ATOM 2312 C CA . ASN A 1 294 ? -15.510 -2.317 23.201 1.00 86.56 294 ASN A CA 1
ATOM 2313 C C . ASN A 1 294 ? -14.140 -2.415 22.519 1.00 86.56 294 ASN A C 1
ATOM 2315 O O . ASN A 1 294 ? -13.143 -2.004 23.117 1.00 86.56 294 ASN A O 1
ATOM 2319 N N . TYR A 1 295 ? -14.082 -2.883 21.269 1.00 88.12 295 TYR A N 1
ATOM 2320 C CA . TYR A 1 295 ? -12.845 -2.895 20.488 1.00 88.12 295 TYR A CA 1
ATOM 2321 C C . TYR A 1 295 ? -12.289 -1.487 20.259 1.00 88.12 295 TYR A C 1
ATOM 2323 O O . TYR A 1 295 ? -11.102 -1.251 20.494 1.00 88.12 295 TYR A O 1
ATOM 2331 N N . LEU A 1 296 ? -13.138 -0.531 19.877 1.00 84.75 296 LEU A N 1
ATOM 2332 C CA . LEU A 1 296 ? -12.721 0.850 19.642 1.00 84.75 296 LEU A CA 1
ATOM 2333 C C . LEU A 1 296 ? -12.218 1.530 20.924 1.00 84.75 296 LEU A C 1
ATOM 2335 O O . LEU A 1 296 ? -11.164 2.167 20.926 1.00 84.75 296 LEU A O 1
ATOM 2339 N N . ARG A 1 297 ? -12.938 1.354 22.039 1.00 85.12 297 ARG A N 1
ATOM 2340 C CA . ARG A 1 297 ? -12.537 1.872 23.356 1.00 85.12 297 ARG A CA 1
ATOM 2341 C C . ARG A 1 297 ? -11.190 1.299 23.782 1.00 85.12 297 ARG A C 1
ATOM 2343 O O . ARG A 1 297 ? -10.349 2.027 24.305 1.00 85.12 297 ARG A O 1
ATOM 2350 N N . MET A 1 298 ? -10.988 0.006 23.548 1.00 82.50 298 MET A N 1
ATOM 2351 C CA . MET A 1 298 ? -9.732 -0.660 23.855 1.00 82.50 298 MET A CA 1
ATOM 2352 C C . MET A 1 298 ? -8.586 -0.142 22.983 1.00 82.50 298 MET A C 1
ATOM 2354 O O . MET A 1 298 ? -7.530 0.169 23.523 1.00 82.50 298 MET A O 1
ATOM 2358 N N . SER A 1 299 ? -8.797 0.035 21.673 1.00 79.44 299 SER A N 1
ATOM 2359 C CA . SER A 1 299 ? -7.796 0.646 20.787 1.00 79.44 299 SER A CA 1
ATOM 2360 C C . SER A 1 299 ? -7.361 2.016 21.299 1.00 79.44 299 SER A C 1
ATOM 2362 O O . SER A 1 299 ? -6.169 2.253 21.469 1.00 79.44 299 SER A O 1
ATOM 2364 N N . ALA A 1 300 ? -8.320 2.891 21.612 1.00 83.12 300 ALA A N 1
ATOM 2365 C CA . ALA A 1 300 ? -8.025 4.233 22.107 1.00 83.12 300 ALA A CA 1
ATOM 2366 C C . ALA A 1 300 ? -7.236 4.207 23.431 1.00 83.12 300 ALA A C 1
ATOM 2368 O O . ALA A 1 300 ? -6.307 4.995 23.615 1.00 83.12 300 ALA A O 1
ATOM 2369 N N . ARG A 1 301 ? -7.561 3.276 24.342 1.00 84.94 301 ARG A N 1
ATOM 2370 C CA . ARG A 1 301 ? -6.791 3.064 25.580 1.00 84.94 301 ARG A CA 1
ATOM 2371 C C . ARG A 1 301 ? -5.368 2.571 25.301 1.00 84.94 301 ARG A C 1
ATOM 2373 O O . ARG A 1 301 ? -4.433 3.078 25.917 1.00 84.94 301 ARG A O 1
ATOM 2380 N N . ILE A 1 302 ? -5.181 1.636 24.363 1.00 81.62 302 ILE A N 1
ATOM 2381 C CA . ILE A 1 302 ? -3.844 1.156 23.978 1.00 81.62 302 ILE A CA 1
ATOM 2382 C C . ILE A 1 302 ? -3.010 2.280 23.379 1.00 81.62 302 ILE A C 1
ATOM 2384 O O . ILE A 1 302 ? -1.858 2.438 23.776 1.00 81.62 302 ILE A O 1
ATOM 2388 N N . ASP A 1 303 ? -3.575 3.088 22.484 1.00 76.94 303 ASP A N 1
ATOM 2389 C CA . ASP A 1 303 ? -2.864 4.225 21.899 1.00 76.94 303 ASP A CA 1
ATOM 2390 C C . ASP A 1 303 ? -2.456 5.250 22.967 1.00 76.94 303 ASP A C 1
ATOM 2392 O O . ASP A 1 303 ? -1.334 5.766 22.936 1.00 76.94 303 ASP A O 1
ATOM 2396 N N . ALA A 1 304 ? -3.313 5.494 23.965 1.00 81.00 304 ALA A N 1
ATOM 2397 C CA . ALA A 1 304 ? -2.996 6.361 25.097 1.00 81.00 304 ALA A CA 1
ATOM 2398 C C . ALA A 1 304 ? -1.856 5.799 25.964 1.00 81.00 304 ALA A C 1
ATOM 2400 O O . ALA A 1 304 ? -0.924 6.533 26.310 1.00 81.00 304 ALA A O 1
ATOM 2401 N N . VAL A 1 305 ? -1.884 4.500 26.285 1.00 81.38 305 VAL A N 1
ATOM 2402 C CA . VAL A 1 305 ? -0.787 3.834 27.003 1.00 81.38 305 VAL A CA 1
ATOM 2403 C C . VAL A 1 305 ? 0.493 3.874 26.183 1.00 81.38 305 VAL A C 1
ATOM 2405 O O . VAL A 1 305 ? 1.526 4.282 26.701 1.00 81.38 305 VAL A O 1
ATOM 2408 N N . ALA A 1 306 ? 0.431 3.549 24.896 1.00 76.25 306 ALA A N 1
ATOM 2409 C CA . ALA A 1 306 ? 1.566 3.611 23.991 1.00 76.25 306 ALA A CA 1
ATOM 2410 C C . ALA A 1 306 ? 2.191 5.018 23.957 1.00 76.25 306 ALA A C 1
ATOM 2412 O O . ALA A 1 306 ? 3.405 5.167 24.097 1.00 76.25 306 ALA A O 1
ATOM 2413 N N . ALA A 1 307 ? 1.375 6.069 23.842 1.00 73.75 307 ALA A N 1
ATOM 2414 C CA . ALA A 1 307 ? 1.848 7.450 23.880 1.00 73.75 307 ALA A CA 1
ATOM 2415 C C . ALA A 1 307 ? 2.543 7.788 25.211 1.00 73.75 307 ALA A C 1
ATOM 2417 O O . ALA A 1 307 ? 3.663 8.300 25.201 1.00 73.75 307 ALA A O 1
ATOM 2418 N N . ARG A 1 308 ? 1.938 7.430 26.354 1.00 77.44 308 ARG A N 1
ATOM 2419 C CA . ARG A 1 308 ? 2.538 7.621 27.689 1.00 77.44 308 ARG A CA 1
ATOM 2420 C C . ARG A 1 308 ? 3.854 6.859 27.841 1.00 77.44 308 ARG A C 1
ATOM 2422 O O . ARG A 1 308 ? 4.824 7.405 28.374 1.00 77.44 308 ARG A O 1
ATOM 2429 N N . VAL A 1 309 ? 3.910 5.623 27.338 1.00 77.69 309 VAL A N 1
ATOM 2430 C CA . VAL A 1 309 ? 5.126 4.803 27.319 1.00 77.69 309 VAL A CA 1
ATOM 2431 C C . VAL A 1 309 ? 6.230 5.475 26.533 1.00 77.69 309 VAL A C 1
ATOM 2433 O O . VAL A 1 309 ? 7.347 5.595 27.036 1.00 77.69 309 VAL A O 1
ATOM 2436 N N . GLN A 1 310 ? 5.909 5.962 25.339 1.00 66.56 310 GLN A N 1
ATOM 2437 C CA . GLN A 1 310 ? 6.865 6.658 24.496 1.00 66.56 310 GLN A CA 1
ATOM 2438 C C . GLN A 1 310 ? 7.391 7.928 25.172 1.00 66.56 310 GLN A C 1
ATOM 2440 O O . GLN A 1 310 ? 8.603 8.130 25.221 1.00 66.56 310 GLN A O 1
ATOM 2445 N N . THR A 1 311 ? 6.515 8.754 25.757 1.00 67.38 311 THR A N 1
ATOM 2446 C CA . THR A 1 311 ? 6.920 9.968 26.485 1.00 67.38 311 THR A CA 1
ATOM 2447 C C . THR A 1 311 ? 7.874 9.645 27.636 1.00 67.38 311 THR A C 1
ATOM 2449 O O . THR A 1 311 ? 8.924 10.279 27.773 1.00 67.38 311 THR A O 1
ATOM 2452 N N . ALA A 1 312 ? 7.556 8.630 28.439 1.00 71.12 312 ALA A N 1
ATOM 2453 C CA . ALA A 1 312 ? 8.426 8.189 29.524 1.00 71.12 312 ALA A CA 1
ATOM 2454 C C . ALA A 1 312 ? 9.751 7.598 29.006 1.00 71.12 312 ALA A C 1
ATOM 2456 O O . ALA A 1 312 ? 10.790 7.813 29.632 1.00 71.12 312 ALA A O 1
ATOM 2457 N N . ALA A 1 313 ? 9.751 6.900 27.864 1.00 66.00 313 ALA A N 1
ATOM 2458 C CA . ALA A 1 313 ? 10.955 6.349 27.237 1.00 66.00 313 ALA A CA 1
ATOM 2459 C C . ALA A 1 313 ? 11.902 7.452 26.760 1.00 66.00 313 ALA A C 1
ATOM 2461 O O . ALA A 1 313 ? 13.092 7.425 27.083 1.00 66.00 313 ALA A O 1
ATOM 2462 N N . THR A 1 314 ? 11.369 8.477 26.087 1.00 56.88 314 THR A N 1
ATOM 2463 C CA . THR A 1 314 ? 12.137 9.656 25.658 1.00 56.88 314 THR A CA 1
ATOM 2464 C C . THR A 1 314 ? 12.755 10.394 26.848 1.00 56.88 314 THR A C 1
ATOM 2466 O O . THR A 1 314 ? 13.900 10.837 26.780 1.00 56.88 314 THR A O 1
ATOM 2469 N N . GLN A 1 315 ? 12.040 10.472 27.972 1.00 63.56 315 GLN A N 1
ATOM 2470 C CA . GLN A 1 315 ? 12.538 11.074 29.213 1.00 63.56 315 GLN A CA 1
ATOM 2471 C C . GLN A 1 315 ? 13.410 10.126 30.057 1.00 63.56 315 GLN A C 1
ATOM 2473 O O . GLN A 1 315 ? 13.829 10.502 31.149 1.00 63.56 315 GLN A O 1
ATOM 2478 N N . LYS A 1 316 ? 13.683 8.900 29.583 1.00 67.88 316 LYS A N 1
ATOM 2479 C CA . LYS A 1 316 ? 14.408 7.843 30.314 1.00 67.88 316 LYS A CA 1
ATOM 2480 C C . LYS A 1 316 ? 13.810 7.525 31.700 1.00 67.88 316 LYS A C 1
ATOM 2482 O O . LYS A 1 316 ? 14.532 7.088 32.591 1.00 67.88 316 LYS A O 1
ATOM 2487 N N . ARG A 1 317 ? 12.495 7.723 31.880 1.00 65.75 317 ARG A N 1
ATOM 2488 C CA . ARG A 1 317 ? 11.738 7.477 33.127 1.00 65.75 317 ARG A CA 1
ATOM 2489 C C . ARG A 1 317 ? 11.063 6.098 33.189 1.00 65.75 317 ARG A C 1
ATOM 2491 O O . ARG A 1 317 ? 10.371 5.802 34.154 1.00 65.75 317 ARG A O 1
ATOM 2498 N N . VAL A 1 318 ? 11.236 5.245 32.179 1.00 64.62 318 VAL A N 1
ATOM 2499 C CA . VAL A 1 318 ? 10.557 3.937 32.129 1.00 64.62 318 VAL A CA 1
ATOM 2500 C C . VAL A 1 318 ? 11.065 3.024 33.240 1.00 64.62 318 VAL A C 1
ATOM 2502 O O . VAL A 1 318 ? 12.257 2.724 33.318 1.00 64.62 318 VAL A O 1
ATOM 2505 N N . THR A 1 319 ? 10.147 2.535 34.072 1.00 70.69 319 THR A N 1
ATOM 2506 C CA . THR A 1 319 ? 10.454 1.589 35.149 1.00 70.69 319 THR A CA 1
ATOM 2507 C C . THR A 1 319 ? 10.405 0.136 34.662 1.00 70.69 319 THR A C 1
ATOM 2509 O O . THR A 1 319 ? 9.764 -0.194 33.661 1.00 70.69 319 THR A O 1
ATOM 2512 N N . GLN A 1 320 ? 11.049 -0.778 35.395 1.00 71.81 320 GLN A N 1
ATOM 2513 C CA . GLN A 1 320 ? 10.942 -2.218 35.118 1.00 71.81 320 GLN A CA 1
ATOM 2514 C C . GLN A 1 320 ? 9.495 -2.728 35.243 1.00 71.81 320 GLN A C 1
ATOM 2516 O O . GLN A 1 320 ? 9.098 -3.590 34.461 1.00 71.81 320 GLN A O 1
ATOM 2521 N N . SER A 1 321 ? 8.694 -2.166 36.166 1.00 70.25 321 SER A N 1
ATOM 2522 C CA . SER A 1 321 ? 7.258 -2.490 36.286 1.00 70.25 321 SER A CA 1
ATOM 2523 C C . SER A 1 321 ? 6.527 -2.160 34.989 1.00 70.25 321 SER A C 1
ATOM 2525 O O . SER A 1 321 ? 5.847 -3.008 34.418 1.00 70.25 321 SER A O 1
ATOM 2527 N N . MET A 1 322 ? 6.766 -0.960 34.463 1.00 71.62 322 MET A N 1
ATOM 2528 C CA . MET A 1 322 ? 6.151 -0.464 33.241 1.00 71.62 322 MET A CA 1
ATOM 2529 C C . MET A 1 322 ? 6.531 -1.310 32.018 1.00 71.62 322 MET A C 1
ATOM 2531 O O . MET A 1 322 ? 5.658 -1.710 31.254 1.00 71.62 322 MET A O 1
ATOM 2535 N N . SER A 1 323 ? 7.810 -1.677 31.877 1.00 74.94 323 SER A N 1
ATOM 2536 C CA . SER A 1 323 ? 8.256 -2.613 30.833 1.00 74.94 323 SER A CA 1
ATOM 2537 C C . SER A 1 323 ? 7.585 -3.990 30.963 1.00 74.94 323 SER A C 1
ATOM 2539 O O . SER A 1 323 ? 7.146 -4.562 29.964 1.00 74.94 323 SER A O 1
ATOM 2541 N N . GLY A 1 324 ? 7.431 -4.500 32.190 1.00 81.38 324 GLY A N 1
ATOM 2542 C CA . GLY A 1 324 ? 6.728 -5.755 32.464 1.00 81.38 324 GLY A CA 1
ATOM 2543 C C . GLY A 1 324 ? 5.242 -5.714 32.097 1.00 81.38 324 GLY A C 1
ATOM 2544 O O . GLY A 1 324 ? 4.739 -6.671 31.508 1.00 81.38 324 GLY A O 1
ATOM 2545 N N . VAL A 1 325 ? 4.550 -4.608 32.391 1.00 81.12 325 VAL A N 1
ATOM 2546 C CA . VAL A 1 325 ? 3.130 -4.423 32.047 1.00 81.12 325 VAL A CA 1
ATOM 2547 C C . VAL A 1 325 ? 2.938 -4.329 30.534 1.00 81.12 325 VAL A C 1
ATOM 2549 O O . VAL A 1 325 ? 2.094 -5.039 29.996 1.00 81.12 325 VAL A O 1
ATOM 2552 N N . VAL A 1 326 ? 3.760 -3.543 29.831 1.00 79.88 326 VAL A N 1
ATOM 2553 C CA . VAL A 1 326 ? 3.717 -3.426 28.359 1.00 79.88 326 VAL A CA 1
ATOM 2554 C C . VAL A 1 326 ? 3.970 -4.792 27.699 1.00 79.88 326 VAL A C 1
ATOM 2556 O O . VAL A 1 326 ? 3.242 -5.184 26.789 1.00 79.88 326 VAL A O 1
ATOM 2559 N N . LYS A 1 327 ? 4.922 -5.581 28.212 1.00 81.88 327 LYS A N 1
ATOM 2560 C CA . LYS A 1 327 ? 5.190 -6.949 27.734 1.00 81.88 327 LYS A CA 1
ATOM 2561 C C . LYS A 1 327 ? 4.031 -7.919 27.990 1.00 81.88 327 LYS A C 1
ATOM 2563 O O . LYS A 1 327 ? 3.696 -8.728 27.125 1.00 81.88 327 LYS A O 1
ATOM 2568 N N . ALA A 1 328 ? 3.425 -7.872 29.176 1.00 83.50 328 ALA A N 1
ATOM 2569 C CA . ALA A 1 328 ? 2.260 -8.696 29.493 1.00 83.50 328 ALA A CA 1
ATOM 2570 C C . ALA A 1 328 ? 1.060 -8.323 28.609 1.00 83.50 328 ALA A C 1
ATOM 2572 O O . ALA A 1 328 ? 0.332 -9.204 28.156 1.00 83.50 328 ALA A O 1
ATOM 2573 N N . MET A 1 329 ? 0.897 -7.029 28.328 1.00 81.69 329 MET A N 1
ATOM 2574 C CA . MET A 1 329 ? -0.169 -6.490 27.493 1.00 81.69 329 MET A CA 1
ATOM 2575 C C . MET A 1 329 ? 0.002 -6.919 26.038 1.00 81.69 329 MET A C 1
ATOM 2577 O O . MET A 1 329 ? -0.963 -7.380 25.443 1.00 81.69 329 MET A O 1
ATOM 2581 N N . GLU A 1 330 ? 1.226 -6.909 25.498 1.00 72.00 330 GLU A N 1
ATOM 2582 C CA . GLU A 1 330 ? 1.513 -7.507 24.186 1.00 72.00 330 GLU A CA 1
ATOM 2583 C C . GLU A 1 330 ? 1.080 -8.982 24.129 1.00 72.00 330 GLU A C 1
ATOM 2585 O O . GLU A 1 330 ? 0.426 -9.406 23.178 1.00 72.00 330 GLU A O 1
ATOM 2590 N N . SER A 1 331 ? 1.436 -9.778 25.141 1.00 79.12 331 SER A N 1
ATOM 2591 C CA . SER A 1 331 ? 1.080 -11.203 25.189 1.00 79.12 331 SER A CA 1
ATOM 2592 C C . SER A 1 331 ? -0.440 -11.421 25.247 1.00 79.12 331 SER A C 1
ATOM 2594 O O . SER A 1 331 ? -0.988 -12.277 24.544 1.00 79.12 331 SER A O 1
ATOM 2596 N N . ALA A 1 332 ? -1.139 -10.615 26.051 1.00 81.06 332 ALA A N 1
ATOM 2597 C CA . ALA A 1 332 ? -2.596 -10.638 26.143 1.00 81.06 332 ALA A CA 1
ATOM 2598 C C . ALA A 1 332 ? -3.254 -10.227 24.814 1.00 81.06 332 ALA A C 1
ATOM 2600 O O . ALA A 1 332 ? -4.196 -10.876 24.370 1.00 81.06 332 ALA A O 1
ATOM 2601 N N . MET A 1 333 ? -2.699 -9.228 24.122 1.00 73.38 333 MET A N 1
ATOM 2602 C CA . MET A 1 333 ? -3.159 -8.812 22.797 1.00 73.38 333 MET A CA 1
ATOM 2603 C C . MET A 1 333 ? -2.973 -9.906 21.740 1.00 73.38 333 MET A C 1
ATOM 2605 O O . MET A 1 333 ? -3.904 -10.190 20.992 1.00 73.38 333 MET A O 1
ATOM 2609 N N . LYS A 1 334 ? -1.816 -10.582 21.711 1.00 71.50 334 LYS A N 1
ATOM 2610 C CA . LYS A 1 334 ? -1.558 -11.701 20.781 1.00 71.50 334 LYS A CA 1
ATOM 2611 C C . LYS A 1 334 ? -2.513 -12.877 20.971 1.00 71.50 334 LYS A C 1
ATOM 2613 O O . LYS A 1 334 ? -2.785 -13.604 20.023 1.00 71.50 334 LYS A O 1
ATOM 2618 N N . SER A 1 335 ? -2.995 -13.081 22.194 1.00 75.12 335 SER A N 1
ATOM 2619 C CA . SER A 1 335 ? -3.991 -14.109 22.514 1.00 75.12 335 SER A CA 1
ATOM 2620 C C . SER A 1 335 ? -5.438 -13.602 22.441 1.00 75.12 335 SER A C 1
ATOM 2622 O O . SER A 1 335 ? -6.349 -14.374 22.724 1.00 75.12 335 SER A O 1
ATOM 2624 N N . MET A 1 336 ? -5.655 -12.336 22.051 1.00 71.75 336 MET A N 1
ATOM 2625 C CA . MET A 1 336 ? -6.950 -11.639 22.078 1.00 71.75 336 MET A CA 1
ATOM 2626 C C . MET A 1 336 ? -7.695 -11.746 23.421 1.00 71.75 336 MET A C 1
ATOM 2628 O O . MET A 1 336 ? -8.925 -11.760 23.471 1.00 71.75 336 MET A O 1
ATOM 2632 N N . ASP A 1 337 ? -6.965 -11.794 24.534 1.00 79.00 337 ASP A N 1
ATOM 2633 C CA . ASP A 1 337 ? -7.559 -11.847 25.868 1.00 79.00 337 ASP A CA 1
ATOM 2634 C C . ASP A 1 337 ? -7.937 -10.433 26.335 1.00 79.00 337 ASP A C 1
ATOM 2636 O O . ASP A 1 337 ? -7.176 -9.754 27.030 1.00 79.00 337 ASP A O 1
ATOM 2640 N N . LEU A 1 338 ? -9.114 -9.966 25.906 1.00 77.50 338 LEU A N 1
ATOM 2641 C CA . LEU A 1 338 ? -9.600 -8.612 26.194 1.00 77.50 338 LEU A CA 1
ATOM 2642 C C . LEU A 1 338 ? -9.703 -8.329 27.697 1.00 77.50 338 LEU A C 1
ATOM 2644 O O . LEU A 1 338 ? -9.451 -7.203 28.120 1.00 77.50 338 LEU A O 1
ATOM 2648 N N . GLU A 1 339 ? -10.034 -9.334 28.506 1.00 82.12 339 GLU A N 1
ATOM 2649 C CA . GLU A 1 339 ? -10.148 -9.193 29.958 1.00 82.12 339 GLU A CA 1
ATOM 2650 C C . GLU A 1 339 ? -8.769 -8.994 30.600 1.00 82.12 339 GLU A C 1
ATOM 2652 O O . GLU A 1 339 ? -8.574 -8.088 31.416 1.00 82.12 339 GLU A O 1
ATOM 2657 N N . LYS A 1 340 ? -7.762 -9.773 30.187 1.00 83.25 340 LYS A N 1
ATOM 2658 C CA . LYS A 1 340 ? -6.379 -9.536 30.624 1.00 83.25 340 LYS A CA 1
ATOM 2659 C C . LYS A 1 340 ? -5.863 -8.179 30.170 1.00 83.25 340 LYS A C 1
ATOM 2661 O O . LYS A 1 340 ? -5.181 -7.522 30.953 1.00 83.25 340 LYS A O 1
ATOM 2666 N N . VAL A 1 341 ? -6.179 -7.747 28.948 1.00 80.06 341 VAL A N 1
ATOM 2667 C CA . VAL A 1 341 ? -5.772 -6.422 28.458 1.00 80.06 341 VAL A CA 1
ATOM 2668 C C . VAL A 1 341 ? -6.384 -5.325 29.330 1.00 80.06 341 VAL A C 1
ATOM 2670 O O . VAL A 1 341 ? -5.640 -4.451 29.762 1.00 80.06 341 VAL A O 1
ATOM 2673 N N . GLN A 1 342 ? -7.677 -5.394 29.674 1.00 81.75 342 GLN A N 1
ATOM 2674 C CA . GLN A 1 342 ? -8.311 -4.426 30.589 1.00 81.75 342 GLN A CA 1
ATOM 2675 C C . GLN A 1 342 ? -7.597 -4.362 31.941 1.00 81.75 342 GLN A C 1
ATOM 2677 O O . GLN A 1 342 ? -7.169 -3.291 32.361 1.00 81.75 342 GLN A O 1
ATOM 2682 N N . ASN A 1 343 ? -7.373 -5.513 32.576 1.00 87.06 343 ASN A N 1
ATOM 2683 C CA . ASN A 1 343 ? -6.705 -5.572 33.877 1.00 87.06 343 ASN A CA 1
ATOM 2684 C C . ASN A 1 343 ? -5.263 -5.028 33.832 1.00 87.06 343 ASN A C 1
ATOM 2686 O O . ASN A 1 343 ? -4.794 -4.380 34.770 1.00 87.06 343 ASN A O 1
ATOM 2690 N N . LEU A 1 344 ? -4.538 -5.293 32.742 1.00 84.88 344 LEU A N 1
ATOM 2691 C CA . LEU A 1 344 ? -3.180 -4.785 32.542 1.00 84.88 344 LEU A CA 1
ATOM 2692 C C . LEU A 1 344 ? -3.161 -3.283 32.245 1.00 84.88 344 LEU A C 1
ATOM 2694 O O . LEU A 1 344 ? -2.227 -2.609 32.677 1.00 84.88 344 LEU A O 1
ATOM 2698 N N . MET A 1 345 ? -4.179 -2.758 31.562 1.00 81.44 345 MET A N 1
ATOM 2699 C CA . MET A 1 345 ? -4.356 -1.322 31.341 1.00 81.44 345 MET A CA 1
ATOM 2700 C C . MET A 1 345 ? -4.594 -0.576 32.642 1.00 81.44 345 MET A C 1
ATOM 2702 O O . MET A 1 345 ? -3.878 0.377 32.929 1.00 81.44 345 MET A O 1
ATOM 2706 N N . ASP A 1 346 ? -5.526 -1.050 33.465 1.00 84.94 346 ASP A N 1
ATOM 2707 C CA . ASP A 1 346 ? -5.839 -0.402 34.738 1.00 84.94 346 ASP A CA 1
ATOM 2708 C C . ASP A 1 346 ? -4.612 -0.420 35.673 1.00 84.94 346 ASP A C 1
ATOM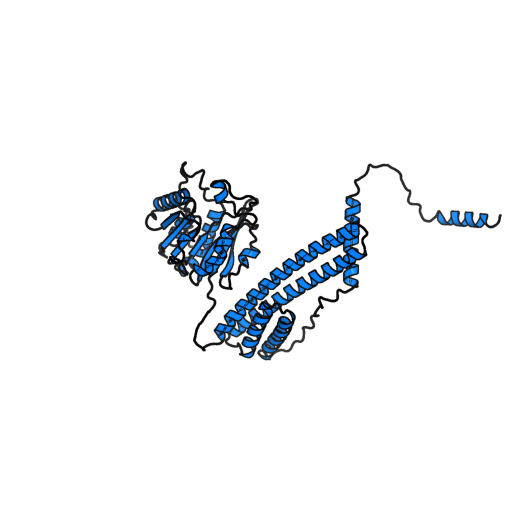 2710 O O . ASP A 1 346 ? -4.315 0.552 36.372 1.00 84.94 346 ASP A O 1
ATOM 2714 N N . ARG A 1 347 ? -3.820 -1.503 35.632 1.00 82.38 347 ARG A N 1
ATOM 2715 C CA . ARG A 1 347 ? -2.52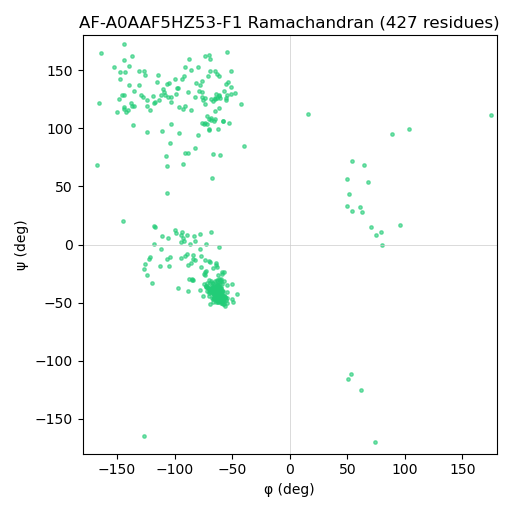7 -1.563 36.325 1.00 82.38 347 ARG A CA 1
ATOM 2716 C C . ARG A 1 347 ? -1.514 -0.567 35.756 1.00 82.38 347 ARG A C 1
ATOM 2718 O O . ARG A 1 347 ? -0.805 0.062 36.537 1.00 82.38 347 ARG A O 1
ATOM 2725 N N . PHE A 1 348 ? -1.421 -0.431 34.432 1.00 80.19 348 PHE A N 1
ATOM 2726 C CA . PHE A 1 348 ? -0.522 0.531 33.793 1.00 80.19 348 PHE A CA 1
ATOM 2727 C C . PHE A 1 348 ? -0.869 1.969 34.185 1.00 80.19 348 PHE A C 1
ATOM 2729 O O . PHE A 1 348 ? 0.019 2.735 34.549 1.00 80.19 348 PHE A O 1
ATOM 2736 N N . GLU A 1 349 ? -2.151 2.333 34.114 1.00 80.94 349 GLU A N 1
ATOM 2737 C CA . GLU A 1 349 ? -2.645 3.663 34.476 1.00 80.94 349 GLU A CA 1
ATOM 2738 C C . GLU A 1 349 ? -2.287 3.991 35.927 1.00 80.94 349 GLU A C 1
ATOM 2740 O O . GLU A 1 349 ? -1.692 5.035 36.185 1.00 80.94 349 GLU A O 1
ATOM 2745 N N . ARG A 1 350 ? -2.503 3.044 36.847 1.00 81.38 350 ARG A N 1
ATOM 2746 C CA . ARG A 1 350 ? -2.109 3.182 38.253 1.00 81.38 350 ARG A CA 1
ATOM 2747 C C . ARG A 1 350 ? -0.595 3.321 38.448 1.00 81.38 350 ARG A C 1
ATOM 2749 O O . ARG A 1 350 ? -0.154 4.158 39.232 1.00 81.38 350 ARG A O 1
ATOM 2756 N N . ASP A 1 351 ? 0.208 2.501 37.769 1.00 77.00 351 ASP A N 1
ATOM 2757 C CA . ASP A 1 351 ? 1.676 2.572 37.844 1.00 77.00 351 ASP A CA 1
ATOM 2758 C C . ASP A 1 351 ? 2.201 3.914 37.298 1.00 77.00 351 ASP A C 1
ATOM 2760 O O . ASP A 1 351 ? 3.179 4.449 37.820 1.00 77.00 351 ASP A O 1
ATOM 2764 N N . PHE A 1 352 ? 1.542 4.474 36.279 1.00 70.00 352 PHE A N 1
ATOM 2765 C CA . PHE A 1 352 ? 1.896 5.761 35.684 1.00 70.00 352 PHE A CA 1
ATOM 2766 C C . PHE A 1 352 ? 1.480 6.948 36.568 1.00 70.00 352 PHE A C 1
ATOM 2768 O O . PHE A 1 352 ? 2.284 7.850 36.790 1.00 70.00 352 PHE A O 1
ATOM 2775 N N . GLU A 1 353 ? 0.268 6.934 37.130 1.00 70.50 353 GLU A N 1
ATOM 2776 C CA . GLU A 1 353 ? -0.216 7.967 38.062 1.00 70.50 353 GLU A CA 1
ATOM 2777 C C . GLU A 1 353 ? 0.655 8.068 39.322 1.00 70.50 353 GLU A C 1
ATOM 2779 O O . GLU A 1 353 ? 0.981 9.166 39.770 1.00 70.50 353 GLU A O 1
ATOM 2784 N N . ASN A 1 354 ? 1.121 6.932 39.853 1.00 70.12 354 ASN A N 1
ATOM 2785 C CA . ASN A 1 354 ? 2.048 6.904 40.989 1.00 70.12 354 ASN A CA 1
ATOM 2786 C C . ASN A 1 354 ? 3.417 7.547 40.684 1.00 70.12 354 ASN A C 1
ATOM 2788 O O . ASN A 1 354 ? 4.178 7.818 41.613 1.00 70.12 354 ASN A O 1
ATOM 2792 N N . MET A 1 355 ? 3.764 7.766 39.411 1.00 60.84 355 MET A N 1
ATOM 2793 C CA . MET A 1 355 ? 5.031 8.382 39.003 1.00 60.84 355 MET A CA 1
ATOM 2794 C C . MET A 1 355 ? 4.952 9.916 38.943 1.00 60.84 355 MET A C 1
ATOM 2796 O O . MET A 1 355 ? 5.952 10.582 39.206 1.00 60.84 355 MET A O 1
ATOM 2800 N N . ASP A 1 356 ? 3.775 10.470 38.645 1.00 52.41 356 ASP A N 1
ATOM 2801 C CA . ASP A 1 356 ? 3.517 11.911 38.523 1.00 52.41 356 ASP A CA 1
ATOM 2802 C C . ASP A 1 356 ? 2.714 12.440 39.735 1.00 52.41 356 ASP A C 1
ATOM 2804 O O . ASP A 1 356 ? 1.770 13.209 39.567 1.00 52.41 356 ASP A O 1
ATOM 2808 N N . VAL A 1 357 ? 3.069 12.055 40.977 1.00 53.25 357 VAL A N 1
ATOM 2809 C CA . VAL A 1 357 ? 2.398 12.543 42.208 1.00 53.25 357 VAL A CA 1
ATOM 2810 C C . VAL A 1 357 ? 2.645 14.044 42.426 1.00 53.25 357 VAL A C 1
ATOM 2812 O O . VAL A 1 357 ? 3.423 14.465 43.275 1.00 53.25 357 VAL A O 1
ATOM 2815 N N . THR A 1 358 ? 1.917 14.856 41.671 1.00 38.75 358 THR A N 1
ATOM 2816 C CA . THR A 1 358 ? 1.381 16.165 42.025 1.00 38.75 358 THR A CA 1
ATOM 2817 C C . THR A 1 358 ? 0.090 16.320 41.227 1.00 38.75 358 THR A C 1
ATOM 2819 O O . THR A 1 358 ? 0.141 16.450 40.008 1.00 38.75 358 THR A O 1
ATOM 2822 N N . THR A 1 359 ? -1.041 16.374 41.936 1.00 38.62 359 THR A N 1
ATOM 2823 C CA . THR A 1 359 ? -2.427 16.609 41.468 1.00 38.62 359 THR A CA 1
ATOM 2824 C C . THR A 1 359 ? -3.305 15.358 41.406 1.00 38.62 359 THR A C 1
ATOM 2826 O O . THR A 1 359 ? -3.287 14.581 40.460 1.00 38.62 359 THR A O 1
ATOM 2829 N N . ALA A 1 360 ? -4.124 15.218 42.449 1.00 36.38 360 ALA A N 1
ATOM 2830 C CA . ALA A 1 360 ? -5.283 14.347 42.484 1.00 36.38 360 ALA A CA 1
ATOM 2831 C C . ALA A 1 360 ? -6.436 14.980 41.695 1.00 36.38 360 ALA A C 1
ATOM 2833 O O . ALA A 1 360 ? -6.854 16.087 42.027 1.00 36.38 360 ALA A O 1
ATOM 2834 N N . THR A 1 361 ? -7.005 14.251 40.740 1.00 37.50 361 THR A N 1
ATOM 2835 C CA . THR A 1 361 ? -8.405 14.426 40.334 1.00 37.50 361 THR A CA 1
ATOM 2836 C C . THR A 1 361 ? -8.996 13.070 39.987 1.00 37.50 361 THR A C 1
ATOM 2838 O O . THR A 1 361 ? -8.525 12.378 39.091 1.00 37.50 361 THR A O 1
ATOM 2841 N N . MET A 1 362 ? -10.014 12.717 40.762 1.00 31.27 362 MET A N 1
ATOM 2842 C CA . MET A 1 362 ? -10.926 11.598 40.581 1.00 31.27 362 MET A CA 1
ATOM 2843 C C . MET A 1 362 ? -11.662 11.758 39.243 1.00 31.27 362 MET A C 1
ATOM 2845 O O . MET A 1 362 ? -12.238 12.818 39.040 1.00 31.27 362 MET A O 1
ATOM 2849 N N . ASP A 1 363 ? -11.625 10.755 38.362 1.00 34.41 363 ASP A N 1
ATOM 2850 C CA . ASP A 1 363 ? -12.758 10.339 37.514 1.00 34.41 363 ASP A CA 1
ATOM 2851 C C . ASP A 1 363 ? -12.332 9.235 36.535 1.00 34.41 363 ASP A C 1
ATOM 2853 O O . ASP A 1 363 ? -11.574 9.474 35.602 1.00 34.41 363 ASP A O 1
ATOM 2857 N N . ASN A 1 364 ? -12.843 8.016 36.745 1.00 41.16 364 ASN A N 1
ATOM 2858 C CA . ASN A 1 364 ? -13.045 7.009 35.695 1.00 41.16 364 ASN A CA 1
ATOM 2859 C C . ASN A 1 364 ? -13.935 5.870 36.223 1.00 41.16 364 ASN A C 1
ATOM 2861 O O . ASN A 1 364 ? -13.512 4.732 36.401 1.00 41.16 364 ASN A O 1
ATOM 2865 N N . ALA A 1 365 ? -15.211 6.173 36.463 1.00 34.06 365 ALA A N 1
ATOM 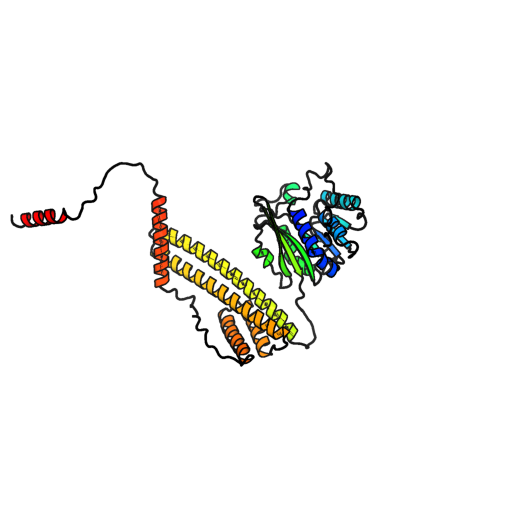2866 C CA . ALA A 1 365 ? -16.252 5.152 36.549 1.00 34.06 365 ALA A CA 1
ATOM 2867 C C . ALA A 1 365 ? -16.889 4.972 35.160 1.00 34.06 365 ALA A C 1
ATOM 2869 O O . ALA A 1 365 ? -18.030 5.366 34.933 1.00 34.06 365 ALA A O 1
ATOM 2870 N N . MET A 1 366 ? -16.151 4.418 34.191 1.00 45.31 366 MET A N 1
ATOM 2871 C CA . MET A 1 366 ? -16.763 3.987 32.929 1.00 45.31 366 MET A CA 1
ATOM 2872 C C . MET A 1 366 ? -17.190 2.528 33.038 1.00 45.31 366 MET A C 1
ATOM 2874 O O . MET A 1 366 ? -16.376 1.636 33.258 1.00 45.31 366 MET A O 1
ATOM 2878 N N . SER A 1 367 ? -18.494 2.308 32.875 1.00 42.84 367 SER A N 1
ATOM 2879 C CA . SER A 1 367 ? -19.137 0.999 32.956 1.00 42.84 367 SER A CA 1
ATOM 2880 C C . SER A 1 367 ? -18.512 -0.009 31.986 1.00 42.84 367 SER A C 1
ATOM 2882 O O . SER A 1 367 ? -18.448 0.223 30.772 1.00 42.84 367 SER A O 1
ATOM 2884 N N . ALA A 1 368 ? -18.103 -1.156 32.528 1.00 48.88 368 ALA A N 1
ATOM 2885 C CA . ALA A 1 368 ? -17.903 -2.376 31.764 1.00 48.88 368 ALA A CA 1
ATOM 2886 C C . ALA A 1 368 ? -19.286 -2.887 31.333 1.00 48.88 368 ALA A C 1
ATOM 2888 O O . ALA A 1 368 ? -20.016 -3.491 32.117 1.00 48.88 368 ALA A O 1
ATOM 2889 N N . THR A 1 369 ? -19.690 -2.598 30.098 1.00 46.78 369 THR A N 1
ATOM 2890 C CA . THR A 1 369 ? -20.896 -3.202 29.528 1.00 46.78 369 THR A CA 1
ATOM 2891 C C . THR A 1 369 ? -20.568 -4.659 29.206 1.00 46.78 369 THR A C 1
ATOM 2893 O O . THR A 1 369 ? -19.835 -4.937 28.256 1.00 46.78 369 THR A O 1
ATOM 2896 N N . SER A 1 370 ? -21.067 -5.584 30.032 1.00 53.78 370 SER A N 1
ATOM 2897 C CA . SER A 1 370 ? -21.011 -7.027 29.771 1.00 53.78 370 SER A CA 1
ATOM 2898 C C . SER A 1 370 ? -21.642 -7.325 28.410 1.00 53.78 370 SER A C 1
ATOM 2900 O O . SER A 1 370 ? -22.794 -6.972 28.170 1.00 53.78 370 SER A O 1
ATOM 2902 N N . THR A 1 371 ? -20.899 -7.977 27.516 1.00 53.94 371 THR A N 1
ATOM 2903 C CA . THR A 1 371 ? -21.377 -8.355 26.175 1.00 53.94 371 THR A CA 1
ATOM 2904 C C . THR A 1 371 ? -22.441 -9.455 26.204 1.00 53.94 371 THR A C 1
ATOM 2906 O O . THR A 1 371 ? -23.118 -9.662 25.200 1.00 53.94 371 THR A O 1
ATOM 2909 N N . LEU A 1 372 ? -22.607 -10.158 27.331 1.00 56.03 372 LEU A N 1
ATOM 2910 C CA . LEU A 1 372 ? -23.501 -11.315 27.434 1.00 56.03 372 LEU A CA 1
ATOM 2911 C C . LEU A 1 372 ? -24.958 -10.938 27.731 1.00 56.03 372 LEU A C 1
ATOM 2913 O O . LEU A 1 372 ? -25.859 -11.633 27.273 1.00 56.03 372 LEU A O 1
ATOM 2917 N N . ASN A 1 373 ? -25.201 -9.841 28.454 1.00 66.06 373 ASN A N 1
ATOM 2918 C CA . ASN A 1 373 ? -26.550 -9.436 28.853 1.00 66.06 373 ASN A CA 1
ATOM 2919 C C . ASN A 1 373 ? -26.960 -8.165 28.106 1.00 66.06 373 ASN A C 1
ATOM 2921 O O . ASN A 1 373 ? -26.607 -7.059 28.513 1.00 66.06 373 ASN A O 1
ATOM 2925 N N . VAL A 1 374 ? -27.721 -8.326 27.022 1.00 75.81 374 VAL A N 1
ATOM 2926 C CA . VAL A 1 374 ? -28.331 -7.199 26.307 1.00 75.81 374 VAL A CA 1
ATOM 2927 C C . VAL A 1 374 ? -29.535 -6.688 27.116 1.00 75.81 374 VAL A C 1
ATOM 2929 O O . VAL A 1 374 ? -30.422 -7.485 27.433 1.00 75.81 374 VAL A O 1
ATOM 2932 N N . PRO A 1 375 ? -29.607 -5.392 27.480 1.00 81.38 375 PRO A N 1
ATOM 2933 C CA . PRO A 1 375 ? -30.770 -4.845 28.172 1.00 81.38 375 PRO A CA 1
ATOM 2934 C C . PRO A 1 375 ? -32.035 -4.974 27.315 1.00 81.38 375 PRO A C 1
ATOM 2936 O O . PRO A 1 375 ? -32.062 -4.509 26.179 1.00 81.38 375 PRO A O 1
ATOM 2939 N N . GLN A 1 376 ? -33.111 -5.543 27.869 1.00 79.00 376 GLN A N 1
ATOM 2940 C CA . GLN A 1 376 ? -34.372 -5.724 27.129 1.00 79.00 376 GLN A CA 1
ATOM 2941 C C . GLN A 1 376 ? -34.970 -4.394 26.636 1.00 79.00 376 GLN A C 1
ATOM 2943 O O . GLN A 1 376 ? -35.530 -4.342 25.549 1.00 79.00 376 GLN A O 1
ATOM 2948 N N . GLY A 1 377 ? -34.760 -3.289 27.363 1.00 84.25 377 GLY A N 1
ATOM 2949 C CA . GLY A 1 377 ? -35.190 -1.961 26.910 1.00 84.25 377 GLY A CA 1
ATOM 2950 C C . GLY A 1 377 ? -34.510 -1.493 25.615 1.00 84.25 377 GLY A C 1
ATOM 2951 O O . GLY A 1 377 ? -35.159 -0.864 24.782 1.00 84.25 377 GLY A O 1
ATOM 2952 N N . ASP A 1 378 ? -33.235 -1.844 25.408 1.00 85.00 378 ASP A N 1
ATOM 2953 C CA . ASP A 1 378 ? -32.513 -1.510 24.174 1.00 85.00 378 ASP A CA 1
ATOM 2954 C C . ASP A 1 378 ? -33.013 -2.366 23.001 1.00 85.00 378 ASP A C 1
ATOM 2956 O O . ASP A 1 378 ? -33.131 -1.871 21.878 1.00 85.00 378 ASP A O 1
ATOM 2960 N N . VAL A 1 379 ? -33.352 -3.635 23.272 1.00 85.00 379 VAL A N 1
ATOM 2961 C CA . VAL A 1 379 ? -33.965 -4.552 22.296 1.00 85.00 379 VAL A CA 1
ATOM 2962 C C . VAL A 1 379 ? -35.316 -4.009 21.849 1.00 85.00 379 VAL A C 1
ATOM 2964 O O . VAL A 1 379 ? -35.554 -3.888 20.649 1.00 85.00 379 VAL A O 1
ATOM 2967 N N . ASP A 1 380 ? -36.176 -3.624 22.792 1.00 85.81 380 ASP A N 1
ATOM 2968 C CA . ASP A 1 380 ? -37.504 -3.082 22.504 1.00 85.81 380 ASP A CA 1
ATOM 2969 C C . ASP A 1 380 ? -37.434 -1.774 21.704 1.00 85.81 380 ASP A C 1
ATOM 2971 O O . ASP A 1 380 ? -38.211 -1.572 20.766 1.00 85.81 380 ASP A O 1
ATOM 2975 N N . MET A 1 381 ? -36.480 -0.897 22.032 1.00 89.62 381 MET A N 1
ATOM 2976 C CA . MET A 1 381 ? -36.249 0.345 21.294 1.00 89.62 381 MET A CA 1
ATOM 2977 C C . MET A 1 381 ? -35.811 0.066 19.850 1.00 89.62 381 MET A C 1
ATOM 2979 O O . MET A 1 381 ? -36.410 0.605 18.919 1.00 89.62 381 MET A O 1
ATOM 2983 N N . LEU A 1 382 ? -34.836 -0.827 19.650 1.00 87.38 382 LEU A N 1
ATOM 2984 C CA . LEU A 1 382 ? -34.368 -1.201 18.313 1.00 87.38 382 LEU A CA 1
ATOM 2985 C C . LEU A 1 382 ? -35.462 -1.910 17.497 1.00 87.38 382 LEU A C 1
ATOM 2987 O O . LEU A 1 382 ? -35.612 -1.660 16.301 1.00 87.38 382 LEU A O 1
ATOM 2991 N N . MET A 1 383 ? -36.258 -2.769 18.138 1.00 86.38 383 MET A N 1
ATOM 2992 C CA . MET A 1 383 ? -37.409 -3.438 17.525 1.00 86.38 383 MET A CA 1
ATOM 2993 C C . MET A 1 383 ? -38.467 -2.436 17.061 1.00 86.38 383 MET A C 1
ATOM 2995 O O . MET A 1 383 ? -39.057 -2.623 15.995 1.00 86.38 383 MET A O 1
ATOM 2999 N N . LYS A 1 384 ? -38.708 -1.371 17.835 1.00 88.38 384 LYS A N 1
ATOM 3000 C CA . LYS A 1 384 ? -39.639 -0.302 17.464 1.00 88.38 384 LYS A CA 1
ATOM 3001 C C . LYS A 1 384 ? -39.136 0.480 16.251 1.00 88.38 384 LYS A C 1
ATOM 3003 O O . LYS A 1 384 ? -39.872 0.593 15.278 1.00 88.38 384 LYS A O 1
ATOM 3008 N N . GLU A 1 385 ? -37.879 0.925 16.268 1.00 87.75 385 GLU A N 1
ATOM 3009 C CA . GLU A 1 385 ? -37.255 1.629 15.136 1.00 87.75 385 GLU A CA 1
ATOM 3010 C C . GLU A 1 385 ? -37.302 0.792 13.847 1.00 87.75 385 GLU A C 1
ATOM 3012 O O . GLU A 1 385 ? -37.685 1.284 12.784 1.00 87.75 385 GLU A O 1
ATOM 3017 N N . ALA A 1 386 ? -36.977 -0.501 13.941 1.00 85.75 386 ALA A N 1
ATOM 3018 C CA . ALA A 1 386 ? -37.014 -1.407 12.797 1.00 85.75 386 ALA A CA 1
ATOM 3019 C C . ALA A 1 386 ? -38.445 -1.721 12.322 1.00 85.75 386 ALA A C 1
ATOM 3021 O O . ALA A 1 386 ? -38.654 -1.953 11.131 1.00 85.75 386 ALA A O 1
ATOM 3022 N N . SER A 1 387 ? -39.434 -1.720 13.223 1.00 84.50 387 SER A N 1
ATOM 3023 C CA . SER A 1 387 ? -40.851 -1.897 12.867 1.00 84.50 387 SER A CA 1
ATOM 3024 C C . SER A 1 387 ? -41.391 -0.682 12.123 1.00 84.50 387 SER A C 1
ATOM 3026 O O . SER A 1 387 ? -42.084 -0.845 11.120 1.00 84.50 387 SER A O 1
ATOM 3028 N N . ASP A 1 388 ? -41.029 0.521 12.575 1.00 87.69 388 ASP A N 1
ATOM 3029 C CA . ASP A 1 388 ? -41.376 1.771 11.900 1.00 87.69 388 ASP A CA 1
ATOM 3030 C C . ASP A 1 388 ? -40.768 1.792 10.485 1.00 87.69 388 ASP A C 1
ATOM 3032 O O . ASP A 1 388 ? -41.465 2.080 9.510 1.00 87.69 388 ASP A O 1
ATOM 3036 N N . GLN A 1 389 ? -39.502 1.378 10.343 1.00 83.06 389 GLN A N 1
ATOM 3037 C CA . GLN A 1 389 ? -38.851 1.242 9.038 1.00 83.06 389 GLN A CA 1
ATOM 3038 C C . GLN A 1 389 ? -39.541 0.200 8.140 1.00 83.06 389 GLN A C 1
ATOM 3040 O O . GLN A 1 389 ? -39.863 0.495 6.988 1.00 83.06 389 GLN A O 1
ATOM 3045 N N . ALA A 1 390 ? -39.805 -1.006 8.653 1.00 81.25 390 ALA A N 1
ATOM 3046 C CA . ALA A 1 390 ? -40.471 -2.065 7.894 1.00 81.25 390 ALA A CA 1
ATOM 3047 C C . ALA A 1 390 ? -41.879 -1.648 7.435 1.00 81.25 390 ALA A C 1
ATOM 3049 O O . ALA A 1 390 ? -42.277 -1.972 6.316 1.00 81.25 390 ALA A O 1
ATOM 3050 N N . GLY A 1 391 ? -42.613 -0.908 8.275 1.00 80.06 391 GLY A N 1
ATOM 3051 C CA . GLY A 1 391 ? -43.931 -0.362 7.954 1.00 80.06 391 GLY A CA 1
ATOM 3052 C C . GLY A 1 391 ? -43.890 0.685 6.839 1.00 80.06 391 GLY A C 1
ATOM 3053 O O . GLY A 1 391 ? -44.726 0.643 5.937 1.00 80.06 391 GLY A O 1
ATOM 3054 N N . ILE A 1 392 ? -42.896 1.582 6.850 1.00 79.06 392 ILE A N 1
ATOM 3055 C CA . ILE A 1 392 ? -42.688 2.568 5.775 1.00 79.06 392 ILE A CA 1
ATOM 3056 C C . ILE A 1 392 ? -42.345 1.870 4.451 1.00 79.06 392 ILE A C 1
ATOM 3058 O O . ILE A 1 392 ? -42.902 2.225 3.414 1.00 79.06 392 ILE A O 1
ATOM 3062 N N . GLU A 1 393 ? -41.470 0.861 4.475 1.00 72.88 393 GLU A N 1
ATOM 3063 C CA . GLU A 1 393 ? -41.075 0.117 3.272 1.00 72.88 393 GLU A CA 1
ATOM 3064 C C . GLU A 1 393 ? -42.248 -0.675 2.667 1.00 72.88 393 GLU A C 1
ATOM 3066 O O . GLU A 1 393 ? -42.459 -0.619 1.459 1.00 72.88 393 GLU A O 1
ATOM 3071 N N . LEU A 1 394 ? -43.066 -1.338 3.493 1.00 71.00 394 LEU A N 1
ATOM 3072 C CA . LEU A 1 394 ? -44.298 -2.007 3.046 1.00 71.00 394 LEU A CA 1
ATOM 3073 C C . LEU A 1 394 ? -45.302 -1.025 2.429 1.00 71.00 394 LEU A C 1
ATOM 3075 O O . LEU A 1 394 ? -45.940 -1.345 1.430 1.00 71.00 394 LEU A O 1
ATOM 3079 N N . ASN A 1 395 ? -45.427 0.177 2.997 1.00 66.94 395 ASN A N 1
ATOM 3080 C CA . ASN A 1 395 ? -46.337 1.196 2.479 1.00 66.94 395 ASN A CA 1
ATOM 3081 C C . ASN A 1 395 ? -45.845 1.828 1.160 1.00 66.94 395 ASN A C 1
ATOM 3083 O O . ASN A 1 395 ? -46.659 2.343 0.400 1.00 66.94 395 ASN A O 1
ATOM 3087 N N . MET A 1 396 ? -44.536 1.781 0.876 1.00 64.38 396 MET A N 1
ATOM 3088 C CA . MET A 1 396 ? -43.965 2.180 -0.420 1.00 64.38 396 MET A CA 1
ATOM 3089 C C . MET A 1 396 ? -43.987 1.057 -1.470 1.00 64.38 396 MET A C 1
ATOM 3091 O O . MET A 1 396 ? -44.052 1.352 -2.660 1.00 64.38 396 MET A O 1
ATOM 3095 N N . GLU A 1 397 ? -43.918 -0.215 -1.059 1.00 55.09 397 GLU A N 1
ATOM 3096 C CA . GLU A 1 397 ? -43.980 -1.376 -1.966 1.00 55.09 397 GLU A CA 1
ATOM 3097 C C . GLU A 1 397 ? -45.400 -1.692 -2.454 1.00 55.09 397 GLU A C 1
ATOM 3099 O O . GLU A 1 397 ? -45.556 -2.361 -3.479 1.00 55.09 397 GLU A O 1
ATOM 3104 N N . LEU A 1 398 ? -46.443 -1.206 -1.771 1.00 49.03 398 LEU A N 1
ATOM 3105 C CA . LEU A 1 398 ? -47.786 -1.223 -2.341 1.00 49.03 398 LEU A CA 1
ATOM 3106 C C . LEU A 1 398 ? -47.757 -0.366 -3.616 1.00 49.03 398 LEU A C 1
ATOM 3108 O O . LEU A 1 398 ? -47.495 0.837 -3.523 1.00 49.03 398 LEU A O 1
ATOM 3112 N N . PRO A 1 399 ? -48.022 -0.940 -4.810 1.00 45.50 399 PRO A N 1
ATOM 3113 C CA . PRO A 1 399 ? -48.168 -0.127 -6.002 1.00 45.50 399 PRO A CA 1
ATOM 3114 C C . PRO A 1 399 ? -49.224 0.924 -5.685 1.00 45.50 399 PRO A C 1
ATOM 3116 O O . PRO A 1 399 ? -50.224 0.597 -5.038 1.00 45.50 399 PRO A O 1
ATOM 3119 N N . ALA A 1 400 ? -49.015 2.161 -6.135 1.00 47.09 400 ALA A N 1
ATOM 3120 C CA . ALA A 1 400 ? -50.074 3.156 -6.220 1.00 47.09 400 ALA A CA 1
ATOM 3121 C C . ALA A 1 400 ? -51.155 2.608 -7.168 1.00 47.09 400 ALA A C 1
ATOM 3123 O O . ALA A 1 400 ? -51.203 2.932 -8.352 1.00 47.09 400 ALA A O 1
ATOM 3124 N N . GLY A 1 401 ? -51.952 1.675 -6.652 1.00 39.56 401 GLY A N 1
ATOM 3125 C CA . GLY A 1 401 ? -53.077 1.056 -7.302 1.00 39.56 401 GLY A CA 1
ATOM 3126 C C . GLY A 1 401 ? -54.090 2.157 -7.487 1.00 39.56 401 GLY A C 1
ATOM 3127 O O . GLY A 1 401 ? -54.637 2.661 -6.512 1.00 39.56 401 GLY A O 1
ATOM 3128 N N . GLU A 1 402 ? -54.193 2.572 -8.743 1.00 34.47 402 GLU A N 1
ATOM 3129 C CA . GLU A 1 402 ? -55.269 3.313 -9.380 1.00 34.47 402 GLU A CA 1
ATOM 3130 C C . GLU A 1 402 ? -56.255 3.980 -8.418 1.00 34.47 402 GLU A C 1
ATOM 3132 O O . GLU A 1 402 ? -57.066 3.341 -7.751 1.00 34.47 402 GLU A O 1
ATOM 3137 N N . THR A 1 403 ? -56.201 5.309 -8.426 1.00 34.28 403 THR A N 1
ATOM 3138 C CA . THR A 1 403 ? -57.210 6.245 -7.932 1.00 34.28 403 THR A CA 1
ATOM 3139 C C . THR A 1 403 ? -58.641 5.804 -8.266 1.00 34.28 403 THR A C 1
ATOM 3141 O O . THR A 1 403 ? -59.238 6.250 -9.244 1.00 34.28 403 THR A O 1
ATOM 3144 N N . GLY A 1 404 ? -59.211 4.951 -7.422 1.00 32.88 404 GLY A N 1
ATOM 3145 C CA . GLY A 1 404 ? -60.632 4.666 -7.332 1.00 32.88 404 GLY A CA 1
ATOM 3146 C C . GLY A 1 404 ? -61.228 5.518 -6.223 1.00 32.88 404 GLY A C 1
ATOM 3147 O O . GLY A 1 404 ? -61.153 5.177 -5.047 1.00 32.88 404 GLY A O 1
ATOM 3148 N N . THR A 1 405 ? -61.799 6.658 -6.592 1.00 30.83 405 THR A N 1
ATOM 3149 C CA . THR A 1 405 ? -62.557 7.553 -5.713 1.00 30.83 405 THR A CA 1
ATOM 3150 C C . THR A 1 405 ? -63.663 6.810 -4.961 1.00 30.83 405 THR A C 1
ATOM 3152 O O . THR A 1 405 ? -64.723 6.568 -5.532 1.00 30.83 405 THR A O 1
ATOM 3155 N N . ILE A 1 406 ? -63.482 6.530 -3.670 1.00 32.78 406 ILE A N 1
ATOM 3156 C CA . ILE A 1 406 ? -64.600 6.362 -2.733 1.00 32.78 406 ILE A CA 1
ATOM 3157 C C . ILE A 1 406 ? -64.245 7.105 -1.446 1.00 32.78 406 ILE A C 1
ATOM 3159 O O . ILE A 1 406 ? -63.430 6.666 -0.640 1.00 32.78 406 ILE A O 1
ATOM 3163 N N . GLY A 1 407 ? -64.845 8.285 -1.292 1.00 33.12 407 GLY A N 1
ATOM 3164 C CA . GLY A 1 407 ? -64.709 9.105 -0.100 1.00 33.12 407 GLY A CA 1
ATOM 3165 C C . GLY A 1 407 ? -65.315 8.415 1.115 1.00 33.12 407 GLY A C 1
ATOM 3166 O O . GLY A 1 407 ? -66.495 8.070 1.116 1.00 33.12 407 GLY A O 1
ATOM 3167 N N . ILE A 1 408 ? -64.524 8.286 2.174 1.00 33.91 408 ILE A N 1
ATOM 3168 C CA . ILE A 1 408 ? -65.035 8.040 3.518 1.00 33.91 408 ILE A CA 1
ATOM 3169 C C . ILE A 1 408 ? -64.937 9.370 4.253 1.00 33.91 408 ILE A C 1
ATOM 3171 O O . ILE A 1 408 ? -63.859 9.850 4.603 1.00 33.91 408 ILE A O 1
ATOM 3175 N N . LYS A 1 409 ? -66.103 10.003 4.393 1.00 33.75 409 LYS A N 1
ATOM 3176 C CA . LYS A 1 409 ? -66.313 11.180 5.226 1.00 33.75 409 LYS A CA 1
ATOM 3177 C C . LYS A 1 409 ? -65.851 10.861 6.644 1.00 33.75 409 LYS A C 1
ATOM 3179 O O . LYS A 1 409 ? -66.278 9.875 7.234 1.00 33.75 409 LYS A O 1
ATOM 3184 N N . VAL A 1 410 ? -65.015 11.742 7.174 1.00 35.09 410 VAL A N 1
ATOM 3185 C CA . VAL A 1 410 ? -64.678 11.823 8.592 1.00 35.09 410 VAL A CA 1
ATOM 3186 C C . VAL A 1 410 ? -65.969 12.152 9.346 1.00 35.09 410 VAL A C 1
ATOM 3188 O O . VAL A 1 410 ? -66.421 13.296 9.340 1.00 35.09 410 VAL A O 1
ATOM 3191 N N . SER A 1 411 ? -66.611 11.139 9.924 1.00 31.38 411 SER A N 1
ATOM 3192 C CA . SER A 1 411 ? -67.763 11.299 10.810 1.00 31.38 411 SER A CA 1
ATOM 3193 C C . SER A 1 411 ? -67.278 11.879 12.137 1.00 31.38 411 SER A C 1
ATOM 3195 O O . SER A 1 411 ? -66.533 11.247 12.888 1.00 31.38 411 SER A O 1
ATOM 3197 N N . THR A 1 412 ? -67.656 13.130 12.376 1.00 35.19 412 THR A N 1
ATOM 3198 C CA . THR A 1 412 ? -67.422 13.881 13.607 1.00 35.19 412 THR A CA 1
ATOM 3199 C C . THR A 1 412 ? -68.255 13.318 14.772 1.00 35.19 412 THR A C 1
ATOM 3201 O O . THR A 1 412 ? -69.262 12.649 14.541 1.00 35.19 412 THR A O 1
ATOM 3204 N N . PRO A 1 413 ? -67.880 13.584 16.040 1.00 47.66 413 PRO A N 1
ATOM 3205 C CA . PRO A 1 413 ? -68.341 12.825 17.216 1.00 47.66 413 PRO A CA 1
ATOM 3206 C C . PRO A 1 413 ? -69.826 12.963 17.611 1.00 47.66 413 PRO A C 1
ATOM 3208 O O . PRO A 1 413 ? -70.196 12.518 18.691 1.00 47.66 413 PRO A O 1
ATOM 3211 N N . ALA A 1 414 ? -70.680 13.572 16.786 1.00 47.94 414 ALA A N 1
ATOM 3212 C CA . ALA A 1 414 ? -72.085 13.820 17.119 1.00 47.94 414 ALA A CA 1
ATOM 3213 C C . ALA A 1 414 ? -73.031 12.643 16.792 1.00 47.94 414 ALA A C 1
ATOM 3215 O O . ALA A 1 414 ? -74.146 12.607 17.302 1.00 47.94 414 ALA A O 1
ATOM 3216 N N . GLU A 1 415 ? -72.617 11.665 15.976 1.00 46.38 415 GLU A N 1
ATOM 3217 C CA . GLU A 1 415 ? -73.505 10.563 15.547 1.00 46.38 415 GLU A CA 1
ATOM 3218 C C . GLU A 1 415 ? -73.602 9.389 16.547 1.00 46.38 415 GLU A C 1
ATOM 3220 O O . GLU A 1 415 ? -74.519 8.573 16.448 1.00 46.38 415 GLU A O 1
ATOM 3225 N N . ASN A 1 416 ? -72.724 9.309 17.557 1.00 50.16 416 ASN A N 1
ATOM 3226 C CA . ASN A 1 416 ? -72.772 8.223 18.552 1.00 50.16 416 ASN A CA 1
ATOM 3227 C C . ASN A 1 416 ? -73.914 8.369 19.577 1.00 50.16 416 ASN A C 1
ATOM 3229 O O . ASN A 1 416 ? -74.388 7.360 20.113 1.00 50.16 416 ASN A O 1
ATOM 3233 N N . ASP A 1 417 ? -74.394 9.589 19.829 1.00 55.84 417 ASP A N 1
ATOM 3234 C CA . ASP A 1 417 ? -75.478 9.817 20.792 1.00 55.84 417 ASP A CA 1
ATOM 3235 C C . ASP A 1 417 ? -76.846 9.380 20.236 1.00 55.84 417 ASP A C 1
ATOM 3237 O O . ASP A 1 417 ? -77.656 8.815 20.976 1.00 55.84 417 ASP A O 1
ATOM 3241 N N . ASP A 1 418 ? -77.087 9.531 18.926 1.00 64.12 418 ASP A N 1
ATOM 3242 C CA . ASP A 1 418 ? -78.366 9.151 18.295 1.00 64.12 418 ASP A CA 1
ATOM 3243 C C . ASP A 1 418 ? -78.535 7.619 18.205 1.00 64.12 418 ASP A C 1
ATOM 3245 O O . ASP A 1 418 ? -79.614 7.074 18.457 1.00 64.12 418 ASP A O 1
ATOM 3249 N N . LEU A 1 419 ? -77.442 6.888 17.945 1.00 55.50 419 LEU A N 1
ATOM 3250 C CA . LEU A 1 419 ? -77.420 5.417 17.969 1.00 55.50 419 LEU A CA 1
ATOM 3251 C C . LEU A 1 419 ? -77.663 4.857 19.377 1.00 55.50 419 LEU A C 1
ATOM 3253 O O . LEU A 1 419 ? -78.403 3.882 19.538 1.00 55.50 419 LEU A O 1
ATOM 3257 N N . SER A 1 420 ? -77.090 5.502 20.396 1.00 61.53 420 SER A N 1
ATOM 3258 C CA . SER A 1 420 ? -77.273 5.118 21.799 1.00 61.53 420 SER A CA 1
ATOM 3259 C C . SER A 1 420 ? -78.724 5.318 22.256 1.00 61.53 420 SER A C 1
ATOM 3261 O O . SER A 1 420 ? -79.279 4.459 22.947 1.00 61.53 420 SER A O 1
ATOM 3263 N N . GLN A 1 421 ? -79.380 6.396 21.807 1.00 64.94 421 GLN A N 1
ATOM 3264 C CA . GLN A 1 421 ? -80.799 6.647 22.087 1.00 64.94 421 GLN A CA 1
ATOM 3265 C C . GLN A 1 421 ? -81.732 5.671 21.351 1.00 64.94 421 GLN A C 1
ATOM 3267 O O . GLN A 1 421 ? -82.683 5.166 21.954 1.00 64.94 421 GLN A O 1
ATOM 3272 N N . ARG A 1 422 ? -81.441 5.322 20.087 1.00 66.69 422 ARG A N 1
ATOM 3273 C CA . ARG A 1 422 ? -82.229 4.324 19.334 1.00 66.69 422 ARG A CA 1
ATOM 3274 C C . ARG A 1 422 ? -82.146 2.916 19.934 1.00 66.69 422 ARG A C 1
ATOM 3276 O O . ARG A 1 422 ? -83.154 2.212 19.958 1.00 66.69 422 ARG A O 1
ATOM 3283 N N . LEU A 1 423 ? -80.986 2.514 20.461 1.00 59.12 423 LEU A N 1
ATOM 3284 C CA . LEU A 1 423 ? -80.810 1.222 21.143 1.00 59.12 423 LEU A CA 1
ATOM 3285 C C . LEU A 1 423 ? -81.555 1.148 22.487 1.00 59.12 423 LEU A C 1
ATOM 3287 O O . LEU A 1 423 ? -82.043 0.078 22.853 1.00 59.12 423 LEU A O 1
ATOM 3291 N N . ALA A 1 424 ? -81.673 2.266 23.210 1.00 69.12 424 ALA A N 1
ATOM 3292 C CA . ALA A 1 424 ? -82.424 2.324 24.464 1.00 69.12 424 ALA A CA 1
ATOM 3293 C C . ALA A 1 424 ? -83.942 2.188 24.243 1.00 69.12 424 ALA A C 1
ATOM 3295 O O . ALA A 1 424 ? -84.607 1.484 25.005 1.00 69.12 424 ALA A O 1
ATOM 3296 N N . ALA A 1 425 ? -84.479 2.792 23.175 1.00 72.06 425 ALA A N 1
ATOM 3297 C CA . ALA A 1 425 ? -85.903 2.717 22.838 1.00 72.06 425 ALA A CA 1
ATOM 3298 C C . ALA A 1 425 ? -86.364 1.291 22.473 1.00 72.06 425 ALA A C 1
ATOM 3300 O O . ALA A 1 425 ? -87.486 0.907 22.786 1.00 72.06 425 ALA A O 1
ATOM 3301 N N . LEU A 1 426 ? -85.480 0.476 21.888 1.00 61.16 426 LEU A N 1
ATOM 3302 C CA . LEU A 1 426 ? -85.768 -0.910 21.493 1.00 61.16 426 LEU A CA 1
ATOM 3303 C C . LEU A 1 426 ? -85.767 -1.913 22.661 1.00 61.16 426 LEU A C 1
ATOM 3305 O O . LEU A 1 426 ? -86.168 -3.055 22.478 1.00 61.16 426 LEU A O 1
ATOM 3309 N N . ARG A 1 427 ? -85.325 -1.514 23.864 1.00 58.53 427 ARG A N 1
ATOM 3310 C CA . ARG A 1 427 ? -85.404 -2.353 25.078 1.00 58.53 427 ARG A CA 1
ATOM 3311 C C . ARG A 1 427 ? -86.710 -2.185 25.862 1.00 58.53 427 ARG A C 1
ATOM 3313 O O . ARG A 1 427 ? -86.909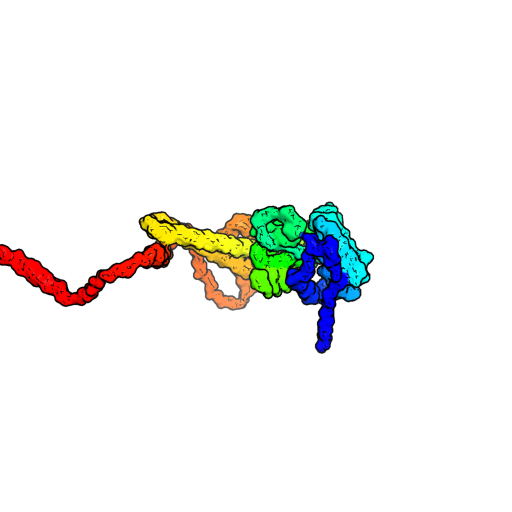 -2.918 26.826 1.00 58.53 427 ARG A O 1
ATOM 3320 N N . GLN A 1 428 ? -87.559 -1.221 25.496 1.00 57.53 428 GLN A N 1
ATOM 3321 C CA . GLN A 1 428 ? -88.843 -0.961 26.167 1.00 57.53 428 GLN A CA 1
ATOM 3322 C C . GLN A 1 428 ? -90.081 -1.309 25.318 1.00 57.53 428 GLN A C 1
ATOM 3324 O O . GLN A 1 428 ? -91.200 -1.037 25.749 1.00 57.53 428 GLN A O 1
ATOM 3329 N N . SER A 1 429 ? -89.897 -1.936 24.154 1.00 50.09 429 SER A N 1
ATOM 3330 C CA . SER A 1 429 ? -90.950 -2.620 23.386 1.00 50.09 429 SER A CA 1
ATOM 3331 C C . SER A 1 429 ? -90.752 -4.122 2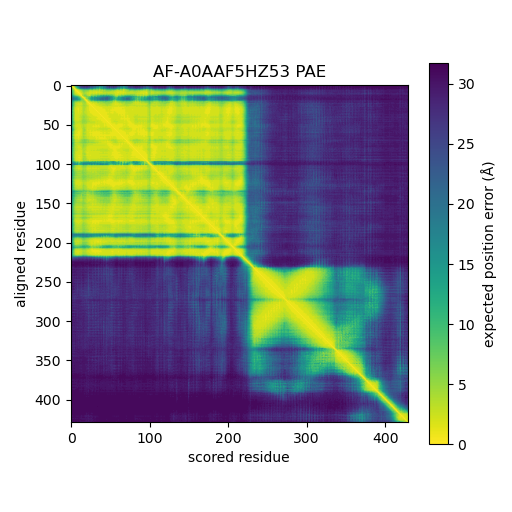3.477 1.00 50.09 429 SER A C 1
ATOM 3333 O O . SER A 1 429 ? -91.747 -4.835 23.722 1.00 50.09 429 SER A O 1
#

Sequence (429 aa):
MSSESHVPTPLYSLGLSYTSSIYDPSNDTFLLMDVLEEHKNELISLKPLLVFEIGSGSGVITVFLKKLLHPWVNFISLTSDINMNACRCTQETCSMNSFEKKIDSICCDTIKPFLPRICNKIDLLIFNPPYVLTEEKPRCEEELCYAGGPNGRHVLDGLLPRLKDVLTVGGRFYVIALKDNDIEYLVNFVDGGHLECSVVGNRIRGCENLFVLILIEVYLIPKMGNEHSGVSALDNHLFNLRFAAKELVRNSKKCEKEEKDEKNKLVAALKKGQREVAQVHAENAIRKKNEAINYLRMSARIDAVAARVQTAATQKRVTQSMSGVVKAMESAMKSMDLEKVQNLMDRFERDFENMDVTTATMDNAMSATSTLNVPQGDVDMLMKEASDQAGIELNMELPAGETGTIGIKVSTPAENDDLSQRLAALRQS